Protein AF-A0AAD5YD20-F1 (afdb_monomer)

Nearest PDB structures (foldseek):
  5bnk-assembly1_B  TM=3.660E-01  e=2.287E+00  Plasmodium falciparum
  4r81-assembly3_B  TM=2.713E-01  e=5.123E+00  Methanothermobacter marburgensis str. Marburg
  6ii7-assembly1_A  TM=2.058E-01  e=6.591E+00  Plasmodium falciparum 3D7

Radius of gyration: 25.27 Å; Cα contacts (8 Å, |Δi|>4): 744; chains: 1; bounding box: 69×61×63 Å

Structure (mmCIF, N/CA/C/O backbone):
data_AF-A0AAD5YD20-F1
#
_entry.id   AF-A0AAD5YD20-F1
#
loop_
_atom_site.group_PDB
_atom_site.id
_atom_site.type_symbol
_atom_site.label_atom_id
_atom_site.label_alt_id
_atom_site.label_comp_id
_atom_site.label_asym_id
_atom_site.label_entity_id
_atom_site.label_seq_id
_atom_site.pdbx_PDB_ins_code
_atom_site.Cartn_x
_atom_site.Cartn_y
_atom_site.Cartn_z
_atom_site.occupancy
_atom_site.B_iso_or_equiv
_atom_site.auth_seq_id
_atom_site.auth_comp_id
_atom_site.auth_asym_id
_atom_site.auth_atom_id
_atom_site.pdbx_PDB_model_num
ATOM 1 N N . MET A 1 1 ? -45.862 -34.750 16.783 1.00 51.09 1 MET A N 1
ATOM 2 C CA . MET A 1 1 ? -44.956 -33.615 17.053 1.00 51.09 1 MET A CA 1
ATOM 3 C C . MET A 1 1 ? -44.717 -32.910 15.729 1.00 51.09 1 MET A C 1
ATOM 5 O O . MET A 1 1 ? -44.309 -33.600 14.802 1.00 51.09 1 MET A O 1
ATOM 9 N N . PRO A 1 2 ? -45.057 -31.623 15.572 1.00 64.94 2 PRO A N 1
ATOM 10 C CA . PRO A 1 2 ? -44.761 -30.911 14.335 1.00 64.94 2 PRO A CA 1
ATOM 11 C C . PRO A 1 2 ? -43.245 -30.713 14.229 1.00 64.94 2 PRO A C 1
ATOM 13 O O . PRO A 1 2 ? -42.615 -30.242 15.174 1.00 64.94 2 PRO A O 1
ATOM 16 N N . PHE A 1 3 ? -42.659 -31.104 13.100 1.00 59.56 3 PHE A N 1
ATOM 17 C CA . PHE A 1 3 ? -41.267 -30.800 12.791 1.00 59.56 3 PHE A CA 1
ATOM 18 C C . PHE A 1 3 ? -41.155 -29.288 12.582 1.00 59.56 3 PHE A C 1
ATOM 20 O O . PHE A 1 3 ? -41.641 -28.757 11.585 1.00 59.56 3 PHE A O 1
ATOM 27 N N . SER A 1 4 ? -40.559 -28.572 13.533 1.00 75.12 4 SER A N 1
ATOM 28 C CA . SER A 1 4 ? -40.175 -27.184 13.309 1.00 75.12 4 SER A CA 1
ATOM 29 C C . SER A 1 4 ? -39.017 -27.179 12.313 1.00 75.12 4 SER A C 1
ATOM 31 O O . SER A 1 4 ? -37.901 -27.559 12.665 1.00 75.12 4 SER A O 1
ATOM 33 N N . CYS A 1 5 ? -39.275 -26.777 11.067 1.00 77.19 5 CYS A N 1
ATOM 34 C CA . CYS A 1 5 ? -38.226 -26.473 10.094 1.00 77.19 5 CYS A CA 1
ATOM 35 C C . CYS A 1 5 ? -37.484 -25.205 10.536 1.00 77.19 5 CYS A C 1
ATOM 37 O O . CYS A 1 5 ? -37.740 -24.109 10.046 1.00 77.19 5 CYS A O 1
ATOM 39 N N . THR A 1 6 ? -36.585 -25.345 11.505 1.00 87.25 6 THR A N 1
ATOM 40 C CA . THR A 1 6 ? -35.628 -24.304 11.870 1.00 87.25 6 THR A CA 1
ATOM 41 C C . THR A 1 6 ? -34.378 -24.491 11.029 1.00 87.25 6 THR A C 1
ATOM 43 O O . THR A 1 6 ? -33.733 -25.536 11.102 1.00 87.25 6 THR A O 1
ATOM 46 N N . LEU A 1 7 ? -34.046 -23.484 10.226 1.00 89.38 7 LEU A N 1
ATOM 47 C CA . LEU A 1 7 ? -32.764 -23.433 9.530 1.00 89.38 7 LEU A CA 1
ATOM 48 C C . LEU A 1 7 ? -31.616 -23.423 10.559 1.00 89.38 7 LEU A C 1
ATOM 50 O O . LEU A 1 7 ? -31.738 -22.708 11.563 1.00 89.38 7 LEU A O 1
ATOM 54 N N . PRO A 1 8 ? -30.530 -24.186 10.328 1.00 93.50 8 PRO A N 1
ATOM 55 C CA . PRO A 1 8 ? -29.367 -24.192 11.211 1.00 93.50 8 PRO A CA 1
ATOM 56 C C . PRO A 1 8 ? -28.765 -22.783 11.380 1.00 93.50 8 PRO A C 1
ATOM 58 O O . PRO A 1 8 ? -28.750 -22.025 10.403 1.00 93.50 8 PRO A O 1
ATOM 61 N N . PRO A 1 9 ? -28.276 -22.412 12.580 1.00 93.50 9 PRO A N 1
ATOM 62 C CA . PRO A 1 9 ? -27.630 -21.120 12.841 1.00 93.50 9 PRO A CA 1
ATOM 63 C C . PRO A 1 9 ? -26.550 -20.747 11.819 1.00 93.50 9 PRO A C 1
ATOM 65 O O . PRO A 1 9 ? -26.510 -19.610 11.359 1.00 93.50 9 PRO A O 1
ATOM 68 N N . GLU A 1 10 ? -25.763 -21.729 11.385 1.00 96.62 10 GLU A N 1
ATOM 69 C CA . GLU A 1 10 ? -24.652 -21.569 10.447 1.00 96.62 10 GLU A CA 1
ATOM 70 C C . GLU A 1 10 ? -25.118 -21.041 9.084 1.00 96.62 10 GLU A C 1
ATOM 72 O O . GLU A 1 10 ? -24.408 -20.286 8.422 1.00 96.62 10 GLU A O 1
ATOM 77 N N . ILE A 1 11 ? -26.333 -21.411 8.663 1.00 96.25 11 ILE A N 1
ATOM 78 C CA . ILE A 1 11 ? -26.907 -20.939 7.400 1.00 96.25 11 ILE A CA 1
ATOM 79 C C . ILE A 1 11 ? -27.272 -19.458 7.504 1.00 96.25 11 ILE A C 1
ATOM 81 O O . ILE A 1 11 ? -27.042 -18.704 6.562 1.00 96.25 11 ILE A O 1
ATOM 85 N N . TRP A 1 12 ? -27.809 -19.022 8.645 1.00 95.25 12 TRP A N 1
ATOM 86 C CA . TRP A 1 12 ? -28.122 -17.610 8.866 1.00 95.25 12 TRP A CA 1
ATOM 87 C C . TRP A 1 12 ? -26.861 -16.758 8.955 1.00 95.25 12 TRP A C 1
ATOM 89 O O . TRP A 1 12 ? -26.830 -15.685 8.359 1.00 95.25 12 TRP A O 1
ATOM 99 N N . ASP A 1 13 ? -25.823 -17.247 9.634 1.00 96.69 13 ASP A N 1
ATOM 100 C CA . ASP A 1 13 ? -24.532 -16.560 9.724 1.00 96.69 13 ASP A CA 1
ATOM 101 C C . ASP A 1 13 ? -23.917 -16.377 8.338 1.00 96.69 13 ASP A C 1
ATOM 103 O O . ASP A 1 13 ? -23.581 -15.256 7.965 1.00 96.69 13 ASP A O 1
ATOM 107 N N . TYR A 1 14 ? -23.911 -17.432 7.515 1.00 97.50 14 TYR A N 1
ATOM 108 C CA . TYR A 1 14 ? -23.443 -17.339 6.134 1.00 97.50 14 TYR A CA 1
ATOM 109 C C . TYR A 1 14 ? -24.250 -16.322 5.311 1.00 97.50 14 TYR A C 1
ATOM 111 O O . TYR A 1 14 ? -23.677 -15.542 4.552 1.00 97.50 14 TYR A O 1
ATOM 119 N N . ILE A 1 15 ? -25.579 -16.285 5.462 1.00 97.25 15 ILE A N 1
ATOM 120 C CA . ILE A 1 15 ? -26.427 -15.294 4.776 1.00 97.25 15 ILE A CA 1
ATOM 121 C C . ILE A 1 15 ? -26.076 -13.868 5.228 1.00 97.25 15 ILE A C 1
ATOM 123 O O . ILE A 1 15 ? -25.936 -12.979 4.387 1.00 97.25 15 ILE A O 1
ATOM 127 N N . ILE A 1 16 ? -25.917 -13.644 6.535 1.00 97.81 16 ILE A N 1
ATOM 128 C CA . ILE A 1 16 ? -25.584 -12.330 7.105 1.00 97.81 16 ILE A CA 1
ATOM 129 C C . ILE A 1 16 ? -24.178 -11.884 6.675 1.00 97.81 16 ILE A C 1
ATOM 131 O O . ILE A 1 16 ? -23.981 -10.718 6.331 1.00 97.81 16 ILE A O 1
ATOM 135 N N . ASP A 1 17 ? -23.215 -12.801 6.617 1.00 96.69 17 ASP A N 1
ATOM 136 C CA . ASP A 1 17 ? -21.848 -12.513 6.175 1.00 96.69 17 ASP A CA 1
ATOM 137 C C . ASP A 1 17 ? -21.793 -12.093 4.699 1.00 96.69 17 ASP A C 1
ATOM 139 O O . ASP A 1 17 ? -20.968 -11.264 4.313 1.00 96.69 17 ASP A O 1
ATOM 143 N N . ASN A 1 18 ? -22.718 -12.569 3.859 1.00 97.06 18 ASN A N 1
ATOM 144 C CA . ASN A 1 18 ? -22.809 -12.142 2.458 1.00 97.06 18 ASN A CA 1
ATOM 145 C C . ASN A 1 18 ? -23.345 -10.707 2.281 1.00 97.06 18 ASN A C 1
ATOM 147 O O . ASN A 1 18 ? -23.190 -10.134 1.204 1.00 97.06 18 ASN A O 1
ATOM 151 N N . VAL A 1 19 ? -23.924 -10.091 3.320 1.00 96.75 19 VAL A N 1
ATOM 152 C CA . VAL A 1 19 ? -24.403 -8.694 3.289 1.00 96.75 19 VAL A CA 1
ATOM 153 C C . VAL A 1 19 ? -23.495 -7.725 4.061 1.00 96.75 19 VAL A C 1
ATOM 155 O O . VAL A 1 19 ? -23.917 -6.621 4.403 1.00 96.75 19 VAL A O 1
ATOM 158 N N . HIS A 1 20 ? -22.228 -8.089 4.301 1.00 93.88 20 HIS A N 1
ATOM 159 C CA . HIS A 1 20 ? -21.244 -7.280 5.043 1.00 93.88 20 HIS A CA 1
ATOM 160 C C . HIS A 1 20 ? -21.073 -5.832 4.523 1.00 93.88 20 HIS A C 1
ATOM 162 O O . HIS A 1 20 ? -20.766 -4.923 5.301 1.00 93.88 20 HIS A O 1
ATOM 168 N N . GLY A 1 21 ? -21.298 -5.600 3.223 1.00 92.75 21 GLY A N 1
ATOM 169 C CA . GLY A 1 21 ? -21.236 -4.277 2.590 1.00 92.75 21 GLY A CA 1
ATOM 170 C C . GLY A 1 21 ? -22.480 -3.396 2.784 1.00 92.75 21 GLY A C 1
ATOM 171 O O . GLY A 1 21 ? -22.386 -2.176 2.655 1.00 92.75 21 GLY A O 1
ATOM 172 N N . ASP A 1 22 ? -23.636 -3.968 3.139 1.00 97.06 22 ASP A N 1
ATOM 173 C CA . ASP A 1 22 ? -24.894 -3.230 3.302 1.00 97.06 22 ASP A CA 1
ATOM 174 C C . ASP A 1 22 ? -25.235 -3.019 4.785 1.00 97.06 22 ASP A C 1
ATOM 176 O O . ASP A 1 22 ? -25.968 -3.778 5.429 1.00 97.06 22 ASP A O 1
ATOM 180 N N . LYS A 1 23 ? -24.737 -1.908 5.338 1.00 96.19 23 LYS A N 1
ATOM 181 C CA . LYS A 1 23 ? -24.972 -1.525 6.739 1.00 96.19 23 LYS A CA 1
ATOM 182 C C . LYS A 1 23 ? -26.454 -1.310 7.065 1.00 96.19 23 LYS A C 1
ATOM 184 O O . LYS A 1 23 ? -26.830 -1.450 8.229 1.00 96.19 23 LYS A O 1
ATOM 189 N N . LYS A 1 24 ? -27.306 -0.954 6.093 1.00 97.50 24 LYS A N 1
ATOM 190 C CA . LYS A 1 24 ? -28.748 -0.774 6.330 1.00 97.50 24 LYS A CA 1
ATOM 191 C C . LYS A 1 24 ? -29.413 -2.134 6.525 1.00 97.50 24 LYS A C 1
ATOM 193 O O . LYS A 1 24 ? -30.151 -2.308 7.496 1.00 97.50 24 LYS A O 1
ATOM 198 N N . THR A 1 25 ? -29.092 -3.094 5.663 1.00 97.69 25 THR A N 1
ATOM 199 C CA . THR A 1 25 ? -29.578 -4.475 5.777 1.00 97.69 25 THR A CA 1
ATOM 200 C C . THR A 1 25 ? -29.061 -5.151 7.044 1.00 97.69 25 THR A C 1
ATOM 202 O O . THR A 1 25 ? -29.847 -5.757 7.770 1.00 97.69 25 THR A O 1
ATOM 205 N N . LEU A 1 26 ? -27.789 -4.968 7.406 1.00 97.75 26 LEU A N 1
ATOM 206 C CA . LEU A 1 26 ? -27.241 -5.510 8.655 1.00 97.75 26 LEU A CA 1
ATOM 207 C C . LEU A 1 26 ? -27.912 -4.937 9.915 1.00 97.75 26 LEU A C 1
ATOM 209 O O . LEU A 1 26 ? -28.159 -5.669 10.875 1.00 97.75 26 LEU A O 1
ATOM 213 N N . LYS A 1 27 ? -28.260 -3.640 9.920 1.00 97.56 27 LYS A N 1
ATOM 214 C CA . LYS A 1 27 ? -29.062 -3.048 11.005 1.00 97.56 27 LYS A CA 1
ATOM 215 C C . LYS A 1 27 ? -30.429 -3.716 11.094 1.00 97.56 27 LYS A C 1
ATOM 217 O O . LYS A 1 27 ? -30.843 -4.063 12.194 1.00 97.56 27 LYS A O 1
ATOM 222 N N . ALA A 1 28 ? -31.103 -3.948 9.967 1.00 98.00 28 ALA A N 1
ATOM 223 C CA . ALA A 1 28 ? -32.366 -4.679 9.975 1.00 98.00 28 ALA A CA 1
ATOM 224 C C . ALA A 1 28 ? -32.186 -6.101 10.535 1.00 98.00 28 ALA A C 1
ATOM 226 O O . ALA A 1 28 ? -32.916 -6.478 11.447 1.00 98.00 28 ALA A O 1
ATOM 227 N N . CYS A 1 29 ? -31.161 -6.839 10.089 1.00 97.75 29 CYS A N 1
ATOM 228 C CA . CYS A 1 29 ? -30.844 -8.190 10.569 1.00 97.75 29 CYS A CA 1
ATOM 229 C C . CYS A 1 29 ? -30.616 -8.241 12.088 1.00 97.75 29 CYS A C 1
ATOM 231 O O . CYS A 1 29 ? -31.140 -9.133 12.756 1.00 97.75 29 CYS A O 1
ATOM 233 N N . SER A 1 30 ? -29.929 -7.240 12.654 1.00 97.12 30 SER A N 1
ATOM 234 C CA . SER A 1 30 ? -29.705 -7.135 14.106 1.00 97.12 30 SER A CA 1
ATOM 235 C C . SER A 1 30 ? -30.992 -6.994 14.932 1.00 97.12 30 SER A C 1
ATOM 237 O O . SER A 1 30 ? -30.987 -7.282 16.128 1.00 97.12 30 SER A O 1
ATOM 239 N N . LEU A 1 31 ? -32.102 -6.586 14.307 1.00 97.62 31 LEU A N 1
ATOM 240 C CA . LEU A 1 31 ? -33.404 -6.407 14.955 1.00 97.62 31 LEU A CA 1
ATOM 241 C C . LEU A 1 31 ? -34.359 -7.592 14.739 1.00 97.62 31 LEU A C 1
ATOM 243 O O . LEU A 1 31 ? -35.398 -7.641 15.392 1.00 97.62 31 LEU A O 1
ATOM 247 N N . VAL A 1 32 ? -34.027 -8.544 13.855 1.00 97.06 32 VAL A N 1
ATOM 248 C CA . VAL A 1 32 ? -34.895 -9.692 13.527 1.00 97.06 32 VAL A CA 1
ATOM 249 C C . VAL A 1 32 ? -34.939 -10.708 14.669 1.00 97.06 32 VAL A C 1
ATOM 251 O O . VAL A 1 32 ? -36.015 -11.074 15.138 1.00 97.06 32 VAL A O 1
ATOM 254 N N . ALA A 1 33 ? -33.777 -11.187 15.122 1.00 95.69 33 ALA A N 1
ATOM 255 C CA . ALA A 1 33 ? -33.679 -12.225 16.146 1.00 95.69 33 ALA A CA 1
ATOM 256 C C . ALA A 1 33 ? -32.395 -12.089 16.971 1.00 95.69 33 ALA A C 1
ATOM 258 O O . ALA A 1 33 ? -31.349 -11.685 16.467 1.00 95.69 33 ALA A O 1
ATOM 259 N N . LYS A 1 34 ? -32.440 -12.508 18.244 1.00 96.06 34 LYS A N 1
ATOM 260 C CA . LYS A 1 34 ? -31.262 -12.481 19.133 1.00 96.06 34 LYS A CA 1
ATOM 261 C C . LYS A 1 34 ? -30.105 -13.344 18.619 1.00 96.06 34 LYS A C 1
ATOM 263 O O . LYS A 1 34 ? -28.956 -12.994 18.859 1.00 96.06 34 LYS A O 1
ATOM 268 N N . SER A 1 35 ? -30.401 -14.445 17.927 1.00 95.06 35 SER A N 1
ATOM 269 C CA . SER A 1 35 ? -29.393 -15.334 17.335 1.00 95.06 35 SER A CA 1
ATOM 270 C C . SER A 1 35 ? -28.643 -14.695 16.165 1.00 95.06 35 SER A C 1
ATOM 272 O O . SER A 1 35 ? -27.505 -15.062 15.928 1.00 95.06 35 SER A O 1
ATOM 274 N N . TRP A 1 36 ? -29.238 -13.720 15.471 1.00 97.00 36 TRP A N 1
ATOM 275 C CA . TRP A 1 36 ? -28.605 -13.010 14.350 1.00 97.00 36 TRP A CA 1
ATOM 276 C C . TRP A 1 36 ? -27.731 -11.845 14.816 1.00 97.00 36 TRP A C 1
ATOM 278 O O . TRP A 1 36 ? -26.940 -11.295 14.046 1.00 97.00 36 TRP A O 1
ATOM 288 N N . LEU A 1 37 ? -27.895 -11.441 16.079 1.00 96.06 37 LEU A N 1
ATOM 289 C CA . LEU A 1 37 ? -27.242 -10.277 16.654 1.00 96.06 37 LEU A CA 1
ATOM 290 C C . LEU A 1 37 ? -25.708 -10.364 16.605 1.00 96.06 37 LEU A C 1
ATOM 292 O O . LEU A 1 37 ? -25.116 -9.368 16.196 1.00 96.06 37 LEU A O 1
ATOM 296 N N . PRO A 1 38 ? -25.044 -11.485 16.971 1.00 96.25 38 PRO A N 1
ATOM 297 C CA . PRO A 1 38 ? -23.582 -11.559 16.962 1.00 96.25 38 PRO A CA 1
ATOM 298 C C . PRO A 1 38 ? -22.990 -11.330 15.568 1.00 96.25 38 PRO A C 1
ATOM 300 O O . PRO A 1 38 ? -22.142 -10.456 15.414 1.00 96.25 38 PRO A O 1
ATOM 303 N N . SER A 1 39 ? -23.492 -12.037 14.555 1.00 96.69 39 SER A N 1
ATOM 304 C CA . SER A 1 39 ? -23.012 -11.959 13.167 1.00 96.69 39 SER A CA 1
ATOM 305 C C . SER A 1 39 ? -23.349 -10.611 12.535 1.00 96.69 39 SER A C 1
ATOM 307 O O . SER A 1 39 ? -22.512 -9.989 11.879 1.00 96.69 39 SER A O 1
ATOM 309 N N . SER A 1 40 ? -24.539 -10.073 12.827 1.00 97.56 40 SER A N 1
ATOM 310 C CA . SER A 1 40 ? -24.912 -8.724 12.386 1.00 97.56 40 SER A CA 1
ATOM 311 C C . SER A 1 40 ? -24.014 -7.661 13.023 1.00 97.56 40 SER A C 1
ATOM 313 O O . SER A 1 40 ? -23.523 -6.779 12.328 1.00 97.56 40 SER A O 1
ATOM 315 N N . HIS A 1 41 ? -23.762 -7.734 14.335 1.00 96.69 41 HIS A N 1
ATOM 316 C CA . HIS A 1 41 ? -22.892 -6.793 15.048 1.00 96.69 41 HIS A CA 1
ATOM 317 C C . HIS A 1 41 ? -21.441 -6.884 14.597 1.00 96.69 41 HIS A C 1
ATOM 319 O O . HIS A 1 41 ? -20.820 -5.841 14.398 1.00 96.69 41 HIS A O 1
ATOM 325 N N . TYR A 1 42 ? -20.919 -8.098 14.411 1.00 97.06 42 TYR A N 1
ATOM 326 C CA . TYR A 1 42 ? -19.587 -8.308 13.863 1.00 97.06 42 TYR A CA 1
ATOM 327 C C . TYR A 1 42 ? -19.449 -7.560 12.537 1.00 97.06 42 TYR A C 1
ATOM 329 O O . TYR A 1 42 ? -18.645 -6.642 12.445 1.00 97.06 42 TYR A O 1
ATOM 337 N N . ASN A 1 43 ? -20.320 -7.826 11.564 1.00 96.88 43 ASN A N 1
ATOM 338 C CA . ASN A 1 43 ? -20.262 -7.164 10.261 1.00 96.88 43 ASN A CA 1
ATOM 339 C C . ASN A 1 43 ? -20.564 -5.652 10.324 1.00 96.88 43 ASN A C 1
ATOM 341 O O . ASN A 1 43 ? -19.997 -4.868 9.559 1.00 96.88 43 ASN A O 1
ATOM 345 N N . LEU A 1 44 ? -21.425 -5.192 11.242 1.00 96.88 44 LEU A N 1
ATOM 346 C CA . LEU A 1 44 ? -21.706 -3.763 11.439 1.00 96.88 44 LEU A CA 1
ATOM 347 C C . LEU A 1 44 ? -20.484 -3.002 11.943 1.00 96.88 44 LEU A C 1
ATOM 349 O O . LEU A 1 44 ? -20.188 -1.932 11.405 1.00 96.88 44 LEU A O 1
ATOM 353 N N . PHE A 1 45 ? -19.788 -3.556 12.934 1.00 97.00 45 PHE A N 1
ATOM 354 C CA . PHE A 1 45 ? -18.734 -2.878 13.686 1.00 97.00 45 PHE A CA 1
ATOM 355 C C . PHE A 1 45 ? -17.316 -3.336 13.328 1.00 97.00 45 PHE A C 1
ATOM 357 O O . PHE A 1 45 ? -16.370 -2.766 13.855 1.00 97.00 45 PHE A O 1
ATOM 364 N N . PHE A 1 46 ? -17.155 -4.300 12.411 1.00 97.44 46 PHE A N 1
ATOM 365 C CA . PHE A 1 46 ? -15.854 -4.802 11.946 1.00 97.44 46 PHE A CA 1
ATOM 366 C C . PHE A 1 46 ? -14.908 -3.675 11.518 1.00 97.44 46 PHE A C 1
ATOM 368 O O . PHE A 1 46 ? -13.738 -3.655 11.900 1.00 97.44 46 PHE A O 1
ATOM 375 N N . SER A 1 47 ? -15.448 -2.727 10.750 1.00 97.38 47 SER A N 1
ATOM 376 C CA . SER A 1 47 ? -14.741 -1.562 10.227 1.00 97.38 47 SER A CA 1
ATOM 377 C C . SER A 1 47 ? -15.462 -0.293 10.663 1.00 97.38 47 SER A C 1
ATOM 379 O O . SER A 1 47 ? -16.620 -0.074 10.284 1.00 97.38 47 SER A O 1
ATOM 381 N N . LEU A 1 48 ? -14.793 0.528 11.473 1.00 95.81 48 LEU A N 1
ATOM 382 C CA . LEU A 1 48 ? -15.270 1.849 11.876 1.00 95.81 48 LEU A CA 1
ATOM 383 C C . LEU A 1 48 ? -14.597 2.912 11.016 1.00 95.81 48 LEU A C 1
ATOM 385 O O . LEU A 1 48 ? -13.379 2.933 10.876 1.00 95.81 48 LEU A O 1
ATOM 389 N N . SER A 1 49 ? -15.398 3.801 10.439 1.00 95.12 49 SER A N 1
ATOM 390 C CA . SER A 1 49 ? -14.918 4.902 9.605 1.00 95.12 49 SER A CA 1
ATOM 391 C C . SER A 1 49 ? -15.343 6.229 10.209 1.00 95.12 49 SER A C 1
ATOM 393 O O . SER A 1 49 ? -16.537 6.480 10.379 1.00 95.12 49 SER A O 1
ATOM 395 N N . PHE A 1 50 ? -14.369 7.080 10.504 1.00 93.25 50 PHE A N 1
ATOM 396 C CA . PHE A 1 50 ? -14.581 8.401 11.073 1.00 93.25 50 PHE A CA 1
ATOM 397 C C . PHE A 1 50 ? -14.086 9.457 10.096 1.00 93.25 50 PHE A C 1
ATOM 399 O O . PHE A 1 50 ? -12.974 9.365 9.586 1.00 93.25 50 PHE A O 1
ATOM 406 N N . HIS A 1 51 ? -14.928 10.452 9.839 1.00 91.56 51 HIS A N 1
ATOM 407 C CA . HIS A 1 51 ? -14.538 11.631 9.080 1.00 91.56 51 HIS A CA 1
ATOM 408 C C . HIS A 1 51 ? -14.273 12.737 10.088 1.00 91.56 51 HIS A C 1
ATOM 410 O O . HIS A 1 51 ? -15.201 13.130 10.805 1.00 91.56 51 HIS A O 1
ATOM 416 N N . THR A 1 52 ? -13.031 13.203 10.169 1.00 85.12 52 THR A N 1
ATOM 417 C CA . THR A 1 52 ? -12.729 14.417 10.914 1.00 85.12 52 THR A CA 1
ATOM 418 C C . THR A 1 52 ? -13.457 15.552 10.210 1.00 85.12 52 THR A C 1
ATOM 420 O O . THR A 1 52 ? -13.494 15.641 8.981 1.00 85.12 52 THR A O 1
ATOM 423 N N . ARG A 1 53 ? -14.192 16.336 10.992 1.00 80.75 53 ARG A N 1
ATOM 424 C CA . ARG A 1 53 ? -14.826 17.550 10.500 1.00 80.75 53 ARG A CA 1
ATOM 425 C C . ARG A 1 53 ? -14.286 18.700 11.329 1.00 80.75 53 ARG A C 1
ATOM 427 O O . ARG A 1 53 ? -14.055 18.509 12.518 1.00 80.75 53 ARG A O 1
ATOM 434 N N . PRO A 1 54 ? -14.227 19.908 10.760 1.00 69.12 54 PRO A N 1
ATOM 435 C CA . PRO A 1 54 ? -13.782 21.097 11.484 1.00 69.12 54 PRO A CA 1
ATOM 436 C C . PRO A 1 54 ? -14.527 21.321 12.806 1.00 69.12 54 PRO A C 1
ATOM 438 O O . PRO A 1 54 ? -13.971 21.834 13.767 1.00 69.12 54 PRO A O 1
ATOM 441 N N . GLU A 1 55 ? -15.811 20.960 12.818 1.00 63.72 55 GLU A N 1
ATOM 442 C CA . GLU A 1 55 ? -16.748 21.174 13.923 1.00 63.72 55 GLU A CA 1
ATOM 443 C C . GLU A 1 55 ? -16.854 19.968 14.864 1.00 63.72 55 GLU A C 1
ATOM 445 O O . GLU A 1 55 ? -17.495 20.069 15.906 1.00 63.72 55 GLU A O 1
ATOM 450 N N . ARG A 1 56 ? -16.297 18.812 14.478 1.00 63.72 56 ARG A N 1
ATOM 451 C CA . ARG A 1 56 ? -16.368 17.578 15.264 1.00 63.72 56 ARG A CA 1
ATOM 452 C C . ARG A 1 56 ? -14.975 17.122 15.602 1.00 63.72 56 ARG A C 1
ATOM 454 O O . ARG A 1 56 ? -14.252 16.579 14.766 1.00 63.72 56 ARG A O 1
ATOM 461 N N . GLU A 1 57 ? -14.629 17.344 16.854 1.00 69.44 57 GLU A N 1
ATOM 462 C CA . GLU A 1 57 ? -13.358 16.913 17.386 1.00 69.44 57 GLU A CA 1
ATOM 463 C C . GLU A 1 57 ? -13.315 15.384 17.468 1.00 69.44 57 GLU A C 1
ATOM 465 O O . GLU A 1 57 ? -14.335 14.697 17.572 1.00 69.44 57 GLU A O 1
ATOM 470 N N . LEU A 1 58 ? -12.101 14.833 17.475 1.00 77.69 58 LEU A N 1
ATOM 471 C CA . LEU A 1 58 ? -11.864 13.416 17.767 1.00 77.69 58 LEU A CA 1
ATOM 472 C C . LEU A 1 58 ? -12.459 13.005 19.133 1.00 77.69 58 LEU A C 1
ATOM 474 O O . LEU A 1 58 ? -12.644 11.818 19.390 1.00 77.69 58 LEU A O 1
ATOM 478 N N . GLU A 1 59 ? -12.810 13.970 19.987 1.00 79.00 59 GLU A N 1
ATOM 479 C CA . GLU A 1 59 ? -13.590 13.788 21.213 1.00 79.00 59 GLU A CA 1
ATOM 480 C C . GLU A 1 59 ? -14.943 13.097 20.981 1.00 79.00 59 GLU A C 1
ATOM 482 O O . GLU A 1 59 ? -15.328 12.236 21.769 1.00 79.00 59 GLU A O 1
ATOM 487 N N . ASP A 1 60 ? -15.624 13.344 19.859 1.00 85.38 60 ASP A N 1
ATOM 488 C CA . ASP A 1 60 ? -16.862 12.627 19.526 1.00 85.38 60 ASP A CA 1
ATOM 489 C C . ASP A 1 60 ? -16.612 11.124 19.340 1.00 85.38 60 ASP A C 1
ATOM 491 O O . ASP A 1 60 ? -17.432 10.290 19.737 1.00 85.38 60 ASP A O 1
ATOM 495 N N . ILE A 1 61 ? -15.457 10.765 18.767 1.00 87.44 61 ILE A N 1
ATOM 496 C CA . ILE A 1 61 ? -15.033 9.369 18.608 1.00 87.44 61 ILE A CA 1
ATOM 497 C C . ILE A 1 61 ? -14.801 8.755 19.985 1.00 87.44 61 ILE A C 1
ATOM 499 O O . ILE A 1 61 ? -15.275 7.651 20.251 1.00 87.44 61 ILE A O 1
ATOM 503 N N . PHE A 1 62 ? -14.124 9.476 20.879 1.00 86.31 62 PHE A N 1
ATOM 504 C CA . PHE A 1 62 ? -13.932 9.035 22.257 1.00 86.31 62 PHE A CA 1
ATOM 505 C C . PHE A 1 62 ? -15.238 8.809 22.989 1.00 86.31 62 PHE A C 1
ATOM 507 O O . PHE A 1 62 ? -15.440 7.732 23.544 1.00 86.31 62 PHE A O 1
ATOM 514 N N . ASN A 1 63 ? -16.133 9.790 22.951 1.00 90.12 63 ASN A N 1
ATOM 515 C CA . ASN A 1 63 ? -17.429 9.721 23.610 1.00 90.12 63 ASN A CA 1
ATOM 516 C C . ASN A 1 63 ? -18.253 8.548 23.068 1.00 90.12 63 ASN A C 1
ATOM 518 O O . ASN A 1 63 ? -18.856 7.790 23.834 1.00 90.12 63 ASN A O 1
ATOM 522 N N . PHE A 1 64 ? -18.226 8.324 21.752 1.00 92.19 64 PHE A N 1
ATOM 523 C CA . PHE A 1 64 ? -18.853 7.158 21.139 1.00 92.19 64 PHE A CA 1
ATOM 524 C C . PHE A 1 64 ? -18.255 5.842 21.652 1.00 92.19 64 PHE A C 1
ATOM 526 O O . PHE A 1 64 ? -18.996 4.943 22.060 1.00 92.19 64 PHE A O 1
ATOM 533 N N . LEU A 1 65 ? -16.926 5.722 21.670 1.00 93.44 65 LEU A N 1
ATOM 534 C CA . LEU A 1 65 ? -16.256 4.512 22.137 1.00 93.44 65 LEU A CA 1
ATOM 535 C C . LEU A 1 65 ? -16.523 4.274 23.627 1.00 93.44 65 LEU A C 1
ATOM 537 O O . LEU A 1 65 ? -16.873 3.159 23.999 1.00 93.44 65 LEU A O 1
ATOM 541 N N . GLN A 1 66 ? -16.457 5.296 24.473 1.00 92.12 66 GLN A N 1
ATOM 542 C CA . GLN A 1 66 ? -16.740 5.169 25.904 1.00 92.12 66 GLN A CA 1
ATOM 543 C C . GLN A 1 66 ? -18.179 4.723 26.182 1.00 92.12 66 GLN A C 1
ATOM 545 O O . GLN A 1 66 ? -18.410 3.862 27.031 1.00 92.12 66 GLN A O 1
ATOM 550 N N . THR A 1 67 ? -19.150 5.266 25.447 1.00 94.94 67 THR A N 1
ATOM 551 C CA . THR A 1 67 ? -20.571 4.926 25.631 1.00 94.94 67 THR A CA 1
ATOM 552 C C . THR A 1 67 ? -20.949 3.564 25.044 1.00 94.94 67 THR A C 1
ATOM 554 O O . THR A 1 67 ? -21.951 2.974 25.452 1.00 94.94 67 THR A O 1
ATOM 557 N N . SER A 1 68 ? -20.142 3.023 24.124 1.00 93.94 68 SER A N 1
ATOM 558 C CA . SER A 1 68 ? -20.478 1.836 23.330 1.00 93.94 68 SER A CA 1
ATOM 559 C C . SER A 1 68 ? -19.494 0.677 23.526 1.00 93.94 68 SER A C 1
ATOM 561 O O . SER A 1 68 ? -18.939 0.152 22.562 1.00 93.94 68 SER A O 1
ATOM 563 N N . SER A 1 69 ? -19.328 0.199 24.763 1.00 91.62 69 SER A N 1
ATOM 564 C CA . SER A 1 69 ? -18.353 -0.859 25.112 1.00 91.62 69 SER A CA 1
ATOM 565 C C . SER A 1 69 ? -18.460 -2.155 24.295 1.00 91.62 69 SER A C 1
ATOM 567 O O . SER A 1 69 ? -17.470 -2.847 24.066 1.00 91.62 69 SER A O 1
ATOM 569 N N . LYS A 1 70 ? -19.654 -2.495 23.792 1.00 91.50 70 LYS A N 1
ATOM 570 C CA . LYS A 1 70 ? -19.845 -3.684 22.945 1.00 91.50 70 LYS A CA 1
ATOM 571 C C . LYS A 1 70 ? -19.111 -3.576 21.606 1.00 91.50 70 LYS A C 1
ATOM 573 O O . LYS A 1 70 ? -18.631 -4.592 21.108 1.00 91.50 70 LYS A O 1
ATOM 578 N N . VAL A 1 71 ? -18.999 -2.368 21.048 1.00 94.62 71 VAL A N 1
ATOM 579 C CA . VAL A 1 71 ? -18.388 -2.099 19.733 1.00 94.62 71 VAL A CA 1
ATOM 580 C C . VAL A 1 71 ? -16.905 -2.475 19.730 1.00 94.62 71 VAL A C 1
ATOM 582 O O . VAL A 1 71 ? -16.410 -3.033 18.751 1.00 94.62 71 VAL A O 1
ATOM 585 N N . HIS A 1 72 ? -16.221 -2.275 20.859 1.00 93.88 72 HIS A N 1
ATOM 586 C CA . HIS A 1 72 ? -14.789 -2.550 21.036 1.00 93.88 72 HIS A CA 1
ATOM 587 C C . HIS A 1 72 ? -14.412 -3.976 20.652 1.00 93.88 72 HIS A C 1
ATOM 589 O O . HIS A 1 72 ? -13.416 -4.214 19.977 1.00 93.88 72 HIS A O 1
ATOM 595 N N . SER A 1 73 ? -15.246 -4.934 21.058 1.00 93.62 73 SER A N 1
ATOM 596 C CA . SER A 1 73 ? -14.983 -6.363 20.885 1.00 93.62 73 SER A CA 1
ATOM 597 C C . SER A 1 73 ? -15.155 -6.872 19.450 1.00 93.62 73 SER A C 1
ATOM 599 O O . SER A 1 73 ? -14.703 -7.984 19.154 1.00 93.62 73 SER A O 1
ATOM 601 N N . PHE A 1 74 ? -15.791 -6.071 18.590 1.00 96.19 74 PHE A N 1
ATOM 602 C CA . PHE A 1 74 ? -16.061 -6.380 17.186 1.00 96.19 74 PHE A CA 1
ATOM 603 C C . PHE A 1 74 ? -15.225 -5.536 16.220 1.00 96.19 74 PHE A C 1
ATOM 605 O O . PHE A 1 74 ? -15.168 -5.869 15.043 1.00 96.19 74 PHE A O 1
ATOM 612 N N . THR A 1 75 ? -14.573 -4.473 16.698 1.00 96.75 75 THR A N 1
ATOM 613 C CA . THR A 1 75 ? -13.806 -3.566 15.838 1.00 96.75 75 THR A CA 1
ATOM 614 C C . THR A 1 75 ? -12.428 -4.143 15.542 1.00 96.75 75 THR A C 1
ATOM 616 O O . THR A 1 75 ? -11.642 -4.391 16.455 1.00 96.75 75 THR A O 1
ATOM 619 N N . TYR A 1 76 ? -12.138 -4.331 14.257 1.00 97.31 76 TYR A N 1
ATOM 620 C CA . TYR A 1 76 ? -10.865 -4.856 13.760 1.00 97.31 76 TYR A CA 1
ATOM 621 C C . TYR A 1 76 ? -10.127 -3.844 12.877 1.00 97.31 76 TYR A C 1
ATOM 623 O O . TYR A 1 76 ? -8.895 -3.818 12.844 1.00 97.31 76 TYR A O 1
ATOM 631 N N . GLU A 1 77 ? -10.881 -2.988 12.189 1.00 97.69 77 GLU A N 1
ATOM 632 C CA . GLU A 1 77 ? -10.372 -1.960 11.293 1.00 97.69 77 GLU A CA 1
ATOM 633 C C . GLU A 1 77 ? -10.884 -0.575 11.707 1.00 97.69 77 GLU A C 1
ATOM 635 O O . GLU A 1 77 ? -12.080 -0.380 11.938 1.00 97.69 77 GLU A O 1
ATOM 640 N N . VAL A 1 78 ? -9.974 0.395 11.776 1.00 96.69 78 VAL A N 1
ATOM 641 C CA . VAL A 1 78 ? -10.292 1.809 11.999 1.00 96.69 78 VAL A CA 1
ATOM 642 C C . VAL A 1 78 ? -9.800 2.617 10.809 1.00 96.69 78 VAL A C 1
ATOM 644 O O . VAL A 1 78 ? -8.631 2.534 10.435 1.00 96.69 78 VAL A O 1
ATOM 647 N N . LYS A 1 79 ? -10.694 3.416 10.228 1.00 96.94 79 LYS A N 1
ATOM 648 C CA . LYS A 1 79 ? -10.394 4.343 9.137 1.00 96.94 79 LYS A CA 1
ATOM 649 C C . LYS A 1 79 ? -10.660 5.770 9.584 1.00 96.94 79 LYS A C 1
ATOM 651 O O . LYS A 1 79 ? -11.759 6.072 10.048 1.00 96.94 79 LYS A O 1
ATOM 656 N N . LEU A 1 80 ? -9.669 6.636 9.433 1.00 95.38 80 LEU A N 1
ATOM 657 C CA . LEU A 1 80 ? -9.761 8.060 9.722 1.00 95.38 80 LEU A CA 1
ATOM 658 C C . LEU A 1 80 ? -9.587 8.831 8.415 1.00 95.38 80 LEU A C 1
ATOM 660 O O . LEU A 1 80 ? -8.583 8.660 7.728 1.00 95.38 80 LEU A O 1
ATOM 664 N N . PHE A 1 81 ? -10.562 9.667 8.080 1.00 94.56 81 PHE A N 1
ATOM 665 C CA . PHE A 1 81 ? -10.580 10.462 6.856 1.00 94.56 81 PHE A CA 1
ATOM 666 C C . PHE A 1 81 ? -10.646 11.942 7.208 1.00 94.56 81 PHE A C 1
ATOM 668 O O . PHE A 1 81 ? -11.523 12.333 7.974 1.00 94.56 81 PHE A O 1
ATOM 675 N N . GLY A 1 82 ? -9.760 12.747 6.637 1.00 92.06 82 GLY A N 1
ATOM 676 C CA . GLY A 1 82 ? -9.852 14.203 6.649 1.00 92.06 82 GLY A CA 1
ATOM 677 C C . GLY A 1 82 ? -10.133 14.766 5.262 1.00 92.06 82 GLY A C 1
ATOM 678 O O . GLY A 1 82 ? -10.436 14.031 4.316 1.00 92.06 82 GLY A O 1
ATOM 679 N N . SER A 1 83 ? -10.073 16.089 5.148 1.00 87.25 83 SER A N 1
ATOM 680 C CA . SER A 1 83 ? -10.284 16.806 3.898 1.00 87.25 83 SER A CA 1
ATOM 681 C C . SER A 1 83 ? -8.991 16.939 3.093 1.00 87.25 83 SER A C 1
ATOM 683 O O . SER A 1 83 ? -8.015 17.539 3.540 1.00 87.25 83 SER A O 1
ATOM 685 N N . PHE A 1 84 ? -9.018 16.475 1.842 1.00 76.75 84 PHE A N 1
ATOM 686 C CA . PHE A 1 84 ? -7.960 16.739 0.858 1.00 76.75 84 PHE A CA 1
ATOM 687 C C . PHE A 1 84 ? -7.972 18.189 0.335 1.00 76.75 84 PHE A C 1
ATOM 689 O O . PHE A 1 84 ? -7.031 18.619 -0.327 1.00 76.75 84 PHE A O 1
ATOM 696 N N . GLU A 1 85 ? -9.029 18.962 0.612 1.00 69.50 85 GLU A N 1
ATOM 697 C CA . GLU A 1 85 ? -9.263 20.280 0.009 1.00 69.50 85 GLU A CA 1
ATOM 698 C C . GLU A 1 85 ? -8.646 21.451 0.789 1.00 69.50 85 GLU A C 1
ATOM 700 O O . GLU A 1 85 ? -9.123 22.583 0.672 1.00 69.50 85 GLU A O 1
ATOM 705 N N . ALA A 1 86 ? -7.601 21.235 1.592 1.00 60.81 86 ALA A N 1
ATOM 706 C CA . ALA A 1 86 ? -6.925 22.329 2.287 1.00 60.81 86 ALA A CA 1
ATOM 707 C C . ALA A 1 86 ? -6.220 23.252 1.271 1.00 60.81 86 ALA A C 1
ATOM 709 O O . ALA A 1 86 ? -5.025 23.148 1.012 1.00 60.81 86 ALA A O 1
ATOM 710 N N . LYS A 1 87 ? -6.979 24.188 0.685 1.00 61.56 87 LYS A N 1
ATOM 711 C CA . LYS A 1 87 ? -6.513 25.162 -0.316 1.00 61.56 87 LYS A CA 1
ATOM 712 C C . LYS A 1 87 ? -5.421 26.080 0.230 1.00 61.56 87 LYS A C 1
ATOM 714 O O . LYS A 1 87 ? -4.691 26.676 -0.550 1.00 61.56 87 LYS A O 1
ATOM 719 N N . ASN A 1 88 ? -5.312 26.185 1.555 1.00 67.88 88 ASN A N 1
ATOM 720 C CA . ASN A 1 88 ? -4.336 27.013 2.242 1.00 67.88 88 ASN A CA 1
ATOM 721 C C . ASN A 1 88 ? -3.686 26.219 3.381 1.00 67.88 88 ASN A C 1
ATOM 723 O O . ASN A 1 88 ? -4.389 25.638 4.205 1.00 67.88 88 ASN A O 1
ATOM 727 N N . ALA A 1 89 ? -2.358 26.304 3.500 1.00 60.50 89 ALA A N 1
ATOM 728 C CA . ALA A 1 89 ? -1.557 25.675 4.562 1.00 60.50 89 ALA A CA 1
ATOM 729 C C . ALA A 1 89 ? -1.947 26.090 6.002 1.00 60.50 89 ALA A C 1
ATOM 731 O O . ALA A 1 89 ? -1.449 25.532 6.979 1.00 60.50 89 ALA A O 1
ATOM 732 N N . HIS A 1 90 ? -2.827 27.083 6.146 1.00 68.50 90 HIS A N 1
ATOM 733 C CA . HIS A 1 90 ? -3.332 27.569 7.426 1.00 68.50 90 HIS A CA 1
ATOM 734 C C . HIS A 1 90 ? -4.677 26.958 7.838 1.00 68.50 90 HIS A C 1
ATOM 736 O O . HIS A 1 90 ? -5.099 27.194 8.969 1.00 68.50 90 HIS A O 1
ATOM 742 N N . ASP A 1 91 ? -5.352 26.188 6.975 1.00 69.56 91 ASP A N 1
ATOM 743 C CA . ASP A 1 91 ? -6.640 25.581 7.323 1.00 69.56 91 ASP A CA 1
ATOM 744 C C . ASP A 1 91 ? -6.429 24.265 8.095 1.00 69.56 91 ASP A C 1
ATOM 746 O O . ASP A 1 91 ? -6.341 23.179 7.533 1.00 69.56 91 ASP A O 1
ATOM 750 N N . THR A 1 92 ? -6.274 24.369 9.417 1.00 65.62 92 THR A N 1
ATOM 751 C CA . THR A 1 92 ? -5.873 23.272 10.321 1.00 65.62 92 THR A CA 1
ATOM 752 C C . THR A 1 92 ? -7.035 22.379 10.767 1.00 65.62 92 THR A C 1
ATOM 754 O O . THR A 1 92 ? -7.068 21.944 11.919 1.00 65.62 92 THR A O 1
ATOM 757 N N . LYS A 1 93 ? -8.046 22.176 9.926 1.00 69.81 93 LYS A N 1
ATOM 758 C CA . LYS A 1 93 ? -9.328 21.616 10.384 1.00 69.81 93 LYS A CA 1
ATOM 759 C C . LYS A 1 93 ? -9.322 20.105 10.627 1.00 69.81 93 LYS A C 1
ATOM 761 O O . LYS A 1 93 ? -10.200 19.624 11.328 1.00 69.81 93 LYS A O 1
ATOM 766 N N . ASP A 1 94 ? -8.298 19.393 10.160 1.00 84.50 94 ASP A N 1
ATOM 767 C CA . ASP A 1 94 ? -8.205 17.931 10.251 1.00 84.50 94 ASP A CA 1
ATOM 768 C C . ASP A 1 94 ? -6.901 17.478 10.919 1.00 84.50 94 ASP A C 1
ATOM 770 O O . ASP A 1 94 ? -6.128 16.682 10.384 1.00 84.50 94 ASP A O 1
ATOM 774 N N . VAL A 1 95 ? -6.623 18.049 12.093 1.00 87.81 95 VAL A N 1
ATOM 775 C CA . VAL A 1 95 ? -5.424 17.735 12.873 1.00 87.81 95 VAL A CA 1
ATOM 776 C C . VAL A 1 95 ? -5.665 16.533 13.781 1.00 87.81 95 VAL A C 1
ATOM 778 O O . VAL A 1 95 ? -6.521 16.561 14.663 1.00 87.81 95 VAL A O 1
ATOM 781 N N . VAL A 1 96 ? -4.836 15.507 13.618 1.00 89.62 96 VAL A N 1
ATOM 782 C CA . VAL A 1 96 ? -4.769 14.337 14.490 1.00 89.62 96 VAL A CA 1
ATOM 783 C C . VAL A 1 96 ? -3.423 14.324 15.200 1.00 89.62 96 VAL A C 1
ATOM 785 O O . VAL A 1 96 ? -2.364 14.426 14.588 1.00 89.62 96 VAL A O 1
ATOM 788 N N . CYS A 1 97 ? -3.463 14.167 16.516 1.00 87.50 97 CYS A N 1
ATOM 789 C CA . CYS A 1 97 ? -2.269 13.951 17.319 1.00 87.50 97 CYS A CA 1
ATOM 790 C C . CYS A 1 97 ? -2.096 12.450 17.603 1.00 87.50 97 CYS A C 1
ATOM 792 O O . CYS A 1 97 ? -3.082 11.761 17.878 1.00 87.50 97 CYS A O 1
ATOM 794 N N . ALA A 1 98 ? -0.858 11.944 17.611 1.00 86.31 98 ALA A N 1
ATOM 795 C CA . ALA A 1 98 ? -0.560 10.552 17.967 1.00 86.31 98 ALA A CA 1
ATOM 796 C C . ALA A 1 98 ? -1.111 10.160 19.358 1.00 86.31 98 ALA A C 1
ATOM 798 O O . ALA A 1 98 ? -1.588 9.043 19.552 1.00 86.31 98 ALA A O 1
ATOM 799 N N . HIS A 1 99 ? -1.169 11.102 20.307 1.00 84.62 99 HIS A N 1
ATOM 800 C CA . HIS A 1 99 ? -1.787 10.906 21.628 1.00 84.62 99 HIS A CA 1
ATOM 801 C C . HIS A 1 99 ? -3.276 10.577 21.566 1.00 84.62 99 HIS A C 1
ATOM 803 O O . HIS A 1 99 ? -3.778 9.742 22.319 1.00 84.62 99 HIS A O 1
ATOM 809 N N . VAL A 1 100 ? -3.992 11.228 20.654 1.00 86.38 100 VAL A N 1
ATOM 810 C CA . VAL A 1 100 ? -5.406 10.942 20.444 1.00 86.38 100 VAL A CA 1
ATOM 811 C C . VAL A 1 100 ? -5.554 9.533 19.881 1.00 86.38 100 VAL A C 1
ATOM 813 O O . VAL A 1 100 ? -6.350 8.752 20.391 1.00 86.38 100 VAL A O 1
ATOM 816 N N . LEU A 1 101 ? -4.729 9.150 18.908 1.00 89.44 101 LEU A N 1
ATOM 817 C CA . LEU A 1 101 ? -4.735 7.781 18.393 1.00 89.44 101 LEU A CA 1
ATOM 818 C C . LEU A 1 101 ? -4.493 6.761 19.512 1.00 89.44 101 LEU A C 1
ATOM 820 O O . LEU A 1 101 ? -5.276 5.826 19.663 1.00 89.44 101 LEU A O 1
ATOM 824 N N . ARG A 1 102 ? -3.485 6.989 20.362 1.00 87.50 102 ARG A N 1
ATOM 825 C CA . ARG A 1 102 ? -3.214 6.170 21.556 1.00 87.50 102 ARG A CA 1
ATOM 826 C C . ARG A 1 102 ? -4.463 5.970 22.405 1.00 87.50 102 ARG A C 1
ATOM 828 O O . ARG A 1 102 ? -4.808 4.836 22.737 1.00 87.50 102 ARG A O 1
ATOM 835 N N . ASN A 1 103 ? -5.131 7.060 22.762 1.00 87.56 103 ASN A N 1
ATOM 836 C CA . ASN A 1 103 ? -6.296 6.975 23.625 1.00 87.56 103 ASN A CA 1
ATOM 837 C C . ASN A 1 103 ? -7.414 6.192 22.913 1.00 87.56 103 ASN A C 1
ATOM 839 O O . ASN A 1 103 ? -8.055 5.357 23.549 1.00 87.56 103 ASN A O 1
ATOM 843 N N . VAL A 1 104 ? -7.639 6.414 21.608 1.00 90.81 104 VAL A N 1
ATOM 844 C CA . VAL A 1 104 ? -8.679 5.715 20.826 1.00 90.81 104 VAL A CA 1
ATOM 845 C C . VAL A 1 104 ? -8.417 4.211 20.838 1.00 90.81 104 VAL A C 1
ATOM 847 O O . VAL A 1 104 ? -9.317 3.426 21.134 1.00 90.81 104 VAL A O 1
ATOM 850 N N . PHE A 1 105 ? -7.173 3.802 20.589 1.00 92.00 105 PHE A N 1
ATOM 851 C CA . PHE A 1 105 ? -6.814 2.388 20.538 1.00 92.00 105 PHE A CA 1
ATOM 852 C C . PHE A 1 105 ? -6.805 1.701 21.902 1.00 92.00 105 PHE A C 1
ATOM 854 O O . PHE A 1 105 ? -6.980 0.486 21.954 1.00 92.00 105 PHE A O 1
ATOM 861 N N . SER A 1 106 ? -6.715 2.446 23.009 1.00 91.62 106 SER A N 1
ATOM 862 C CA . SER A 1 106 ? -6.876 1.854 24.345 1.00 91.62 106 SER A CA 1
ATOM 863 C C . SER A 1 106 ? -8.275 1.255 24.565 1.00 91.62 106 SER A C 1
ATOM 865 O O . SER A 1 106 ? -8.420 0.281 25.302 1.00 91.62 106 SER A O 1
ATOM 867 N N . TYR A 1 107 ? -9.290 1.762 23.854 1.00 93.38 107 TYR A N 1
ATOM 868 C CA . TYR A 1 107 ? -10.642 1.196 23.832 1.00 93.38 107 TYR A CA 1
ATOM 869 C C . TYR A 1 107 ? -10.825 0.096 22.783 1.00 93.38 107 TYR A C 1
ATOM 871 O O . TYR A 1 107 ? -11.847 -0.580 22.781 1.00 93.38 107 TYR A O 1
ATOM 879 N N . LEU A 1 108 ? -9.875 -0.100 21.871 1.00 95.12 108 LEU A N 1
ATOM 880 C CA . LEU A 1 108 ? -10.036 -0.970 20.708 1.00 95.12 108 LEU A CA 1
ATOM 881 C C . LEU A 1 108 ? -8.945 -2.056 20.663 1.00 95.12 108 LEU A C 1
ATOM 883 O O . LEU A 1 108 ? -8.148 -2.101 19.725 1.00 95.12 108 LEU A O 1
ATOM 887 N N . PRO A 1 109 ? -8.917 -2.980 21.644 1.00 93.94 109 PRO A N 1
ATOM 888 C CA . PRO A 1 109 ? -7.804 -3.916 21.836 1.00 93.94 109 PRO A CA 1
ATOM 889 C C . PRO A 1 109 ? -7.647 -4.957 20.718 1.00 93.94 109 PRO A C 1
ATOM 891 O O . PRO A 1 109 ? -6.626 -5.634 20.653 1.00 93.94 109 PRO A O 1
ATOM 894 N N . LYS A 1 110 ? -8.661 -5.124 19.859 1.00 95.69 110 LYS A N 1
ATOM 895 C CA . LYS A 1 110 ? -8.649 -6.070 18.732 1.00 95.69 110 LYS A CA 1
ATOM 896 C C . LYS A 1 110 ? -8.333 -5.422 17.388 1.00 95.69 110 LYS A C 1
ATOM 898 O O . LYS A 1 110 ? -8.338 -6.124 16.376 1.00 95.69 110 LYS A O 1
ATOM 903 N N . VAL A 1 111 ? -8.096 -4.111 17.351 1.00 96.75 111 VAL A N 1
ATOM 904 C CA . VAL A 1 111 ? -7.785 -3.448 16.087 1.00 96.75 111 VAL A CA 1
ATOM 905 C C . VAL A 1 111 ? -6.434 -3.922 15.590 1.00 96.75 111 VAL A C 1
ATOM 907 O O . VAL A 1 111 ? -5.424 -3.807 16.279 1.00 96.75 111 VAL A O 1
ATOM 910 N N . ALA A 1 112 ? -6.441 -4.432 14.365 1.00 97.25 112 ALA A N 1
ATOM 911 C CA . ALA A 1 112 ? -5.249 -4.893 13.676 1.00 97.25 112 ALA A CA 1
ATOM 912 C C . ALA A 1 112 ? -5.006 -4.135 12.364 1.00 97.25 112 ALA A C 1
ATOM 914 O O . ALA A 1 112 ? -3.982 -4.369 11.725 1.00 97.25 112 ALA A O 1
ATOM 915 N N . SER A 1 113 ? -5.929 -3.261 11.947 1.00 97.81 113 SER A N 1
ATOM 916 C CA . SER A 1 113 ? -5.817 -2.458 10.729 1.00 97.81 113 SER A CA 1
ATOM 917 C C . SER A 1 113 ? -6.159 -0.996 11.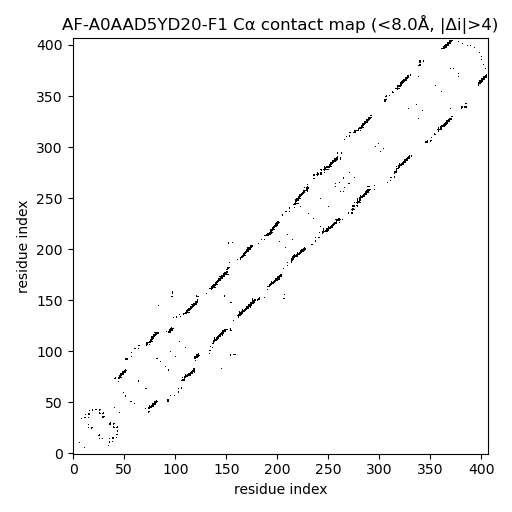007 1.00 97.81 113 SER A C 1
ATOM 919 O O . SER A 1 113 ? -7.261 -0.695 11.473 1.00 97.81 113 SER A O 1
ATOM 921 N N . LEU A 1 114 ? -5.226 -0.095 10.706 1.00 97.44 114 LEU A N 1
ATOM 922 C CA . LEU A 1 114 ? -5.420 1.353 10.757 1.00 97.44 114 LEU A CA 1
ATOM 923 C C . LEU A 1 114 ? -5.201 1.952 9.366 1.00 97.44 114 LEU A C 1
ATOM 925 O O . LEU A 1 114 ? -4.130 1.792 8.783 1.00 97.44 114 LEU A O 1
ATOM 929 N N . ALA A 1 115 ? -6.197 2.674 8.859 1.00 97.75 115 ALA A N 1
ATOM 930 C CA . ALA A 1 115 ? -6.070 3.501 7.666 1.00 97.75 115 ALA A CA 1
ATOM 931 C C . ALA A 1 115 ? -6.315 4.973 8.015 1.00 97.75 115 ALA A C 1
ATOM 933 O O . ALA A 1 115 ? -7.294 5.310 8.677 1.00 97.75 115 ALA A O 1
ATOM 934 N N . MET A 1 116 ? -5.434 5.854 7.567 1.00 96.88 116 MET A N 1
ATOM 935 C CA . MET A 1 116 ? -5.508 7.295 7.768 1.00 96.88 116 MET A CA 1
ATOM 936 C C . MET A 1 116 ? -5.368 7.974 6.413 1.00 96.88 116 MET A C 1
ATOM 938 O O . MET A 1 116 ? -4.425 7.676 5.687 1.00 96.88 116 MET A O 1
ATOM 942 N N . SER A 1 117 ? -6.297 8.863 6.071 1.00 96.19 117 SER A N 1
ATOM 943 C CA . SER A 1 117 ? -6.367 9.469 4.745 1.00 96.19 117 SER A CA 1
ATOM 944 C C . SER A 1 117 ? -6.659 10.963 4.818 1.00 96.19 117 SER A C 1
ATOM 946 O O . SER A 1 117 ? -7.672 11.336 5.402 1.00 96.19 117 SER A O 1
ATOM 948 N N . GLY A 1 118 ? -5.840 11.807 4.189 1.00 93.50 118 GLY A N 1
ATOM 949 C CA . GLY A 1 118 ? -6.119 13.246 4.065 1.00 93.50 118 GLY A CA 1
ATOM 950 C C . GLY A 1 118 ? -6.111 14.001 5.400 1.00 93.50 118 GLY A C 1
ATOM 951 O O . GLY A 1 118 ? -6.958 14.860 5.616 1.00 93.50 118 GLY A O 1
ATOM 952 N N . LEU A 1 119 ? -5.221 13.638 6.330 1.00 93.06 119 LEU A N 1
ATOM 953 C CA . LEU A 1 119 ? -5.146 14.224 7.676 1.00 93.06 119 LEU A CA 1
ATOM 954 C C . LEU A 1 119 ? -3.826 14.972 7.885 1.00 93.06 119 LEU A C 1
ATOM 956 O O . LEU A 1 119 ? -2.786 14.618 7.323 1.00 93.06 119 LEU A O 1
ATOM 960 N N . PHE A 1 120 ? -3.850 15.951 8.786 1.00 91.50 120 PHE A N 1
ATOM 961 C CA . PHE A 1 120 ? -2.643 16.582 9.304 1.00 91.50 120 PHE A CA 1
ATOM 962 C C . PHE A 1 120 ? -2.220 15.907 10.600 1.00 91.50 120 PHE A C 1
ATOM 964 O O . PHE A 1 120 ? -2.982 15.885 11.563 1.00 91.50 120 PHE A O 1
ATOM 971 N N . VAL A 1 121 ? -0.993 15.397 10.658 1.00 90.88 121 VAL A N 1
ATOM 972 C CA . VAL A 1 121 ? -0.445 14.849 11.901 1.00 90.88 121 VAL A CA 1
ATOM 973 C C . VAL A 1 121 ? 0.415 15.913 12.565 1.00 90.88 121 VAL A C 1
ATOM 975 O O . VAL A 1 121 ? 1.363 16.429 11.971 1.00 90.88 121 VAL A O 1
ATOM 978 N N . THR A 1 122 ? 0.061 16.292 13.789 1.00 88.88 122 THR A N 1
ATOM 979 C CA . THR A 1 122 ? 0.911 17.169 14.598 1.00 88.88 122 THR A CA 1
ATOM 980 C C . THR A 1 122 ? 0.637 16.992 16.082 1.00 88.88 122 THR A C 1
ATOM 982 O O . THR A 1 122 ? -0.516 16.934 16.520 1.00 88.88 122 THR A O 1
ATOM 985 N N . CYS A 1 123 ? 1.703 16.942 16.876 1.00 82.56 123 CYS A N 1
ATOM 986 C CA . CYS A 1 123 ? 1.611 17.223 18.297 1.00 82.56 123 CYS A CA 1
ATOM 987 C C . CYS A 1 123 ? 1.747 18.728 18.535 1.00 82.56 123 CYS A C 1
ATOM 989 O O . CYS A 1 123 ? 2.756 19.342 18.187 1.00 82.56 123 CYS A O 1
ATOM 991 N N . ARG A 1 124 ? 0.727 19.355 19.132 1.00 69.75 124 ARG A N 1
ATOM 992 C CA . ARG A 1 124 ? 0.873 20.739 19.604 1.00 69.75 124 ARG A CA 1
ATOM 993 C C . ARG A 1 124 ? 1.899 20.737 20.732 1.00 69.75 124 ARG A C 1
ATOM 995 O O . ARG A 1 124 ? 1.740 19.955 21.656 1.00 69.75 124 ARG A O 1
ATOM 1002 N N . THR A 1 125 ? 2.873 21.642 20.690 1.00 56.78 125 THR A N 1
ATOM 1003 C CA . THR A 1 125 ? 4.049 21.770 21.586 1.00 56.78 125 THR A CA 1
ATOM 1004 C C . THR A 1 125 ? 3.785 21.790 23.104 1.00 56.78 125 THR A C 1
ATOM 1006 O O . THR A 1 125 ? 4.726 21.925 23.869 1.00 56.78 125 THR A O 1
ATOM 1009 N N . ALA A 1 126 ? 2.535 21.672 23.554 1.00 59.66 126 ALA A N 1
ATOM 1010 C CA . ALA A 1 126 ? 2.142 21.535 24.957 1.00 59.66 126 ALA A CA 1
ATOM 1011 C C . ALA A 1 126 ? 1.845 20.076 25.377 1.00 59.66 126 ALA A C 1
ATOM 1013 O O . ALA A 1 126 ? 1.355 19.839 26.477 1.00 59.66 126 ALA A O 1
ATOM 1014 N N . CYS A 1 127 ? 2.072 19.094 24.503 1.00 70.88 127 CYS A N 1
ATOM 1015 C CA . CYS A 1 127 ? 1.949 17.679 24.834 1.00 70.88 127 CYS A CA 1
ATOM 1016 C C . CYS A 1 127 ? 3.254 17.165 25.493 1.00 70.88 127 CYS A C 1
ATOM 1018 O O . CYS A 1 127 ? 4.072 16.562 24.810 1.00 70.88 127 CYS A O 1
ATOM 1020 N N . ASP A 1 128 ? 3.440 17.378 26.803 1.00 66.19 128 ASP A N 1
ATOM 1021 C CA . ASP A 1 128 ? 4.604 16.928 27.614 1.00 66.19 128 ASP A CA 1
ATOM 1022 C C . ASP A 1 128 ? 4.661 15.395 27.827 1.00 66.19 128 ASP A C 1
ATOM 1024 O O . ASP A 1 128 ? 4.707 14.904 28.954 1.00 66.19 128 ASP A O 1
ATOM 1028 N N . HIS A 1 129 ? 4.618 14.596 26.763 1.00 71.00 129 HIS A N 1
ATOM 1029 C CA . HIS A 1 129 ? 4.597 13.137 26.897 1.00 71.00 129 HIS A CA 1
ATOM 1030 C C . HIS A 1 129 ? 5.882 12.515 26.367 1.00 71.00 129 HIS A C 1
ATOM 1032 O O . HIS A 1 129 ? 6.368 12.862 25.286 1.00 71.00 129 HIS A O 1
ATOM 1038 N N . ASP A 1 130 ? 6.402 11.562 27.134 1.00 77.75 130 ASP A N 1
ATOM 1039 C CA . ASP A 1 130 ? 7.543 10.750 26.754 1.00 77.75 130 ASP A CA 1
ATOM 1040 C C . ASP A 1 130 ? 7.106 9.744 25.668 1.00 77.75 130 ASP A C 1
ATOM 1042 O O . ASP A 1 130 ? 6.099 9.048 25.839 1.00 77.75 130 ASP A O 1
ATOM 1046 N N . PRO A 1 131 ? 7.822 9.633 24.537 1.00 71.31 131 PRO A N 1
ATOM 1047 C CA . PRO A 1 131 ? 7.553 8.617 23.521 1.00 71.31 131 PRO A CA 1
ATOM 1048 C C . PRO A 1 131 ? 7.529 7.182 24.060 1.00 71.31 131 PRO A C 1
ATOM 1050 O O . PRO A 1 131 ? 6.834 6.325 23.516 1.00 71.31 131 PRO A O 1
ATOM 1053 N N . SER A 1 132 ? 8.242 6.908 25.150 1.00 77.25 132 SER A N 1
ATOM 1054 C CA . SER A 1 132 ? 8.212 5.597 25.798 1.00 77.25 132 SER A CA 1
ATOM 1055 C C . SER A 1 132 ? 6.849 5.249 26.418 1.00 77.25 132 SER A C 1
ATOM 1057 O O . SER A 1 132 ? 6.566 4.071 26.645 1.00 77.25 132 SER A O 1
ATOM 1059 N N . ASP A 1 133 ? 5.957 6.228 26.606 1.00 81.38 133 ASP A N 1
ATOM 1060 C CA . ASP A 1 133 ? 4.621 6.006 27.161 1.00 81.38 133 ASP A CA 1
ATOM 1061 C C . ASP A 1 133 ? 3.604 5.481 26.133 1.00 81.38 133 ASP A C 1
ATOM 1063 O O . ASP A 1 133 ? 2.469 5.150 26.502 1.00 81.38 133 ASP A O 1
ATOM 1067 N N . TYR A 1 134 ? 3.941 5.412 24.840 1.00 80.75 134 TYR A N 1
ATOM 1068 C CA . TYR A 1 134 ? 2.988 4.948 23.832 1.00 80.75 134 TYR A CA 1
ATOM 1069 C C . TYR A 1 134 ? 2.708 3.440 23.969 1.00 80.75 134 TYR A C 1
ATOM 1071 O O . TYR A 1 134 ? 3.631 2.622 23.958 1.00 80.75 134 TYR A O 1
ATOM 1079 N N . PRO A 1 135 ? 1.430 3.021 24.061 1.00 82.50 135 PRO A N 1
ATOM 1080 C CA . PRO A 1 135 ? 1.095 1.612 24.105 1.00 82.50 135 PRO A CA 1
ATOM 1081 C C . PRO A 1 135 ? 1.447 0.973 22.767 1.00 82.50 135 PRO A C 1
ATOM 1083 O O . PRO A 1 135 ? 1.102 1.479 21.698 1.00 82.50 135 PRO A O 1
ATOM 1086 N N . LYS A 1 136 ? 2.091 -0.186 22.847 1.00 89.94 136 LYS A N 1
ATOM 1087 C CA . LYS A 1 136 ? 2.338 -1.041 21.692 1.00 89.94 136 LYS A CA 1
ATOM 1088 C C . LYS A 1 136 ? 1.007 -1.601 21.208 1.00 89.94 136 LYS A C 1
ATOM 1090 O O . LYS A 1 136 ? 0.368 -2.391 21.902 1.00 89.94 136 LYS A O 1
ATOM 1095 N N . LEU A 1 137 ? 0.587 -1.179 20.026 1.00 91.31 137 LEU A N 1
ATOM 1096 C CA . LEU A 1 137 ? -0.608 -1.674 19.368 1.00 91.31 137 LEU A CA 1
ATOM 1097 C C . LEU A 1 137 ? -0.275 -2.952 18.603 1.00 91.31 137 LEU A C 1
ATOM 1099 O O . LEU A 1 137 ? 0.756 -3.054 17.943 1.00 91.31 137 LEU A O 1
ATOM 1103 N N . SER A 1 138 ? -1.184 -3.923 18.639 1.00 94.06 138 SER A N 1
ATOM 1104 C CA . SER A 1 138 ? -1.075 -5.154 17.841 1.00 94.06 138 SER A CA 1
ATOM 1105 C C . SER A 1 138 ? -1.566 -4.933 16.403 1.00 94.06 138 SER A C 1
ATOM 1107 O O . SER A 1 138 ? -2.378 -5.696 15.880 1.00 94.06 138 SER A O 1
ATOM 1109 N N . LEU A 1 139 ? -1.119 -3.842 15.771 1.00 96.19 139 LEU A N 1
ATOM 1110 C CA . LEU A 1 139 ? -1.467 -3.520 14.391 1.00 96.19 139 LEU A CA 1
ATOM 1111 C C . LEU A 1 139 ? -0.686 -4.425 13.438 1.00 96.19 139 LEU A C 1
ATOM 1113 O O . LEU A 1 139 ? 0.535 -4.519 13.514 1.00 96.19 139 LEU A O 1
ATOM 1117 N N . SER A 1 140 ? -1.411 -5.067 12.525 1.00 97.00 140 SER A N 1
ATOM 1118 C CA . SER A 1 140 ? -0.867 -5.871 11.425 1.00 97.00 140 SER A CA 1
ATOM 1119 C C . SER A 1 140 ? -0.851 -5.106 10.099 1.00 97.00 140 SER A C 1
ATOM 1121 O O . SER A 1 140 ? -0.090 -5.454 9.197 1.00 97.00 140 SER A O 1
ATOM 1123 N N . ARG A 1 141 ? -1.684 -4.066 9.959 1.00 98.00 141 ARG A N 1
ATOM 1124 C CA . ARG A 1 141 ? -1.794 -3.238 8.754 1.00 98.00 141 ARG A CA 1
ATOM 1125 C C . ARG A 1 141 ? -1.876 -1.761 9.117 1.00 98.00 141 ARG A C 1
ATOM 1127 O O . ARG A 1 141 ? -2.675 -1.377 9.970 1.00 98.00 141 ARG A O 1
ATOM 1134 N N . LEU A 1 142 ? -1.082 -0.951 8.430 1.00 97.69 142 LEU A N 1
ATOM 1135 C CA . LEU A 1 142 ? -1.047 0.496 8.567 1.00 97.69 142 LEU A CA 1
ATOM 1136 C C . LEU A 1 142 ? -1.005 1.114 7.174 1.00 97.69 142 LEU A C 1
ATOM 1138 O O . LEU A 1 142 ? -0.108 0.817 6.388 1.00 97.69 142 LEU A O 1
ATOM 1142 N N . SER A 1 143 ? -1.978 1.967 6.877 1.00 97.94 143 SER A N 1
ATOM 1143 C CA . SER A 1 143 ? -2.073 2.699 5.618 1.00 97.94 143 SER A CA 1
ATOM 1144 C C . SER A 1 143 ? -2.201 4.187 5.907 1.00 97.94 143 SER A C 1
ATOM 1146 O O . SER A 1 143 ? -3.143 4.613 6.568 1.00 97.94 143 SER A O 1
ATOM 1148 N N . LEU A 1 144 ? -1.230 4.967 5.443 1.00 97.06 144 LEU A N 1
ATOM 1149 C CA . LEU A 1 144 ? -1.152 6.413 5.597 1.00 97.06 144 LEU A CA 1
ATOM 1150 C C . LEU A 1 144 ? -1.201 7.030 4.196 1.00 97.06 144 LEU A C 1
ATOM 1152 O O . LEU A 1 144 ? -0.229 6.912 3.458 1.00 97.06 144 LEU A O 1
ATOM 1156 N N . VAL A 1 145 ? -2.322 7.646 3.824 1.00 96.44 145 VAL A N 1
ATOM 1157 C CA . VAL A 1 145 ? -2.576 8.176 2.475 1.00 96.44 145 VAL A CA 1
ATOM 1158 C C . VAL A 1 145 ? -2.817 9.685 2.537 1.00 96.44 145 VAL A C 1
ATOM 1160 O O . VAL A 1 145 ? -3.647 10.148 3.311 1.00 96.44 145 VAL A O 1
ATOM 1163 N N . GLY A 1 146 ? -2.114 10.488 1.742 1.00 93.88 146 GLY A N 1
ATOM 1164 C CA . GLY A 1 146 ? -2.297 11.942 1.719 1.00 93.88 146 GLY A CA 1
ATOM 1165 C C . GLY A 1 146 ? -2.121 12.587 3.095 1.00 93.88 146 GLY A C 1
ATOM 1166 O O . GLY A 1 146 ? -2.905 13.459 3.467 1.00 93.88 146 GLY A O 1
ATOM 1167 N N . LEU A 1 147 ? -1.170 12.098 3.899 1.00 93.75 147 LEU A N 1
ATOM 1168 C CA . LEU A 1 147 ? -0.895 12.660 5.220 1.00 93.75 147 LEU A CA 1
ATOM 1169 C C . LEU A 1 147 ? 0.135 13.776 5.138 1.00 93.75 147 LEU A C 1
ATOM 1171 O O . LEU A 1 147 ? 1.148 13.649 4.455 1.00 93.75 147 LEU A O 1
ATOM 1175 N N . SER A 1 148 ? -0.075 14.824 5.926 1.00 91.88 148 SER A N 1
ATOM 1176 C CA . SER A 1 148 ? 0.887 15.915 6.060 1.00 91.88 148 SER A CA 1
ATOM 1177 C C . SER A 1 148 ? 1.312 16.091 7.511 1.00 91.88 148 SER A C 1
ATOM 1179 O O . SER A 1 148 ? 0.488 16.372 8.381 1.00 91.88 148 SER A O 1
ATOM 1181 N N . ALA A 1 149 ? 2.608 15.971 7.786 1.00 89.62 149 ALA A N 1
ATOM 1182 C CA . ALA A 1 149 ? 3.170 16.370 9.070 1.00 89.62 149 ALA A CA 1
ATOM 1183 C C . ALA A 1 149 ? 3.494 17.860 9.052 1.00 89.62 149 ALA A C 1
ATOM 1185 O O . ALA A 1 149 ? 4.216 18.336 8.172 1.00 89.62 149 ALA A O 1
ATOM 1186 N N . ARG A 1 150 ? 2.967 18.611 10.021 1.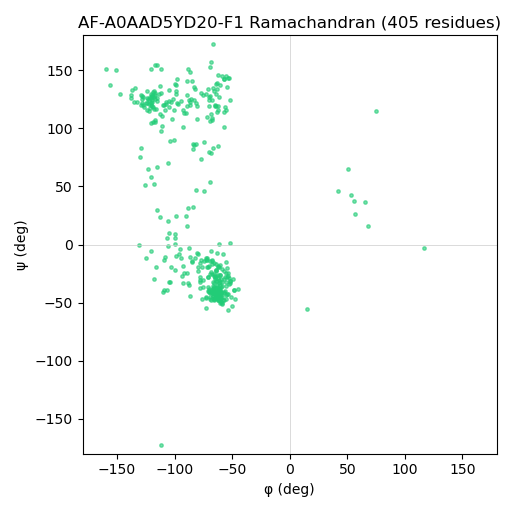00 83.31 150 ARG A N 1
ATOM 1187 C CA . ARG A 1 150 ? 3.192 20.062 10.058 1.00 83.31 150 ARG A CA 1
ATOM 1188 C C . ARG A 1 150 ? 4.589 20.416 10.554 1.00 83.31 150 ARG A C 1
ATOM 1190 O O . ARG A 1 150 ? 5.228 21.277 9.960 1.00 83.31 150 ARG A O 1
ATOM 1197 N N . SER A 1 151 ? 5.016 19.784 11.645 1.00 79.62 151 SER A N 1
ATOM 1198 C CA . SER A 1 151 ? 6.159 20.253 12.435 1.00 79.62 151 SER A CA 1
ATOM 1199 C C . SER A 1 151 ? 7.383 19.359 12.302 1.00 79.62 151 SER A C 1
ATOM 1201 O O . SER A 1 151 ? 8.496 19.866 12.266 1.00 79.62 151 SER A O 1
ATOM 1203 N N . SER A 1 152 ? 7.199 18.037 12.253 1.00 85.31 152 SER A N 1
ATOM 1204 C CA . SER A 1 152 ? 8.325 17.111 12.193 1.00 85.31 152 SER A CA 1
ATOM 1205 C C . SER A 1 152 ? 7.925 15.744 11.649 1.00 85.31 152 SER A C 1
ATOM 1207 O O . SER A 1 152 ? 6.816 15.261 11.869 1.00 85.31 152 SER A O 1
ATOM 1209 N N . ILE A 1 153 ? 8.888 15.072 11.019 1.00 88.94 153 ILE A N 1
ATOM 1210 C CA . ILE A 1 153 ? 8.867 13.631 10.739 1.00 88.94 153 ILE A CA 1
ATOM 1211 C C . ILE A 1 153 ? 8.525 12.787 11.977 1.00 88.94 153 ILE A C 1
ATOM 1213 O O . ILE A 1 153 ? 7.929 11.718 11.854 1.00 88.94 153 ILE A O 1
ATOM 1217 N N . PHE A 1 154 ? 8.874 13.268 13.169 1.00 87.88 154 PHE A N 1
ATOM 1218 C CA . PHE A 1 154 ? 8.671 12.552 14.421 1.00 87.88 154 PHE A CA 1
ATOM 1219 C C . PHE A 1 154 ? 7.203 12.243 14.711 1.00 87.88 154 PHE A C 1
ATOM 1221 O O . PHE A 1 154 ? 6.901 11.156 15.191 1.00 87.88 154 PHE A O 1
ATOM 1228 N N . ASP A 1 155 ? 6.289 13.138 14.333 1.00 87.81 155 ASP A N 1
ATOM 1229 C CA . ASP A 1 155 ? 4.849 12.919 14.484 1.00 87.81 155 ASP A CA 1
ATOM 1230 C C . ASP A 1 155 ? 4.378 11.683 13.685 1.00 87.81 155 ASP A C 1
ATOM 1232 O O . ASP A 1 155 ? 3.547 10.904 14.151 1.00 87.81 155 ASP A O 1
ATOM 1236 N N . LEU A 1 156 ? 4.940 11.464 12.490 1.00 91.12 156 LEU A N 1
ATOM 1237 C CA . LEU A 1 156 ? 4.657 10.283 11.663 1.00 91.12 156 LEU A CA 1
ATOM 1238 C C . LEU A 1 156 ? 5.400 9.049 12.175 1.00 91.12 156 LEU A C 1
ATOM 1240 O O . LEU A 1 156 ? 4.849 7.949 12.175 1.00 91.12 156 LEU A O 1
ATOM 1244 N N . TRP A 1 157 ? 6.636 9.233 12.644 1.00 91.44 157 TRP A N 1
ATOM 1245 C CA . TRP A 1 157 ? 7.427 8.158 13.235 1.00 91.44 157 TRP A CA 1
ATOM 1246 C C . TRP A 1 157 ? 6.747 7.560 14.470 1.00 91.44 157 TRP A C 1
ATOM 1248 O O . TRP A 1 157 ? 6.707 6.342 14.615 1.00 91.44 157 TRP A O 1
ATOM 1258 N N . GLN A 1 158 ? 6.132 8.396 15.311 1.00 89.25 158 GLN A N 1
ATOM 1259 C CA . GLN A 1 158 ? 5.359 7.956 16.474 1.00 89.25 158 GLN A CA 1
ATOM 1260 C C . GLN A 1 158 ? 4.233 6.983 16.098 1.00 89.25 158 GLN A C 1
ATOM 1262 O O . GLN A 1 158 ? 4.025 5.981 16.775 1.00 89.25 158 GLN A O 1
ATOM 1267 N N . ILE A 1 159 ? 3.541 7.225 14.982 1.00 92.50 159 ILE A N 1
ATOM 1268 C CA . ILE A 1 159 ? 2.489 6.319 14.500 1.00 92.50 159 ILE A CA 1
ATOM 1269 C C . ILE A 1 159 ? 3.085 4.966 14.082 1.00 92.50 159 ILE A C 1
ATOM 1271 O O . ILE A 1 159 ? 2.479 3.924 14.327 1.00 92.50 159 ILE A O 1
ATOM 1275 N N . LEU A 1 160 ? 4.282 4.966 13.488 1.00 93.06 160 LEU A N 1
ATOM 1276 C CA . LEU A 1 160 ? 4.964 3.743 13.059 1.00 93.06 160 LEU A CA 1
ATOM 1277 C C . LEU A 1 160 ? 5.441 2.902 14.254 1.00 93.06 160 LEU A C 1
ATOM 1279 O O . LEU A 1 160 ? 5.197 1.696 14.279 1.00 93.06 160 LEU A O 1
ATOM 1283 N N . ILE A 1 161 ? 6.054 3.516 15.273 1.00 91.06 161 ILE A N 1
ATOM 1284 C CA . ILE A 1 161 ? 6.547 2.788 16.464 1.00 91.06 161 ILE A CA 1
ATOM 1285 C C . ILE A 1 161 ? 5.417 2.223 17.330 1.00 91.06 161 ILE A C 1
ATOM 1287 O O . ILE A 1 161 ? 5.610 1.230 18.034 1.00 91.06 161 ILE A O 1
ATOM 1291 N N . MET A 1 162 ? 4.216 2.806 17.250 1.00 90.94 162 MET A N 1
ATOM 1292 C CA . MET A 1 162 ? 3.026 2.262 17.905 1.00 90.94 162 MET A CA 1
ATOM 1293 C C . MET A 1 162 ? 2.625 0.894 17.345 1.00 90.94 162 MET A C 1
ATOM 1295 O O . MET A 1 162 ? 1.871 0.188 18.006 1.00 90.94 162 MET A O 1
ATOM 1299 N N . ALA A 1 163 ? 3.119 0.491 16.171 1.00 93.62 163 ALA A N 1
ATOM 1300 C CA . ALA A 1 163 ? 2.762 -0.752 15.493 1.00 93.62 163 ALA A CA 1
ATOM 1301 C C . ALA A 1 163 ? 3.957 -1.724 15.367 1.00 93.62 163 ALA A C 1
ATOM 1303 O O . ALA A 1 163 ? 4.391 -2.013 14.254 1.00 93.62 163 ALA A O 1
ATOM 1304 N N . PRO A 1 164 ? 4.500 -2.286 16.466 1.00 92.19 164 PRO A N 1
ATOM 1305 C CA . PRO A 1 164 ? 5.669 -3.169 16.402 1.00 92.19 164 PRO A CA 1
ATOM 1306 C C . PRO A 1 164 ? 5.437 -4.478 15.626 1.00 92.19 164 PRO A C 1
ATOM 1308 O O . PRO A 1 164 ? 6.390 -5.102 15.172 1.00 92.19 164 PRO A O 1
ATOM 1311 N N . THR A 1 165 ? 4.183 -4.918 15.482 1.00 94.19 165 THR A N 1
ATOM 1312 C CA . THR A 1 165 ? 3.798 -6.189 14.836 1.00 94.19 165 THR A CA 1
ATOM 1313 C C . THR A 1 165 ? 3.352 -6.020 13.381 1.00 94.19 165 THR A C 1
ATOM 1315 O O . THR A 1 165 ? 2.540 -6.802 12.883 1.00 94.19 165 THR A O 1
ATOM 1318 N N . LEU A 1 166 ? 3.799 -4.953 12.721 1.00 96.00 166 LEU A N 1
ATOM 1319 C CA . LEU A 1 166 ? 3.272 -4.556 11.425 1.00 96.00 166 LEU A CA 1
ATOM 1320 C C . LEU A 1 166 ? 3.682 -5.524 10.308 1.00 96.00 166 LEU A C 1
ATOM 1322 O O . LEU A 1 166 ? 4.858 -5.645 9.989 1.00 96.00 166 LEU A O 1
ATOM 1326 N N . ASP A 1 167 ? 2.697 -6.141 9.654 1.00 96.69 167 ASP A N 1
ATOM 1327 C CA . ASP A 1 167 ? 2.915 -6.994 8.481 1.00 96.69 167 ASP A CA 1
ATOM 1328 C C . ASP A 1 167 ? 2.796 -6.205 7.166 1.00 96.69 167 ASP A C 1
ATOM 1330 O O . ASP A 1 167 ? 3.453 -6.546 6.183 1.00 96.69 167 ASP A O 1
ATOM 1334 N N . HIS A 1 168 ? 1.928 -5.188 7.122 1.00 97.81 168 HIS A N 1
ATOM 1335 C CA . HIS A 1 168 ? 1.644 -4.393 5.925 1.00 97.81 168 HIS A CA 1
ATOM 1336 C C . HIS A 1 168 ? 1.784 -2.903 6.226 1.00 97.81 168 HIS A C 1
ATOM 1338 O O . HIS A 1 168 ? 1.063 -2.374 7.073 1.00 97.81 168 HIS A O 1
ATOM 1344 N N . LEU A 1 169 ? 2.658 -2.228 5.486 1.00 97.50 169 LEU A N 1
ATOM 1345 C CA . LEU A 1 169 ? 2.864 -0.789 5.548 1.00 97.50 169 LEU A CA 1
ATOM 1346 C C . LEU A 1 169 ? 2.562 -0.172 4.184 1.00 97.50 169 LEU A C 1
ATOM 1348 O O . LEU A 1 169 ? 3.198 -0.525 3.195 1.00 97.50 169 LEU A O 1
ATOM 1352 N N . ALA A 1 170 ? 1.630 0.773 4.141 1.00 97.88 170 ALA A N 1
ATOM 1353 C CA . ALA A 1 170 ? 1.387 1.613 2.978 1.00 97.88 170 ALA A CA 1
ATOM 1354 C C . ALA A 1 170 ? 1.579 3.084 3.355 1.00 97.88 170 ALA A C 1
ATOM 1356 O O . ALA A 1 170 ? 0.897 3.591 4.242 1.00 97.88 170 ALA A O 1
ATOM 1357 N N . LEU A 1 171 ? 2.516 3.752 2.690 1.00 97.06 171 LEU A N 1
ATOM 1358 C CA . LEU A 1 171 ? 2.785 5.180 2.806 1.00 97.06 171 LEU A CA 1
ATOM 1359 C C . LEU A 1 171 ? 2.545 5.796 1.435 1.00 97.06 171 LEU A C 1
ATOM 1361 O O . LEU A 1 171 ? 3.350 5.589 0.533 1.00 97.06 171 LEU A O 1
ATOM 1365 N N . GLU A 1 172 ? 1.443 6.513 1.264 1.00 95.94 172 GLU A N 1
ATOM 1366 C CA . GLU A 1 172 ? 1.052 7.106 -0.009 1.00 95.94 172 GLU A CA 1
ATOM 1367 C C . GLU A 1 172 ? 0.843 8.612 0.141 1.00 95.94 172 GLU A C 1
ATOM 1369 O O . GLU A 1 172 ? 0.100 9.050 1.006 1.00 95.94 172 GLU A O 1
ATOM 1374 N N . GLU A 1 173 ? 1.501 9.428 -0.678 1.00 94.06 173 GLU A N 1
ATOM 1375 C CA . GLU A 1 173 ? 1.384 10.893 -0.646 1.00 94.06 173 GLU A CA 1
ATOM 1376 C C . GLU A 1 173 ? 1.642 11.500 0.742 1.00 94.06 173 GLU A C 1
ATOM 1378 O O . GLU A 1 173 ? 0.931 12.397 1.197 1.00 94.06 173 GLU A O 1
ATOM 1383 N N . VAL A 1 174 ? 2.673 11.002 1.428 1.00 94.19 174 VAL A N 1
ATOM 1384 C CA . VAL A 1 174 ? 3.027 11.441 2.780 1.00 94.19 174 VAL A CA 1
ATOM 1385 C C . VAL A 1 174 ? 4.052 12.566 2.708 1.00 94.19 174 VAL A C 1
ATOM 1387 O O . VAL A 1 174 ? 5.189 12.363 2.278 1.00 94.19 174 VAL A O 1
ATOM 1390 N N . THR A 1 175 ? 3.667 13.755 3.163 1.00 91.94 175 THR A N 1
ATOM 1391 C CA . THR A 1 175 ? 4.472 14.979 3.088 1.00 91.94 175 THR A CA 1
ATOM 1392 C C . THR A 1 175 ? 4.834 15.525 4.470 1.00 91.94 175 THR A C 1
ATOM 1394 O O . THR A 1 175 ? 4.144 15.290 5.462 1.00 91.94 175 THR A O 1
ATOM 1397 N N . VAL A 1 176 ? 5.937 16.274 4.547 1.00 90.44 176 VAL A N 1
ATOM 1398 C CA . VAL A 1 176 ? 6.343 17.041 5.735 1.00 90.44 176 VAL A CA 1
ATOM 1399 C C . VAL A 1 176 ? 6.436 18.501 5.305 1.00 90.44 176 VAL A C 1
ATOM 1401 O O . VAL A 1 176 ? 7.195 18.823 4.398 1.00 90.44 176 VAL A O 1
ATOM 1404 N N . LEU A 1 177 ? 5.616 19.373 5.893 1.00 87.38 177 LEU A N 1
ATOM 1405 C CA . LEU A 1 177 ? 5.467 20.758 5.428 1.00 87.38 177 LEU A CA 1
ATOM 1406 C C . LEU A 1 177 ? 6.609 21.681 5.865 1.00 87.38 177 LEU A C 1
ATOM 1408 O O . LEU A 1 177 ? 6.874 22.671 5.191 1.00 87.38 177 LEU A O 1
ATOM 1412 N N . SER A 1 178 ? 7.258 21.383 6.991 1.00 82.88 178 SER A N 1
ATOM 1413 C CA . SER A 1 178 ? 8.324 22.209 7.564 1.00 82.88 178 SER A CA 1
ATOM 1414 C C . SER A 1 178 ? 9.558 21.352 7.864 1.00 82.88 178 SER A C 1
ATOM 1416 O O . SER A 1 178 ? 9.726 20.911 9.001 1.00 82.88 178 SER A O 1
ATOM 1418 N N . PRO A 1 179 ? 10.423 21.090 6.870 1.00 64.31 179 PRO A N 1
ATOM 1419 C CA . PRO A 1 179 ? 11.625 20.275 7.059 1.00 64.31 179 PRO A CA 1
ATOM 1420 C C . PRO A 1 179 ? 12.721 20.973 7.886 1.00 64.31 179 PRO A C 1
ATOM 1422 O O . PRO A 1 179 ? 13.651 20.315 8.336 1.00 64.31 179 PRO A O 1
ATOM 1425 N N . ASP A 1 180 ? 12.610 22.281 8.146 1.00 57.94 180 ASP A N 1
ATOM 1426 C CA . ASP A 1 180 ? 13.653 23.082 8.816 1.00 57.94 180 ASP A CA 1
ATOM 1427 C C . ASP A 1 180 ? 13.959 22.661 10.271 1.00 57.94 180 ASP A C 1
ATOM 1429 O O . ASP A 1 180 ? 14.914 23.146 10.875 1.00 57.94 180 ASP A O 1
ATOM 1433 N N . GLN A 1 181 ? 13.174 21.742 10.840 1.00 66.44 181 GLN A N 1
ATOM 1434 C CA . GLN A 1 181 ? 13.445 21.090 12.122 1.00 66.44 181 GLN A CA 1
ATOM 1435 C C . GLN A 1 181 ? 13.609 19.580 11.941 1.00 66.44 181 GLN A C 1
ATOM 1437 O O . GLN A 1 181 ? 12.942 18.788 12.612 1.00 66.44 181 GLN A O 1
ATOM 1442 N N . ASP A 1 182 ? 14.477 19.169 11.014 1.00 66.31 182 ASP A N 1
ATOM 1443 C CA . ASP A 1 182 ? 14.893 17.775 10.904 1.00 66.31 182 ASP A CA 1
ATOM 1444 C C . ASP A 1 182 ? 15.494 17.338 12.248 1.00 66.31 182 ASP A C 1
ATOM 1446 O O . ASP A 1 182 ? 16.630 17.657 12.609 1.00 66.31 182 ASP A O 1
ATOM 1450 N N . ILE A 1 183 ? 14.681 16.619 13.021 1.00 72.94 183 ILE A N 1
ATOM 1451 C CA . ILE A 1 183 ? 15.127 15.950 14.230 1.00 72.94 183 ILE A CA 1
ATOM 1452 C C . ILE A 1 183 ? 16.191 14.943 13.785 1.00 72.94 183 ILE A C 1
ATOM 1454 O O . ILE A 1 183 ? 15.926 14.146 12.877 1.00 72.94 183 ILE A O 1
ATOM 1458 N N . PRO A 1 184 ? 17.394 14.974 14.381 1.00 81.06 184 PRO A N 1
ATOM 1459 C CA . PRO A 1 184 ? 18.462 14.067 14.004 1.00 81.06 184 PRO A CA 1
ATOM 1460 C C . PRO A 1 184 ? 17.977 12.611 14.025 1.00 81.06 184 PRO A C 1
ATOM 1462 O O . PRO A 1 184 ? 17.477 12.132 15.037 1.00 81.06 184 PRO A O 1
ATOM 1465 N N . LEU A 1 185 ? 18.125 11.880 12.912 1.00 82.00 185 LEU A N 1
ATOM 1466 C CA . LEU A 1 185 ? 17.625 10.498 12.785 1.00 82.00 185 LEU A CA 1
ATOM 1467 C C . LEU A 1 185 ? 18.159 9.562 13.882 1.00 82.00 185 LEU A C 1
ATOM 1469 O O . LEU A 1 185 ? 17.529 8.562 14.209 1.00 82.00 185 LEU A O 1
ATOM 1473 N N . ASN A 1 186 ? 19.309 9.884 14.476 1.00 84.69 186 ASN A N 1
ATOM 1474 C CA . ASN A 1 186 ? 19.891 9.140 15.591 1.00 84.69 186 ASN A CA 1
ATOM 1475 C C . ASN A 1 186 ? 19.078 9.226 16.895 1.00 84.69 186 ASN A C 1
ATOM 1477 O O . ASN A 1 186 ? 19.292 8.383 17.759 1.00 84.69 186 ASN A O 1
ATOM 1481 N N . THR A 1 187 ? 18.152 10.178 17.045 1.00 84.19 187 THR A N 1
ATOM 1482 C CA . THR A 1 187 ? 17.248 10.232 18.206 1.00 84.19 187 THR A CA 1
ATOM 1483 C C . THR A 1 187 ? 16.040 9.314 18.054 1.00 84.19 187 THR A C 1
ATOM 1485 O O . THR A 1 187 ? 15.303 9.123 19.016 1.00 84.19 187 THR A O 1
ATOM 1488 N N . LEU A 1 188 ? 15.794 8.776 16.855 1.00 83.25 188 LEU A N 1
ATOM 1489 C CA . LEU A 1 188 ? 14.717 7.819 16.634 1.00 83.25 188 LEU A CA 1
ATOM 1490 C C . LEU A 1 188 ? 15.149 6.447 17.155 1.00 83.25 188 LEU A C 1
ATOM 1492 O O . LEU A 1 188 ? 16.237 5.968 16.821 1.00 83.25 188 LEU A O 1
ATOM 1496 N N . GLU A 1 189 ? 14.293 5.811 17.950 1.00 82.75 189 GLU A N 1
ATOM 1497 C CA . GLU A 1 189 ? 14.526 4.455 18.443 1.00 82.75 189 GLU A CA 1
ATOM 1498 C C . GLU A 1 189 ? 14.585 3.457 17.279 1.00 82.75 189 GLU A C 1
ATOM 1500 O O . GLU A 1 189 ? 13.746 3.476 16.371 1.00 82.75 189 GLU A O 1
ATOM 1505 N N . ASP A 1 190 ? 15.585 2.573 17.306 1.00 84.56 190 ASP A N 1
ATOM 1506 C CA . ASP A 1 190 ? 15.672 1.473 16.350 1.00 84.56 190 ASP A CA 1
ATOM 1507 C C . ASP A 1 190 ? 14.491 0.533 16.589 1.00 84.56 190 ASP A C 1
ATOM 1509 O O . ASP A 1 190 ? 14.327 -0.030 17.673 1.00 84.56 190 ASP A O 1
ATOM 1513 N N . THR A 1 191 ? 13.647 0.370 15.572 1.00 81.38 191 THR A N 1
ATOM 1514 C CA . THR A 1 191 ? 12.442 -0.447 15.682 1.00 81.38 191 THR A CA 1
ATOM 1515 C C . THR A 1 191 ? 12.564 -1.605 14.711 1.00 81.38 191 THR A C 1
ATOM 1517 O O . THR A 1 191 ? 12.416 -1.448 13.501 1.00 81.38 191 THR A O 1
ATOM 1520 N N . ALA A 1 192 ? 12.829 -2.796 15.244 1.00 84.25 192 ALA A N 1
ATOM 1521 C CA . ALA A 1 192 ? 12.810 -4.025 14.462 1.00 84.25 192 ALA A CA 1
ATOM 1522 C C . ALA A 1 192 ? 11.359 -4.368 14.080 1.00 84.25 192 ALA A C 1
ATOM 1524 O O . ALA A 1 192 ? 10.700 -5.167 14.742 1.00 84.25 192 ALA A O 1
ATOM 1525 N N . LEU A 1 193 ? 10.842 -3.704 13.046 1.00 84.75 193 LEU A N 1
ATOM 1526 C CA . LEU A 1 193 ? 9.591 -4.073 12.395 1.00 84.75 193 LEU A CA 1
ATOM 1527 C C . LEU A 1 193 ? 9.886 -5.170 11.383 1.00 84.75 193 LEU A C 1
ATOM 1529 O O . LEU A 1 193 ? 10.853 -5.067 10.636 1.00 84.75 193 LEU A O 1
ATOM 1533 N N . ASP A 1 194 ? 9.059 -6.207 11.356 1.00 87.56 194 ASP A N 1
ATOM 1534 C CA . ASP A 1 194 ? 9.196 -7.316 10.417 1.00 87.56 194 ASP A CA 1
ATOM 1535 C C . ASP A 1 194 ? 8.128 -7.234 9.320 1.00 87.56 194 ASP A C 1
ATOM 1537 O O . ASP A 1 194 ? 7.156 -7.988 9.294 1.00 87.56 194 ASP A O 1
ATOM 1541 N N . ILE A 1 195 ? 8.278 -6.245 8.438 1.00 95.06 195 ILE A N 1
ATOM 1542 C CA . ILE A 1 195 ? 7.233 -5.886 7.476 1.00 95.06 195 ILE A CA 1
ATOM 1543 C C . ILE A 1 195 ? 7.308 -6.797 6.250 1.00 95.06 195 ILE A C 1
ATOM 1545 O O . ILE A 1 195 ? 8.326 -6.852 5.560 1.00 95.06 195 ILE A O 1
ATOM 1549 N N . LYS A 1 196 ? 6.195 -7.468 5.935 1.00 96.75 196 LYS A N 1
ATOM 1550 C CA . LYS A 1 196 ? 6.070 -8.387 4.791 1.00 96.75 196 LYS A CA 1
ATOM 1551 C C . LYS A 1 196 ? 5.662 -7.684 3.501 1.00 96.75 196 LYS A C 1
ATOM 1553 O O . LYS A 1 196 ? 6.076 -8.108 2.423 1.00 96.75 196 LYS A O 1
ATOM 1558 N N . TYR A 1 197 ? 4.833 -6.650 3.600 1.00 97.88 197 TYR A N 1
ATOM 1559 C CA . TYR A 1 197 ? 4.275 -5.941 2.452 1.00 97.88 197 TYR A CA 1
ATOM 1560 C C . TYR A 1 197 ? 4.495 -4.446 2.620 1.00 97.88 197 TYR A C 1
ATOM 1562 O O . TYR A 1 197 ? 4.008 -3.852 3.580 1.00 97.88 197 TYR A O 1
ATOM 1570 N N . VAL A 1 198 ? 5.216 -3.845 1.681 1.00 97.38 198 VAL A N 1
ATOM 1571 C CA . VAL A 1 198 ? 5.557 -2.425 1.714 1.00 97.38 198 VAL A CA 1
ATOM 1572 C C . VAL A 1 198 ? 5.046 -1.762 0.442 1.00 97.38 198 VAL A C 1
ATOM 1574 O O . VAL A 1 198 ? 5.390 -2.176 -0.664 1.00 97.38 198 VAL A O 1
ATOM 1577 N N . VAL A 1 199 ? 4.235 -0.721 0.596 1.00 97.38 199 VAL A N 1
ATOM 1578 C CA . VAL A 1 199 ? 3.798 0.165 -0.484 1.00 97.38 199 VAL A CA 1
ATOM 1579 C C . VAL A 1 199 ? 4.293 1.565 -0.164 1.00 97.38 199 VAL A C 1
ATOM 1581 O O . VAL A 1 199 ? 3.931 2.139 0.857 1.00 97.38 199 VAL A O 1
ATOM 1584 N N . LEU A 1 200 ? 5.130 2.110 -1.034 1.00 95.88 200 LEU A N 1
ATOM 1585 C CA . LEU A 1 200 ? 5.644 3.467 -0.950 1.00 95.88 200 LEU A CA 1
ATOM 1586 C C . LEU A 1 200 ? 5.167 4.207 -2.184 1.00 95.88 200 LEU A C 1
ATOM 1588 O O . LEU A 1 200 ? 5.531 3.846 -3.296 1.00 95.88 200 LEU A O 1
ATOM 1592 N N . SER A 1 201 ? 4.360 5.236 -2.002 1.00 94.50 201 SER A N 1
ATOM 1593 C CA . SER A 1 201 ? 3.958 6.148 -3.055 1.00 94.50 201 SER A CA 1
ATOM 1594 C C . SER A 1 201 ? 4.237 7.558 -2.587 1.00 94.50 201 SER A C 1
ATOM 1596 O O . SER A 1 201 ? 3.670 7.973 -1.590 1.00 94.50 201 SER A O 1
ATOM 1598 N N . THR A 1 202 ? 5.077 8.321 -3.283 1.00 90.75 202 THR A N 1
ATOM 1599 C CA . THR A 1 202 ? 5.256 9.751 -2.968 1.00 90.75 202 THR A CA 1
ATOM 1600 C C . THR A 1 202 ? 5.542 10.015 -1.480 1.00 90.75 202 THR A C 1
ATOM 1602 O O . THR A 1 202 ? 4.720 10.589 -0.761 1.00 90.75 202 THR A O 1
ATOM 1605 N N . VAL A 1 203 ? 6.683 9.543 -0.985 1.00 91.88 203 VAL A N 1
ATOM 1606 C CA . VAL A 1 203 ? 7.028 9.663 0.437 1.00 91.88 203 VAL A CA 1
ATOM 1607 C C . VAL A 1 203 ? 8.084 10.745 0.609 1.00 91.88 203 VAL A C 1
ATOM 1609 O O . VAL A 1 203 ? 9.075 10.773 -0.113 1.00 91.88 203 VAL A O 1
ATOM 1612 N N . HIS A 1 204 ? 7.897 11.640 1.580 1.00 92.00 204 HIS A N 1
ATOM 1613 C CA . HIS A 1 204 ? 8.904 12.648 1.902 1.00 92.00 204 HIS A CA 1
ATOM 1614 C C . HIS A 1 204 ? 10.270 12.006 2.204 1.00 92.00 204 HIS A C 1
ATOM 1616 O O . HIS A 1 204 ? 10.361 11.048 2.977 1.00 92.00 204 HIS A O 1
ATOM 1622 N N . LEU A 1 205 ? 11.346 12.575 1.652 1.00 90.25 205 LEU A N 1
ATOM 1623 C CA . LEU A 1 205 ? 12.687 11.983 1.668 1.00 90.25 205 LEU A CA 1
ATOM 1624 C C . LEU A 1 205 ? 13.208 11.692 3.084 1.00 90.25 205 LEU A C 1
ATOM 1626 O O . LEU A 1 205 ? 13.757 10.618 3.326 1.00 90.25 205 LEU A O 1
ATOM 1630 N N . SER A 1 206 ? 13.001 12.605 4.040 1.00 90.81 206 SER A N 1
ATOM 1631 C CA . SER A 1 206 ? 13.405 12.383 5.438 1.00 90.81 206 SER A CA 1
ATOM 1632 C C . SER A 1 206 ? 12.676 11.182 6.055 1.00 90.81 206 SER A C 1
ATOM 1634 O O . SER A 1 206 ? 13.301 10.388 6.756 1.00 90.81 206 SER A O 1
ATOM 1636 N N . LEU A 1 207 ? 11.377 11.006 5.762 1.00 91.75 207 LEU A N 1
ATOM 1637 C CA . LEU A 1 207 ? 10.600 9.862 6.254 1.00 91.75 207 LEU A CA 1
ATOM 1638 C C . LEU A 1 207 ? 11.092 8.560 5.643 1.00 91.75 207 LEU A C 1
ATOM 1640 O O . LEU A 1 207 ? 11.300 7.586 6.363 1.00 91.75 207 LEU A O 1
ATOM 1644 N N . LEU A 1 208 ? 11.346 8.565 4.336 1.00 93.50 208 LEU A N 1
ATOM 1645 C CA . LEU A 1 208 ? 11.911 7.414 3.653 1.00 93.50 208 LEU A CA 1
ATOM 1646 C C . LEU A 1 208 ? 13.275 7.022 4.246 1.00 93.50 208 LEU A C 1
ATOM 1648 O O . LEU A 1 208 ? 13.502 5.849 4.536 1.00 93.50 208 LEU A O 1
ATOM 1652 N N . ARG A 1 209 ? 14.160 7.997 4.503 1.00 93.88 209 ARG A N 1
ATOM 1653 C CA . ARG A 1 209 ? 15.451 7.761 5.175 1.00 93.88 209 ARG A CA 1
ATOM 1654 C C . ARG A 1 209 ? 15.269 7.134 6.552 1.00 93.88 209 ARG A C 1
ATOM 1656 O O . ARG A 1 209 ? 15.942 6.149 6.841 1.00 93.88 209 ARG A O 1
ATOM 1663 N N . ALA A 1 210 ? 14.366 7.670 7.375 1.00 92.19 210 ALA A N 1
ATOM 1664 C CA . ALA A 1 210 ? 14.085 7.116 8.697 1.00 92.19 210 ALA A CA 1
ATOM 1665 C C . ALA A 1 210 ? 13.601 5.666 8.604 1.00 92.19 210 ALA A C 1
ATOM 1667 O O . ALA A 1 210 ? 14.173 4.793 9.246 1.00 92.19 210 ALA A O 1
ATOM 1668 N N . VAL A 1 211 ? 12.616 5.393 7.742 1.00 93.25 211 VAL A N 1
ATOM 1669 C CA . VAL A 1 211 ? 12.080 4.044 7.503 1.00 93.25 211 VAL A CA 1
ATOM 1670 C C . VAL A 1 211 ? 13.194 3.073 7.108 1.00 93.25 211 VAL A C 1
ATOM 1672 O O . VAL A 1 211 ? 13.304 2.001 7.690 1.00 93.25 211 VAL A O 1
ATOM 1675 N N . ILE A 1 212 ? 14.072 3.454 6.181 1.00 93.12 212 ILE A N 1
ATOM 1676 C CA . ILE A 1 212 ? 15.152 2.578 5.705 1.00 93.12 212 ILE A CA 1
ATOM 1677 C C . ILE A 1 212 ? 16.228 2.347 6.769 1.00 93.12 212 ILE A C 1
ATOM 1679 O O . ILE A 1 212 ? 16.748 1.240 6.878 1.00 93.12 212 ILE A O 1
ATOM 1683 N N . GLN A 1 213 ? 16.596 3.382 7.525 1.00 91.94 213 GLN A N 1
ATOM 1684 C CA . GLN A 1 213 ? 17.672 3.289 8.515 1.00 91.94 213 GLN A CA 1
ATOM 1685 C C . GLN A 1 213 ? 17.237 2.591 9.802 1.00 91.94 213 GLN A C 1
ATOM 1687 O O . GLN A 1 213 ? 18.063 1.964 10.459 1.00 91.94 213 GLN A O 1
ATOM 1692 N N . LYS A 1 214 ? 15.966 2.737 10.180 1.00 91.31 214 LYS A N 1
ATOM 1693 C CA . LYS A 1 214 ? 15.463 2.338 11.497 1.00 91.31 214 LYS A CA 1
ATOM 1694 C C . LYS A 1 214 ? 14.580 1.100 11.478 1.00 91.31 214 LYS A C 1
ATOM 1696 O O . LYS A 1 214 ? 14.299 0.582 12.554 1.00 91.31 214 LYS A O 1
ATOM 1701 N N . MET A 1 215 ? 14.162 0.625 10.302 1.00 91.56 215 MET A N 1
ATOM 1702 C CA . MET A 1 215 ? 13.376 -0.602 10.150 1.00 91.56 215 MET A CA 1
ATOM 1703 C C . MET A 1 215 ? 14.176 -1.705 9.461 1.00 91.56 215 MET A C 1
ATOM 1705 O O . MET A 1 215 ? 15.046 -1.460 8.626 1.00 91.56 215 MET A O 1
ATOM 1709 N N . THR A 1 216 ? 13.846 -2.951 9.793 1.00 89.69 216 THR A N 1
ATOM 1710 C CA . THR A 1 216 ? 14.418 -4.139 9.159 1.00 89.69 216 THR A CA 1
ATOM 1711 C C . THR A 1 216 ? 13.462 -4.700 8.114 1.00 89.69 216 THR A C 1
ATOM 1713 O O . THR A 1 216 ? 12.272 -4.815 8.357 1.00 89.69 216 THR A O 1
ATOM 1716 N N . PHE A 1 217 ? 13.968 -5.117 6.956 1.00 92.38 217 PHE A N 1
ATOM 1717 C CA . PHE A 1 217 ? 13.128 -5.672 5.882 1.00 92.38 217 PHE A CA 1
ATOM 1718 C C . PHE A 1 217 ? 13.445 -7.142 5.604 1.00 92.38 217 PHE A C 1
ATOM 1720 O O . PHE A 1 217 ? 13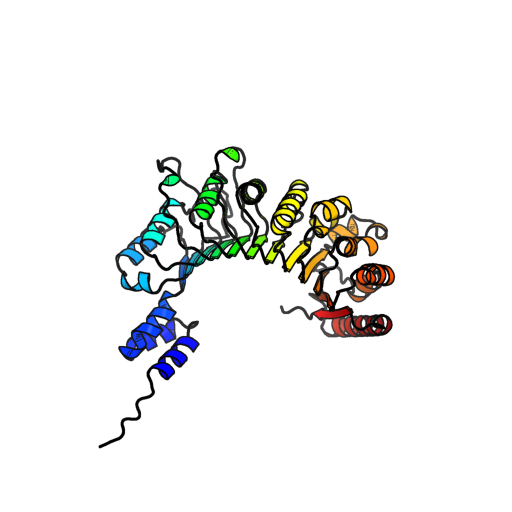.284 -7.627 4.487 1.00 92.38 217 PHE A O 1
ATOM 1727 N N . GLN A 1 218 ? 13.899 -7.871 6.631 1.00 90.94 218 GLN A N 1
ATOM 1728 C CA . GLN A 1 218 ? 14.393 -9.241 6.482 1.00 90.94 218 GLN A CA 1
ATOM 1729 C C . GLN A 1 218 ? 13.331 -10.207 5.948 1.00 90.94 218 GLN A C 1
ATOM 1731 O O . GLN A 1 218 ? 13.703 -11.107 5.199 1.00 90.94 218 GLN A O 1
ATOM 1736 N N . ASN A 1 219 ? 12.039 -9.993 6.228 1.00 95.31 219 ASN A N 1
ATOM 1737 C CA . ASN A 1 219 ? 10.939 -10.804 5.690 1.00 95.31 2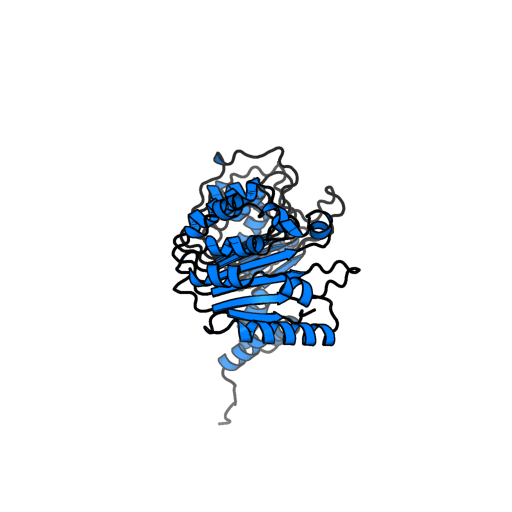19 ASN A CA 1
ATOM 1738 C C . ASN A 1 219 ? 10.015 -10.054 4.711 1.00 95.31 219 ASN A C 1
ATOM 1740 O O . ASN A 1 219 ? 8.872 -10.467 4.510 1.00 95.31 219 ASN A O 1
ATOM 1744 N N . CYS A 1 220 ? 10.495 -8.987 4.065 1.00 96.94 220 CYS A N 1
ATOM 1745 C CA . CYS A 1 220 ? 9.726 -8.259 3.056 1.00 96.94 220 CYS A CA 1
ATOM 1746 C C . CYS A 1 220 ? 9.512 -9.118 1.802 1.00 96.94 220 CYS A C 1
ATOM 1748 O O . CYS A 1 220 ? 10.434 -9.383 1.040 1.00 96.94 220 CYS A O 1
ATOM 1750 N N . LEU A 1 221 ? 8.275 -9.565 1.577 1.00 97.81 221 LEU A N 1
ATOM 1751 C CA . LEU A 1 221 ? 7.883 -10.421 0.456 1.00 97.81 221 LEU A CA 1
ATOM 1752 C C . LEU A 1 221 ? 7.500 -9.613 -0.784 1.00 97.81 221 LEU A C 1
ATOM 1754 O O . LEU A 1 221 ? 7.705 -10.082 -1.909 1.00 97.81 221 LEU A O 1
ATOM 1758 N N . MET A 1 222 ? 6.920 -8.430 -0.582 1.00 98.00 222 MET A N 1
ATOM 1759 C CA . MET A 1 222 ? 6.440 -7.560 -1.648 1.00 98.00 222 MET A CA 1
ATOM 1760 C C . MET A 1 222 ? 6.790 -6.103 -1.362 1.00 98.00 222 MET A C 1
ATOM 1762 O O . MET A 1 222 ? 6.436 -5.573 -0.310 1.00 98.00 222 MET A O 1
ATOM 1766 N N . LEU A 1 223 ? 7.399 -5.455 -2.353 1.00 97.62 223 LEU A N 1
ATOM 1767 C CA . LEU A 1 223 ? 7.656 -4.021 -2.361 1.00 97.62 223 LEU A CA 1
ATOM 1768 C C . LEU A 1 223 ? 6.993 -3.391 -3.586 1.00 97.62 223 LEU A C 1
ATOM 1770 O O . LEU A 1 223 ? 7.227 -3.821 -4.716 1.00 97.62 223 LEU A O 1
ATOM 1774 N N . VAL A 1 224 ? 6.189 -2.360 -3.356 1.00 97.00 224 VAL A N 1
ATOM 1775 C CA . VAL A 1 224 ? 5.592 -1.511 -4.388 1.00 97.00 224 VAL A CA 1
ATOM 1776 C C . VAL A 1 224 ? 6.122 -0.096 -4.203 1.00 97.00 224 VAL A C 1
ATOM 1778 O O . VAL A 1 224 ? 5.984 0.464 -3.121 1.00 97.00 224 VAL A O 1
ATOM 1781 N N . TYR A 1 225 ? 6.707 0.484 -5.245 1.00 95.19 225 TYR A N 1
ATOM 1782 C CA . TYR A 1 225 ? 7.271 1.830 -5.228 1.00 95.19 225 TYR A CA 1
ATOM 1783 C C . TYR A 1 225 ? 6.675 2.696 -6.344 1.00 95.19 225 TYR A C 1
ATOM 1785 O O . TYR A 1 225 ? 6.769 2.347 -7.518 1.00 95.19 225 TYR A O 1
ATOM 1793 N N . LYS A 1 226 ? 6.058 3.817 -5.960 1.00 92.44 226 LYS A N 1
ATOM 1794 C CA . LYS A 1 226 ? 5.255 4.738 -6.778 1.00 92.44 226 LYS A CA 1
ATOM 1795 C C . LYS A 1 226 ? 5.695 6.204 -6.585 1.00 92.44 226 LYS A C 1
ATOM 1797 O O . LYS A 1 226 ? 5.036 6.964 -5.878 1.00 92.44 226 LYS A O 1
ATOM 1802 N N . PRO A 1 227 ? 6.819 6.646 -7.157 1.00 87.44 227 PRO A N 1
ATOM 1803 C CA . PRO A 1 227 ? 7.229 8.046 -7.079 1.00 87.44 227 PRO A CA 1
ATOM 1804 C C . PRO A 1 227 ? 6.223 8.981 -7.775 1.00 87.44 227 PRO A C 1
ATOM 1806 O O . PRO A 1 227 ? 5.765 8.698 -8.883 1.00 87.44 227 PRO A O 1
ATOM 1809 N N . LYS A 1 228 ? 5.936 10.142 -7.170 1.00 79.44 228 LYS A N 1
ATOM 1810 C CA . LYS A 1 228 ? 5.231 11.252 -7.844 1.00 79.44 228 LYS A CA 1
ATOM 1811 C C . LYS A 1 228 ? 6.221 12.054 -8.654 1.00 79.44 228 LYS A C 1
ATOM 1813 O O . LYS A 1 228 ? 7.265 12.409 -8.124 1.00 79.44 228 LYS A O 1
ATOM 1818 N N . LEU A 1 229 ? 5.860 12.374 -9.898 1.00 68.81 229 LEU A N 1
ATOM 1819 C CA . LEU A 1 229 ? 6.509 13.410 -10.715 1.00 68.81 229 LEU A CA 1
ATOM 1820 C C . LEU A 1 229 ? 8.047 13.417 -10.622 1.00 68.81 229 LEU A C 1
ATOM 1822 O O . LEU A 1 229 ? 8.667 14.472 -10.527 1.00 68.81 229 LEU A O 1
ATOM 1826 N N . GLY A 1 230 ? 8.648 12.226 -10.726 1.00 59.53 230 GLY A N 1
ATOM 1827 C CA . GLY A 1 230 ? 10.094 12.021 -10.737 1.00 59.53 230 GLY A CA 1
ATOM 1828 C C . GLY A 1 230 ? 10.719 12.170 -9.353 1.00 59.53 230 GLY A C 1
ATOM 1829 O O . GLY A 1 230 ? 10.720 13.272 -8.806 1.00 59.53 230 GLY A O 1
ATOM 1830 N N . PRO A 1 231 ? 11.288 11.092 -8.790 1.00 59.09 231 PRO A N 1
ATOM 1831 C CA . PRO A 1 231 ? 11.936 11.194 -7.495 1.00 59.09 231 PRO A CA 1
ATOM 1832 C C . PRO A 1 231 ? 13.073 12.230 -7.547 1.00 59.09 231 PRO A C 1
ATOM 1834 O O . PRO A 1 231 ? 13.762 12.332 -8.574 1.00 59.09 231 PRO A O 1
ATOM 1837 N N . PRO A 1 232 ? 13.332 12.997 -6.470 1.00 70.25 232 PRO A N 1
ATOM 1838 C CA . PRO A 1 232 ? 14.631 13.641 -6.331 1.00 70.25 232 PRO A CA 1
ATOM 1839 C C . PRO A 1 232 ? 15.718 12.565 -6.477 1.00 70.25 232 PRO A C 1
ATOM 1841 O O . PRO A 1 232 ? 15.535 11.441 -6.015 1.00 70.25 232 PRO A O 1
ATOM 1844 N N . MET A 1 233 ? 16.852 12.886 -7.113 1.00 66.88 233 MET A N 1
ATOM 1845 C CA . MET A 1 233 ? 17.911 11.895 -7.405 1.00 66.88 233 MET A CA 1
ATOM 1846 C C . MET A 1 233 ? 18.388 11.131 -6.162 1.00 66.88 233 MET A C 1
ATOM 1848 O O . MET A 1 233 ? 18.864 10.005 -6.246 1.00 66.88 233 MET A O 1
ATOM 1852 N N . GLU A 1 234 ? 18.223 11.740 -4.993 1.00 83.62 234 GLU A N 1
ATOM 1853 C CA . GLU A 1 234 ? 18.561 11.166 -3.698 1.00 83.62 234 GLU A CA 1
ATOM 1854 C C . GLU A 1 234 ? 17.629 10.022 -3.257 1.00 83.62 234 GLU A C 1
ATOM 1856 O O . GLU A 1 234 ? 18.011 9.245 -2.385 1.00 83.62 234 GLU A O 1
ATOM 1861 N N . GLU A 1 235 ? 16.426 9.889 -3.827 1.00 87.06 235 GLU A N 1
ATOM 1862 C CA . GLU A 1 235 ? 15.461 8.847 -3.447 1.00 87.06 235 GLU A CA 1
ATOM 1863 C C . GLU A 1 235 ? 15.858 7.472 -3.999 1.00 87.06 235 GLU A C 1
ATOM 1865 O O . GLU A 1 235 ? 15.701 6.462 -3.320 1.00 87.06 235 GLU A O 1
ATOM 1870 N N . ILE A 1 236 ? 16.417 7.406 -5.209 1.00 89.06 236 ILE A N 1
ATOM 1871 C CA . ILE A 1 236 ? 16.681 6.130 -5.891 1.00 89.06 236 ILE A CA 1
ATOM 1872 C C . ILE A 1 236 ? 17.738 5.297 -5.151 1.00 89.06 236 ILE A C 1
ATOM 1874 O O . ILE A 1 236 ? 17.461 4.124 -4.884 1.00 89.06 236 ILE A O 1
ATOM 1878 N N . PRO A 1 237 ? 18.890 5.854 -4.719 1.00 92.06 237 PRO A N 1
ATOM 1879 C CA . PRO A 1 237 ? 19.835 5.106 -3.893 1.00 92.06 237 PRO A CA 1
ATOM 1880 C C . PRO A 1 237 ? 19.209 4.611 -2.586 1.00 92.06 237 PRO A C 1
ATOM 1882 O O . PRO A 1 237 ? 19.508 3.504 -2.142 1.00 92.06 237 PRO A O 1
ATOM 1885 N N . LEU A 1 238 ? 18.304 5.389 -1.981 1.00 93.00 238 LEU A N 1
ATOM 1886 C CA . LEU A 1 238 ? 17.587 4.981 -0.771 1.00 93.00 238 LEU A CA 1
ATOM 1887 C C . LEU A 1 238 ? 16.666 3.790 -1.046 1.00 93.00 238 LEU A C 1
ATOM 1889 O O . LEU A 1 238 ? 16.733 2.789 -0.335 1.00 93.00 238 LEU A O 1
ATOM 1893 N N . ILE A 1 239 ? 15.870 3.838 -2.114 1.00 94.50 239 ILE A N 1
ATOM 1894 C CA . ILE A 1 239 ? 15.063 2.687 -2.538 1.00 94.50 239 ILE A CA 1
ATOM 1895 C C . ILE A 1 239 ? 15.956 1.485 -2.862 1.00 94.50 239 ILE A C 1
ATOM 1897 O O . ILE A 1 239 ? 15.627 0.360 -2.500 1.00 94.50 239 ILE A O 1
ATOM 1901 N N . GLY A 1 240 ? 17.131 1.703 -3.446 1.00 95.25 240 GLY A N 1
ATOM 1902 C CA . GLY A 1 240 ? 18.132 0.660 -3.637 1.00 95.25 240 GLY A CA 1
ATOM 1903 C C . GLY A 1 240 ? 18.632 0.032 -2.338 1.00 95.25 240 GLY A C 1
ATOM 1904 O O . GLY A 1 240 ? 18.783 -1.188 -2.259 1.00 95.25 240 GLY A O 1
ATOM 1905 N N . HIS A 1 241 ? 18.843 0.833 -1.291 1.00 95.62 241 HIS A N 1
ATOM 1906 C CA . HIS A 1 241 ? 19.160 0.334 0.048 1.00 95.62 241 HIS A CA 1
ATOM 1907 C C . HIS A 1 241 ? 18.004 -0.472 0.650 1.00 95.62 241 HIS A C 1
ATOM 1909 O O . HIS A 1 241 ? 18.254 -1.525 1.238 1.00 95.62 241 HIS A O 1
ATOM 1915 N N . LEU A 1 242 ? 16.758 -0.031 0.459 1.00 95.50 242 LEU A N 1
ATOM 1916 C CA . LEU A 1 242 ? 15.559 -0.764 0.875 1.00 95.50 242 LEU A CA 1
ATOM 1917 C C . LEU A 1 242 ? 15.438 -2.121 0.163 1.00 95.50 242 LEU A C 1
ATOM 1919 O O . LEU A 1 242 ? 15.225 -3.152 0.793 1.00 95.50 242 LEU A O 1
ATOM 1923 N N . ILE A 1 243 ? 15.617 -2.140 -1.158 1.00 96.56 243 ILE A N 1
ATOM 1924 C CA . ILE A 1 243 ? 15.609 -3.370 -1.958 1.00 96.56 243 ILE A CA 1
ATOM 1925 C C . ILE A 1 243 ? 16.738 -4.302 -1.498 1.00 96.56 243 ILE A C 1
ATOM 1927 O O . ILE A 1 243 ? 16.527 -5.503 -1.330 1.00 96.56 243 ILE A O 1
ATOM 1931 N N . CYS A 1 244 ? 17.929 -3.754 -1.241 1.00 96.25 244 CYS A N 1
ATOM 1932 C CA . CYS A 1 244 ? 19.076 -4.523 -0.770 1.00 96.25 244 CYS A CA 1
ATOM 1933 C C . CYS A 1 244 ? 18.849 -5.121 0.628 1.00 96.25 244 CYS A C 1
ATOM 1935 O O . CYS A 1 244 ? 19.284 -6.245 0.877 1.00 96.25 244 CYS A O 1
ATOM 1937 N N . SER A 1 245 ? 18.175 -4.409 1.537 1.00 95.31 245 SER A N 1
ATOM 1938 C CA . SER A 1 245 ? 17.852 -4.929 2.873 1.00 95.31 245 SER A CA 1
ATOM 1939 C C . SER A 1 245 ? 16.773 -6.018 2.828 1.00 95.31 245 SER A C 1
ATOM 1941 O O . SER A 1 245 ? 16.807 -6.938 3.644 1.00 95.31 245 SER A O 1
ATOM 1943 N N . ALA A 1 246 ? 15.888 -5.975 1.826 1.00 96.75 246 ALA A N 1
ATOM 1944 C CA . ALA A 1 246 ? 14.885 -7.000 1.533 1.00 96.75 246 ALA A CA 1
ATOM 1945 C C . ALA A 1 246 ? 15.381 -8.136 0.615 1.00 96.75 246 ALA A C 1
ATOM 1947 O O . ALA A 1 246 ? 14.643 -9.079 0.334 1.00 96.75 246 ALA A O 1
ATOM 1948 N N . ALA A 1 247 ? 16.623 -8.084 0.124 1.00 97.00 247 ALA A N 1
ATOM 1949 C CA . ALA A 1 247 ? 17.081 -8.904 -1.002 1.00 97.00 247 ALA A CA 1
ATOM 1950 C C . ALA A 1 247 ? 16.928 -10.427 -0.809 1.00 97.00 247 ALA A C 1
ATOM 1952 O O . ALA A 1 247 ? 16.735 -11.163 -1.779 1.00 97.00 247 ALA A O 1
ATOM 1953 N N . GLN A 1 248 ? 17.005 -10.904 0.436 1.00 97.19 248 GLN A N 1
ATOM 1954 C CA . GLN A 1 248 ? 16.899 -12.327 0.766 1.00 97.19 248 GLN A CA 1
ATOM 1955 C C . GLN A 1 248 ? 15.456 -12.844 0.793 1.00 97.19 248 GLN A C 1
ATOM 1957 O O . GLN A 1 248 ? 15.242 -14.040 0.614 1.00 97.19 248 GLN A O 1
ATOM 1962 N N . SER A 1 249 ? 14.458 -11.988 0.994 1.00 97.50 249 SER A N 1
ATOM 1963 C CA . SER A 1 249 ? 13.050 -12.392 1.131 1.00 97.50 249 SER A CA 1
ATOM 1964 C C . SER A 1 249 ? 12.146 -11.858 0.028 1.00 97.50 249 SER A C 1
ATOM 1966 O O . SER A 1 249 ? 11.093 -12.454 -0.209 1.00 97.50 249 SER A O 1
ATOM 1968 N N . LEU A 1 250 ? 12.568 -10.808 -0.684 1.00 98.12 250 LEU A N 1
ATOM 1969 C CA . LEU A 1 250 ? 11.763 -10.131 -1.692 1.00 98.12 250 LEU A CA 1
ATOM 1970 C C . LEU A 1 250 ? 11.410 -11.068 -2.847 1.00 98.12 250 LEU A C 1
ATOM 1972 O O . LEU A 1 250 ? 12.280 -11.525 -3.588 1.00 98.12 250 LEU A O 1
ATOM 1976 N N . ARG A 1 251 ? 10.109 -11.334 -3.009 1.00 97.88 251 ARG A N 1
ATOM 1977 C CA . ARG A 1 251 ? 9.561 -12.188 -4.076 1.00 97.88 251 ARG A CA 1
ATOM 1978 C C . ARG A 1 251 ? 8.884 -11.386 -5.170 1.00 97.88 251 ARG A C 1
ATOM 1980 O O . ARG A 1 251 ? 8.899 -11.819 -6.319 1.00 97.88 251 ARG A O 1
ATOM 1987 N N . THR A 1 252 ? 8.274 -10.258 -4.815 1.00 97.88 252 THR A N 1
ATOM 1988 C CA . THR A 1 252 ? 7.566 -9.392 -5.759 1.00 97.88 252 THR A CA 1
ATOM 1989 C C . THR A 1 252 ? 8.052 -7.959 -5.632 1.00 97.88 252 THR A C 1
ATOM 1991 O O . THR A 1 252 ? 8.006 -7.387 -4.548 1.00 97.88 252 THR A O 1
ATOM 1994 N N . LEU A 1 253 ? 8.481 -7.375 -6.743 1.00 97.56 253 LEU A N 1
ATOM 1995 C CA . LEU A 1 253 ? 8.881 -5.976 -6.823 1.00 97.56 253 LEU A CA 1
ATOM 1996 C C . LEU A 1 253 ? 8.039 -5.287 -7.890 1.00 97.56 253 LEU A C 1
ATOM 1998 O O . LEU A 1 253 ? 8.015 -5.744 -9.029 1.00 97.56 253 LEU A O 1
ATOM 2002 N N . HIS A 1 254 ? 7.363 -4.204 -7.521 1.00 96.25 254 HIS A N 1
ATOM 2003 C CA . HIS A 1 254 ? 6.618 -3.358 -8.442 1.00 96.25 254 HIS A CA 1
ATOM 2004 C C . HIS A 1 254 ? 7.182 -1.937 -8.399 1.00 96.25 254 HIS A C 1
ATOM 2006 O O . HIS A 1 254 ? 7.157 -1.305 -7.347 1.00 96.25 254 HIS A O 1
ATOM 2012 N N . ILE A 1 255 ? 7.687 -1.437 -9.523 1.00 93.44 255 ILE A N 1
ATOM 2013 C CA . ILE A 1 255 ? 8.229 -0.081 -9.655 1.00 93.44 255 ILE A CA 1
ATOM 2014 C C . ILE A 1 255 ? 7.386 0.696 -10.660 1.00 93.44 255 ILE A C 1
ATOM 2016 O O . ILE A 1 255 ? 7.202 0.246 -11.782 1.00 93.44 255 ILE A O 1
ATOM 2020 N N . PHE A 1 256 ? 6.924 1.883 -10.291 1.00 90.62 256 PHE A N 1
ATOM 2021 C CA . PHE A 1 256 ? 6.271 2.800 -11.217 1.00 90.62 256 PHE A CA 1
ATOM 2022 C C . PHE A 1 256 ? 7.266 3.894 -11.613 1.00 90.62 256 PHE A C 1
ATOM 2024 O O . PHE A 1 256 ? 7.614 4.769 -10.828 1.00 90.62 256 PHE A O 1
ATOM 2031 N N . ALA A 1 257 ? 7.755 3.854 -12.841 1.00 82.00 257 ALA A N 1
ATOM 2032 C CA . ALA A 1 257 ? 8.508 4.930 -13.460 1.00 82.00 257 ALA A CA 1
ATOM 2033 C C . ALA A 1 257 ? 7.524 5.981 -14.005 1.00 82.00 257 ALA A C 1
ATOM 2035 O O . ALA A 1 257 ?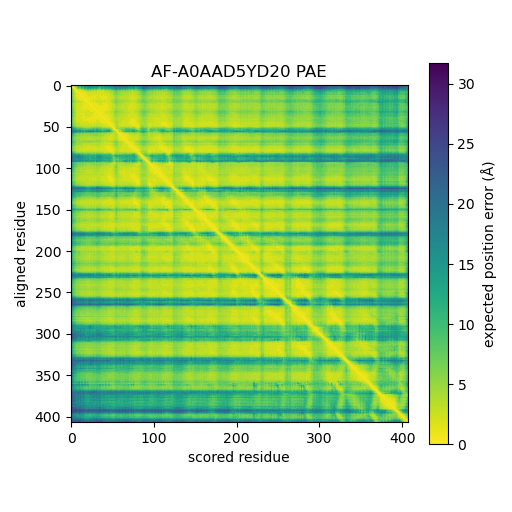 7.109 5.935 -15.163 1.00 82.00 257 ALA A O 1
ATOM 2036 N N . GLY A 1 258 ? 7.118 6.921 -13.144 1.00 74.00 258 GLY A N 1
ATOM 2037 C CA . GLY A 1 258 ? 6.263 8.048 -13.536 1.00 74.00 258 GLY A CA 1
ATOM 2038 C C . GLY A 1 258 ? 6.939 9.043 -14.495 1.00 74.00 258 GLY A C 1
ATOM 2039 O O . GLY A 1 258 ? 8.150 8.986 -14.702 1.00 74.00 258 GLY A O 1
ATOM 2040 N N . GLU A 1 259 ? 6.167 10.007 -15.014 1.00 62.59 259 GLU A N 1
ATOM 2041 C CA . GLU A 1 259 ? 6.531 10.902 -16.135 1.00 62.59 259 GLU A CA 1
ATOM 2042 C C . GLU A 1 259 ? 7.923 11.556 -16.052 1.00 62.59 259 GLU A C 1
ATOM 2044 O O . GLU A 1 259 ? 8.668 11.561 -17.023 1.00 62.59 259 GLU A O 1
ATOM 2049 N N . VAL A 1 260 ? 8.307 12.120 -14.906 1.00 52.66 260 VAL A N 1
ATOM 2050 C CA . VAL A 1 260 ? 9.594 12.839 -14.768 1.00 52.66 260 VAL A CA 1
ATOM 2051 C C . VAL A 1 260 ? 10.722 11.888 -14.349 1.00 52.66 260 VAL A C 1
ATOM 2053 O O . VAL A 1 260 ? 11.894 12.126 -14.641 1.00 52.66 260 VAL A O 1
ATOM 2056 N N . GLY A 1 261 ? 10.368 10.773 -13.705 1.00 53.22 261 GLY A N 1
ATOM 2057 C CA . GLY A 1 261 ? 11.313 9.718 -13.351 1.00 53.22 261 GLY A CA 1
ATOM 2058 C C . GLY A 1 261 ? 11.777 8.991 -14.598 1.00 53.22 261 GLY A C 1
ATOM 2059 O O . GLY A 1 261 ? 12.962 8.733 -14.736 1.00 53.22 261 GLY A O 1
ATOM 2060 N N . ALA A 1 262 ? 10.879 8.764 -15.554 1.00 55.78 262 ALA A N 1
ATOM 2061 C CA . ALA A 1 262 ? 11.194 8.098 -16.801 1.00 55.78 262 ALA A CA 1
ATOM 2062 C C . ALA A 1 262 ? 12.253 8.817 -17.630 1.00 55.78 262 ALA A C 1
ATOM 2064 O O . ALA A 1 262 ? 12.778 8.134 -18.480 1.00 55.78 262 ALA A O 1
ATOM 2065 N N . GLN A 1 263 ? 12.564 10.107 -17.400 1.00 58.34 263 GLN A N 1
ATOM 2066 C CA . GLN A 1 263 ? 13.639 10.877 -18.057 1.00 58.34 263 GLN A CA 1
ATOM 2067 C C . GLN A 1 263 ? 14.979 10.855 -17.294 1.00 58.34 263 GLN A C 1
ATOM 2069 O O . GLN A 1 263 ? 16.016 11.156 -17.877 1.00 58.34 263 GLN A O 1
ATOM 2074 N N . ARG A 1 264 ? 14.953 10.506 -16.001 1.00 59.44 264 ARG A N 1
ATOM 2075 C CA . ARG A 1 264 ? 16.114 10.528 -15.091 1.00 59.44 264 ARG A CA 1
ATOM 2076 C C . ARG A 1 264 ? 16.579 9.121 -14.692 1.00 59.44 264 ARG A C 1
ATOM 2078 O O . ARG A 1 264 ? 17.757 8.837 -14.853 1.00 59.44 264 ARG A O 1
ATOM 2085 N N . LEU A 1 265 ? 15.632 8.207 -14.430 1.00 54.88 265 LEU A N 1
ATOM 2086 C CA . LEU A 1 265 ? 15.830 6.741 -14.360 1.00 54.88 265 LEU A CA 1
ATOM 2087 C C . LEU A 1 265 ? 16.470 6.184 -15.640 1.00 54.88 265 LEU A C 1
ATOM 2089 O O . LEU A 1 265 ? 17.039 5.100 -15.606 1.00 54.88 265 LEU A O 1
ATOM 2093 N N . ILE A 1 266 ? 16.375 6.947 -16.737 1.00 60.25 266 ILE A N 1
ATOM 2094 C CA . ILE A 1 266 ? 17.452 7.433 -17.639 1.00 60.25 266 ILE A CA 1
ATOM 2095 C C . ILE A 1 266 ? 18.857 6.809 -17.599 1.00 60.25 266 ILE A C 1
ATOM 2097 O O . ILE A 1 266 ? 19.454 6.461 -18.607 1.00 60.25 266 ILE A O 1
ATOM 2101 N N . ASP A 1 267 ? 19.492 6.779 -16.435 1.00 73.75 267 ASP A N 1
ATOM 2102 C CA . ASP A 1 267 ? 20.899 6.378 -16.381 1.00 73.75 267 ASP A CA 1
ATOM 2103 C C . ASP A 1 267 ? 21.033 4.911 -15.963 1.00 73.75 267 ASP A C 1
ATOM 2105 O O . ASP A 1 267 ? 20.405 4.441 -15.010 1.00 73.75 267 ASP A O 1
ATOM 2109 N N . ASP A 1 268 ? 21.923 4.185 -16.638 1.00 79.44 268 ASP A N 1
ATOM 2110 C CA . ASP A 1 268 ? 22.438 2.887 -16.199 1.00 79.44 268 ASP A CA 1
ATOM 2111 C C . ASP A 1 268 ? 22.798 2.906 -14.723 1.00 79.44 268 ASP A C 1
ATOM 2113 O O . ASP A 1 268 ? 22.573 1.928 -14.008 1.00 79.44 268 ASP A O 1
ATOM 2117 N N . HIS A 1 269 ? 23.355 4.033 -14.281 1.00 85.19 269 HIS A N 1
ATOM 2118 C CA . HIS A 1 269 ? 23.748 4.241 -12.905 1.00 85.19 269 HIS A CA 1
ATOM 2119 C C . HIS A 1 269 ? 22.565 4.157 -11.930 1.00 85.19 269 HIS A C 1
ATOM 2121 O O . HIS A 1 269 ? 22.699 3.565 -10.858 1.00 85.19 269 HIS A O 1
ATOM 2127 N N . GLU A 1 270 ? 21.392 4.674 -12.300 1.00 84.62 270 GLU A N 1
ATOM 2128 C CA . GLU A 1 270 ? 20.209 4.676 -11.438 1.00 84.62 270 GLU A CA 1
ATOM 2129 C C . GLU A 1 270 ? 19.610 3.275 -11.303 1.00 84.62 270 GLU A C 1
ATOM 2131 O O . GLU A 1 270 ? 19.373 2.814 -10.182 1.00 84.62 270 GLU A O 1
ATOM 2136 N N . TRP A 1 271 ? 19.465 2.537 -12.408 1.00 86.88 271 TRP A N 1
ATOM 2137 C CA . TRP A 1 271 ? 19.033 1.135 -12.351 1.00 86.88 271 TRP A CA 1
ATOM 2138 C C . TRP A 1 271 ? 20.012 0.258 -11.569 1.00 86.88 271 TRP A C 1
ATOM 2140 O O . TRP A 1 271 ? 19.587 -0.583 -10.772 1.00 86.88 271 TRP A O 1
ATOM 2150 N N . ALA A 1 272 ? 21.318 0.485 -11.735 1.00 91.06 272 ALA A N 1
ATOM 2151 C CA . ALA A 1 272 ? 22.332 -0.188 -10.934 1.00 91.06 272 ALA A CA 1
ATOM 2152 C C . ALA A 1 272 ? 22.190 0.148 -9.440 1.00 91.06 272 ALA A C 1
ATOM 2154 O O . ALA A 1 272 ? 22.314 -0.740 -8.591 1.00 91.06 272 ALA A O 1
ATOM 2155 N N . SER A 1 273 ? 21.875 1.406 -9.108 1.00 92.31 273 SER A N 1
ATOM 2156 C CA . SER A 1 273 ? 21.709 1.859 -7.723 1.00 92.31 273 SER A CA 1
ATOM 2157 C C . SER A 1 273 ? 20.511 1.219 -7.015 1.00 92.31 273 SER A C 1
ATOM 2159 O O . SER A 1 273 ? 20.569 1.026 -5.802 1.00 92.31 273 SER A O 1
ATOM 2161 N N . LEU A 1 274 ? 19.480 0.780 -7.751 1.00 93.12 274 LEU A N 1
ATOM 2162 C CA . LEU A 1 274 ? 18.346 0.037 -7.187 1.00 93.12 274 LEU A CA 1
ATOM 2163 C C . LEU A 1 274 ? 18.726 -1.362 -6.683 1.00 93.12 274 LEU A C 1
ATOM 2165 O O . LEU A 1 274 ? 17.955 -1.971 -5.946 1.00 93.12 274 LEU A O 1
ATOM 2169 N N . ASN A 1 275 ? 19.910 -1.879 -7.035 1.00 95.69 275 ASN A N 1
ATOM 2170 C CA . ASN A 1 275 ? 20.437 -3.148 -6.523 1.00 95.69 275 ASN A CA 1
ATOM 2171 C C . ASN A 1 275 ? 19.521 -4.373 -6.757 1.00 95.69 275 ASN A C 1
ATOM 2173 O O . ASN A 1 275 ? 19.618 -5.363 -6.029 1.00 95.69 275 ASN A O 1
ATOM 2177 N N . ILE A 1 276 ? 18.663 -4.348 -7.784 1.00 96.12 276 ILE A N 1
ATOM 2178 C CA . ILE A 1 276 ? 17.673 -5.411 -8.059 1.00 96.12 276 ILE A CA 1
ATOM 2179 C C . ILE A 1 276 ? 18.349 -6.776 -8.274 1.00 96.12 276 ILE A C 1
ATOM 2181 O O . ILE A 1 276 ? 17.831 -7.812 -7.855 1.00 96.12 276 ILE A O 1
ATOM 2185 N N . SER A 1 277 ? 19.557 -6.783 -8.841 1.00 96.31 277 SER A N 1
ATOM 2186 C CA . SER A 1 277 ? 20.344 -7.998 -9.086 1.00 96.31 277 SER A CA 1
ATOM 2187 C C . SER A 1 277 ? 20.731 -8.752 -7.810 1.00 96.31 277 SER A C 1
ATOM 2189 O O . SER A 1 277 ? 21.051 -9.939 -7.873 1.00 96.31 277 SER A O 1
ATOM 2191 N N . LYS A 1 278 ? 20.673 -8.099 -6.639 1.00 97.06 278 LYS A N 1
ATOM 2192 C CA . LYS A 1 278 ? 20.926 -8.735 -5.339 1.00 97.06 278 LYS A CA 1
ATOM 2193 C C . LYS A 1 278 ? 19.736 -9.557 -4.836 1.00 97.06 278 LYS A C 1
ATOM 2195 O O . LYS A 1 278 ? 19.922 -10.378 -3.940 1.00 97.06 278 LYS A O 1
ATOM 2200 N N . CYS A 1 279 ? 18.535 -9.371 -5.388 1.00 97.50 279 CYS A N 1
ATOM 2201 C CA . CYS A 1 279 ? 17.312 -10.034 -4.935 1.00 97.50 279 CYS A CA 1
ATOM 2202 C C . CYS A 1 279 ? 17.235 -11.491 -5.414 1.00 97.50 279 CYS A C 1
ATOM 2204 O O . CYS A 1 279 ? 16.456 -11.833 -6.300 1.00 97.50 279 CYS A O 1
ATOM 2206 N N . ILE A 1 280 ? 18.030 -12.383 -4.824 1.00 96.94 280 ILE A N 1
ATOM 2207 C CA . ILE A 1 280 ? 18.167 -13.774 -5.290 1.00 96.94 280 ILE A CA 1
ATOM 2208 C C . ILE A 1 280 ? 16.849 -14.564 -5.314 1.00 96.94 280 ILE A C 1
ATOM 2210 O O . ILE A 1 280 ? 16.743 -15.536 -6.056 1.00 96.94 280 ILE A O 1
ATOM 2214 N N . ASN A 1 281 ? 15.837 -14.137 -4.556 1.00 97.12 281 ASN A N 1
ATOM 2215 C CA . ASN A 1 281 ? 14.527 -14.783 -4.478 1.00 97.12 281 ASN A CA 1
ATOM 2216 C C . ASN A 1 281 ? 13.414 -14.042 -5.236 1.00 97.12 281 ASN A C 1
ATOM 2218 O O . ASN A 1 281 ? 12.248 -14.423 -5.107 1.00 97.12 281 ASN A O 1
ATOM 2222 N N . LEU A 1 282 ? 13.749 -13.029 -6.045 1.00 97.62 282 LEU A N 1
ATOM 2223 C CA . LEU A 1 282 ? 12.765 -12.281 -6.822 1.00 97.62 282 LEU A CA 1
ATOM 2224 C C . LEU A 1 282 ? 12.105 -13.190 -7.864 1.00 97.62 282 LEU A C 1
ATOM 2226 O O . LEU A 1 282 ? 12.767 -13.752 -8.729 1.00 97.62 282 LEU A O 1
ATOM 2230 N N . GLN A 1 283 ? 10.785 -13.343 -7.780 1.00 96.56 283 GLN A N 1
ATOM 2231 C CA . GLN A 1 283 ? 9.998 -14.192 -8.679 1.00 96.56 283 GLN A CA 1
ATOM 2232 C C . GLN A 1 283 ? 9.190 -13.366 -9.671 1.00 96.56 283 GLN A C 1
ATOM 2234 O O . GLN A 1 283 ? 9.077 -13.760 -10.833 1.00 96.56 283 GLN A O 1
ATOM 2239 N N . THR A 1 284 ? 8.639 -12.244 -9.210 1.00 96.12 284 THR A N 1
ATOM 2240 C CA . THR A 1 284 ? 7.769 -11.367 -9.989 1.00 96.12 284 THR A CA 1
ATOM 2241 C C . THR A 1 284 ? 8.344 -9.961 -9.993 1.00 96.12 284 THR A C 1
ATOM 2243 O O . THR A 1 284 ? 8.517 -9.352 -8.938 1.00 96.12 284 THR A O 1
ATOM 2246 N N . PHE A 1 285 ? 8.607 -9.441 -11.183 1.00 95.88 285 PHE A N 1
ATOM 2247 C CA . PHE A 1 285 ? 8.983 -8.056 -11.398 1.00 95.88 285 PHE A CA 1
ATOM 2248 C C . PHE A 1 285 ? 7.893 -7.363 -12.208 1.00 95.88 285 PHE A C 1
ATOM 2250 O O . PHE A 1 285 ? 7.531 -7.836 -13.283 1.00 95.88 285 PHE A O 1
ATOM 2257 N N . CYS A 1 286 ? 7.375 -6.255 -11.697 1.00 95.06 286 CYS A N 1
ATOM 2258 C CA . CYS A 1 286 ? 6.434 -5.398 -12.396 1.00 95.06 286 CYS A CA 1
ATOM 2259 C C . CYS A 1 286 ? 7.057 -4.010 -12.553 1.00 95.06 286 CYS A C 1
ATOM 2261 O O . CYS A 1 286 ? 7.550 -3.447 -11.575 1.00 95.06 286 CYS A O 1
ATOM 2263 N N . ALA A 1 287 ? 7.022 -3.455 -13.758 1.00 92.12 287 ALA A N 1
ATOM 2264 C CA . ALA A 1 287 ? 7.410 -2.075 -13.999 1.00 92.12 287 ALA A CA 1
ATOM 2265 C C . ALA A 1 287 ? 6.321 -1.360 -14.787 1.00 92.12 287 ALA A C 1
ATOM 2267 O O . ALA A 1 287 ? 5.883 -1.866 -15.813 1.00 92.12 287 ALA A O 1
ATOM 2268 N N . ASP A 1 288 ? 5.896 -0.205 -14.302 1.00 89.50 288 ASP A N 1
ATOM 2269 C CA . ASP A 1 288 ? 4.937 0.666 -14.970 1.00 89.50 288 ASP A CA 1
ATOM 2270 C C . ASP A 1 288 ? 5.683 1.886 -15.509 1.00 89.50 288 ASP A C 1
ATOM 2272 O O . ASP A 1 288 ? 6.377 2.563 -14.756 1.00 89.50 288 ASP A O 1
ATOM 2276 N N . PHE A 1 289 ? 5.603 2.124 -16.814 1.00 84.44 289 PHE A N 1
ATOM 2277 C CA . PHE A 1 289 ? 6.245 3.245 -17.481 1.00 84.44 289 PHE A CA 1
ATOM 2278 C C . PHE A 1 289 ? 5.183 4.206 -18.010 1.00 84.44 289 PHE A C 1
ATOM 2280 O O . PHE A 1 289 ? 4.477 3.899 -18.976 1.00 84.44 289 PHE A O 1
ATOM 2287 N N . MET A 1 290 ? 5.129 5.397 -17.416 1.00 78.62 290 MET A N 1
ATOM 2288 C CA . MET A 1 290 ? 4.329 6.515 -17.912 1.00 78.62 290 MET A CA 1
ATOM 2289 C C . MET A 1 290 ? 5.221 7.465 -18.712 1.00 78.62 290 MET A C 1
ATOM 2291 O O . MET A 1 290 ? 6.199 8.001 -18.189 1.00 78.62 290 MET A O 1
ATOM 2295 N N . PHE A 1 291 ? 4.882 7.698 -19.980 1.00 69.94 291 PHE A N 1
ATOM 2296 C CA . PHE A 1 291 ? 5.613 8.625 -20.846 1.00 69.94 291 PHE A CA 1
ATOM 2297 C C . PHE A 1 291 ? 4.774 9.851 -21.136 1.00 69.94 291 PHE A C 1
ATOM 2299 O O . PHE A 1 291 ? 3.738 9.700 -21.773 1.00 69.94 291 PHE A O 1
ATOM 2306 N N . SER A 1 292 ? 5.251 11.041 -20.759 1.00 67.62 292 SER A N 1
ATOM 2307 C CA . SER A 1 292 ? 4.557 12.288 -21.084 1.00 67.62 292 SER A CA 1
ATOM 2308 C C . SER A 1 292 ? 4.926 12.853 -22.456 1.00 67.62 292 SER A C 1
ATOM 2310 O O . SER A 1 292 ? 6.064 12.717 -22.918 1.00 67.62 292 SER A O 1
ATOM 2312 N N . GLU A 1 293 ? 3.981 13.533 -23.120 1.00 64.81 293 GLU A N 1
ATOM 2313 C CA . GLU A 1 293 ? 4.242 14.235 -24.393 1.00 64.81 293 GLU A CA 1
ATOM 2314 C C . GLU A 1 293 ? 5.328 15.313 -24.216 1.00 64.81 293 GLU A C 1
ATOM 2316 O O . GLU A 1 293 ? 6.130 15.576 -25.117 1.00 64.81 293 GLU A O 1
ATOM 2321 N N . PHE A 1 294 ? 5.411 15.883 -23.011 1.00 63.28 294 PHE A N 1
ATOM 2322 C CA . PHE A 1 294 ? 6.460 16.813 -22.616 1.00 63.28 294 PHE A CA 1
ATOM 2323 C C . PHE A 1 294 ? 7.867 16.231 -22.831 1.00 63.28 294 PHE A C 1
ATOM 2325 O O . PHE A 1 294 ? 8.726 16.913 -23.396 1.00 63.28 294 PHE A O 1
ATOM 2332 N N . LEU A 1 295 ? 8.097 14.954 -22.489 1.00 61.72 295 LEU A N 1
ATOM 2333 C CA . LEU A 1 295 ? 9.387 14.298 -22.738 1.00 61.72 295 LEU A CA 1
ATOM 2334 C C . LEU A 1 295 ? 9.703 14.217 -24.232 1.00 61.72 295 LEU A C 1
ATOM 2336 O O . LEU A 1 295 ? 10.841 14.458 -24.623 1.00 61.72 295 LEU A O 1
ATOM 2340 N N . ARG A 1 296 ? 8.700 13.925 -25.071 1.00 64.62 296 ARG A N 1
ATOM 2341 C CA . ARG A 1 296 ? 8.871 13.802 -26.528 1.00 64.62 296 ARG A CA 1
ATOM 2342 C C . ARG A 1 296 ? 9.295 15.120 -27.175 1.00 64.62 296 ARG A C 1
ATOM 2344 O O . ARG A 1 296 ? 10.002 15.106 -28.176 1.00 64.62 296 ARG A O 1
ATOM 2351 N N . ARG A 1 297 ? 8.865 16.255 -26.616 1.00 70.44 297 ARG A N 1
ATOM 2352 C CA . ARG A 1 297 ? 9.264 17.586 -27.101 1.00 70.44 297 ARG A CA 1
ATOM 2353 C C . ARG A 1 297 ? 10.669 17.979 -26.650 1.00 70.44 297 ARG A C 1
ATOM 2355 O O . ARG A 1 297 ? 11.327 18.734 -27.357 1.00 70.44 297 ARG A O 1
ATOM 2362 N N . MET A 1 298 ? 11.114 17.500 -25.488 1.00 61.69 298 MET A N 1
ATOM 2363 C CA . MET A 1 298 ? 12.414 17.878 -24.921 1.00 61.69 298 MET A CA 1
ATOM 2364 C C . MET A 1 298 ? 13.560 16.931 -25.282 1.00 61.69 298 MET A C 1
ATOM 2366 O O . MET A 1 298 ? 14.710 17.360 -25.303 1.00 61.69 298 MET A O 1
ATOM 2370 N N . VAL A 1 299 ? 13.274 15.657 -25.545 1.00 63.72 299 VAL A N 1
ATOM 2371 C CA . VAL A 1 299 ? 14.288 14.631 -25.809 1.00 63.72 299 VAL A CA 1
ATOM 2372 C C . VAL A 1 299 ? 14.303 14.337 -27.308 1.00 63.72 299 VAL A C 1
ATOM 2374 O O . VAL A 1 299 ? 13.256 13.977 -27.851 1.00 63.72 299 VAL A O 1
ATOM 2377 N N . PRO A 1 300 ? 15.451 14.477 -28.001 1.00 68.06 300 PRO A N 1
ATOM 2378 C CA . PRO A 1 300 ? 15.560 14.092 -29.404 1.00 68.06 300 PRO A CA 1
ATOM 2379 C C . PRO A 1 300 ? 15.097 12.645 -29.59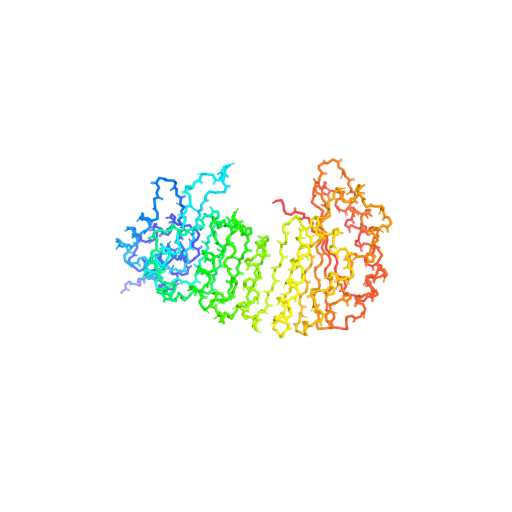7 1.00 68.06 300 PRO A C 1
ATOM 2381 O O . PRO A 1 300 ? 15.363 11.797 -28.745 1.00 68.06 300 PRO A O 1
ATOM 2384 N N . ALA A 1 301 ? 14.431 12.348 -30.716 1.00 64.69 301 ALA A N 1
ATOM 2385 C CA . ALA A 1 301 ? 13.897 11.011 -30.996 1.00 64.69 301 ALA A CA 1
ATOM 2386 C C . ALA A 1 301 ? 14.956 9.898 -30.839 1.00 64.69 301 ALA A C 1
ATOM 2388 O O . ALA A 1 301 ? 14.634 8.807 -30.373 1.00 64.69 301 ALA A O 1
ATOM 2389 N N . ASP A 1 302 ? 16.220 10.216 -31.126 1.00 62.97 302 ASP A N 1
ATOM 2390 C CA . ASP A 1 302 ? 17.365 9.306 -31.036 1.00 62.97 302 ASP A CA 1
ATOM 2391 C C . ASP A 1 302 ? 17.706 8.882 -29.591 1.00 62.97 302 ASP A C 1
ATOM 2393 O O . ASP A 1 302 ? 18.246 7.800 -29.375 1.00 62.97 302 ASP A O 1
ATOM 2397 N N . TYR A 1 303 ? 17.360 9.699 -28.588 1.00 59.91 303 TYR A N 1
ATOM 2398 C CA . TYR A 1 303 ? 17.581 9.401 -27.163 1.00 59.91 303 TYR A CA 1
ATOM 2399 C C . TYR A 1 303 ? 16.462 8.557 -26.542 1.00 59.91 303 TYR A C 1
ATOM 2401 O O . TYR A 1 303 ? 16.637 7.987 -25.469 1.00 59.91 303 TYR A O 1
ATOM 2409 N N . MET A 1 304 ? 15.320 8.432 -27.220 1.00 59.41 304 MET A N 1
ATOM 2410 C CA . MET A 1 304 ? 14.209 7.566 -26.812 1.00 59.41 304 MET A CA 1
ATOM 2411 C C . MET A 1 304 ? 14.371 6.148 -27.379 1.00 59.41 304 MET A C 1
ATOM 2413 O O . MET A 1 304 ? 13.376 5.481 -27.685 1.00 59.41 304 MET A O 1
ATOM 2417 N N . SER A 1 305 ? 15.619 5.696 -27.551 1.00 63.91 305 SER A N 1
ATOM 2418 C CA . SER A 1 305 ? 15.909 4.372 -28.082 1.00 63.91 305 SER A CA 1
ATOM 2419 C C . SER A 1 305 ? 15.351 3.295 -27.153 1.00 63.91 305 SER A C 1
ATOM 2421 O O . SER A 1 305 ? 15.272 3.421 -25.929 1.00 63.91 305 SER A O 1
ATOM 2423 N N . THR A 1 306 ? 14.913 2.205 -27.756 1.00 63.22 306 THR A N 1
ATOM 2424 C CA . THR A 1 306 ? 14.287 1.095 -27.038 1.00 63.22 306 THR A CA 1
ATOM 2425 C C . THR A 1 306 ? 15.236 0.376 -26.100 1.00 63.22 306 THR A C 1
ATOM 2427 O O . THR A 1 306 ? 14.806 -0.133 -25.064 1.00 63.22 306 THR A O 1
ATOM 2430 N N . GLU A 1 307 ? 16.527 0.415 -26.425 1.00 62.44 307 GLU A N 1
ATOM 2431 C CA . GLU A 1 307 ? 17.603 -0.065 -25.568 1.00 62.44 307 GLU A CA 1
ATOM 2432 C C . GLU A 1 307 ? 17.457 0.470 -24.141 1.00 62.44 307 GLU A C 1
ATOM 2434 O O . GLU A 1 307 ? 17.630 -0.246 -23.153 1.00 62.44 307 GLU A O 1
ATOM 2439 N N . PHE A 1 308 ? 17.039 1.728 -24.044 1.00 64.50 308 PHE A N 1
ATOM 2440 C CA . PHE A 1 308 ? 16.936 2.414 -22.786 1.00 64.50 308 PHE A CA 1
ATOM 2441 C C . PHE A 1 308 ? 15.809 1.874 -21.887 1.00 64.50 308 PHE A C 1
ATOM 2443 O O . PHE A 1 308 ? 16.000 1.575 -20.706 1.00 64.50 308 PHE A O 1
ATOM 2450 N N . LYS A 1 309 ? 14.622 1.683 -22.468 1.00 69.12 309 LYS A N 1
ATOM 2451 C CA . LYS A 1 309 ? 13.383 1.358 -21.739 1.00 69.12 309 LYS A CA 1
ATOM 2452 C C . LYS A 1 309 ? 13.440 -0.008 -21.056 1.00 69.12 309 LYS A C 1
ATOM 2454 O O . LYS A 1 309 ? 12.797 -0.227 -20.034 1.00 69.12 309 LYS A O 1
ATOM 2459 N N . PHE A 1 310 ? 14.231 -0.922 -21.609 1.00 79.44 310 PHE A N 1
ATOM 2460 C CA . PHE A 1 310 ? 14.320 -2.300 -21.135 1.00 79.44 310 PHE A CA 1
ATOM 2461 C C . PHE A 1 310 ? 15.610 -2.606 -20.389 1.00 79.44 310 PHE A C 1
ATOM 2463 O O . PHE A 1 310 ? 15.819 -3.745 -19.971 1.00 79.44 310 PHE A O 1
ATOM 2470 N N . LYS A 1 311 ? 16.457 -1.605 -20.139 1.00 84.75 311 LYS A N 1
ATOM 2471 C CA . LYS A 1 311 ? 17.735 -1.828 -19.468 1.00 84.75 311 LYS A CA 1
ATOM 2472 C C . LYS A 1 311 ? 17.592 -2.374 -18.053 1.00 84.75 311 LYS A C 1
ATOM 2474 O O . LYS A 1 311 ? 18.424 -3.173 -17.626 1.00 84.75 311 LYS A O 1
ATOM 2479 N N . VAL A 1 312 ? 16.489 -2.059 -17.371 1.00 88.00 312 VAL A N 1
ATOM 2480 C CA . VAL A 1 312 ? 16.117 -2.676 -16.088 1.00 88.00 312 VAL A CA 1
ATOM 2481 C C . VAL A 1 312 ? 16.121 -4.208 -16.142 1.00 88.00 312 VAL A C 1
ATOM 2483 O O . VAL A 1 312 ? 16.518 -4.853 -15.174 1.00 88.00 312 VAL A O 1
ATOM 2486 N N . LEU A 1 313 ? 15.776 -4.808 -17.289 1.00 90.31 313 LEU A N 1
ATOM 2487 C CA . LEU A 1 313 ? 15.767 -6.262 -17.458 1.00 90.31 313 LEU A CA 1
ATOM 2488 C C . LEU A 1 313 ? 17.169 -6.869 -17.331 1.00 90.31 313 LEU A C 1
ATOM 2490 O O . LEU A 1 313 ? 17.296 -8.012 -16.900 1.00 90.31 313 LEU A O 1
ATOM 2494 N N . SER A 1 314 ? 18.223 -6.107 -17.647 1.00 91.19 314 SER A N 1
ATOM 2495 C CA . SER A 1 314 ? 19.614 -6.551 -17.483 1.00 91.19 314 SER A CA 1
ATOM 2496 C C . SER A 1 314 ? 20.050 -6.666 -16.017 1.00 91.19 314 SER A C 1
ATOM 2498 O O . SER A 1 314 ? 21.006 -7.381 -15.721 1.00 91.19 314 SER A O 1
ATOM 2500 N N . TYR A 1 315 ? 19.325 -6.015 -15.102 1.00 93.69 315 TYR A N 1
ATOM 2501 C CA . TYR A 1 315 ? 19.559 -6.070 -13.659 1.00 93.69 315 TYR A CA 1
ATOM 2502 C C . TYR A 1 315 ? 18.687 -7.111 -12.955 1.00 93.69 315 TYR A C 1
ATOM 2504 O O . TYR A 1 315 ? 18.835 -7.308 -11.748 1.00 93.69 315 TYR A O 1
ATOM 2512 N N . LEU A 1 316 ? 17.780 -7.781 -13.672 1.00 94.94 316 LEU A N 1
ATOM 2513 C CA . LEU A 1 316 ? 16.923 -8.789 -13.067 1.00 94.94 316 LEU A CA 1
ATOM 2514 C C . LEU A 1 316 ? 17.728 -10.047 -12.713 1.00 94.94 316 LEU A C 1
ATOM 2516 O O . LEU A 1 316 ? 18.508 -10.546 -13.528 1.00 94.94 316 LEU A O 1
ATOM 2520 N N . PRO A 1 317 ? 17.539 -10.596 -11.504 1.00 95.75 317 PRO A N 1
ATOM 2521 C CA . PRO A 1 317 ? 18.218 -11.807 -11.084 1.00 95.75 317 PRO A CA 1
ATOM 2522 C C . PRO A 1 317 ? 17.688 -13.023 -11.867 1.00 95.75 317 PRO A C 1
ATOM 2524 O O . PRO A 1 317 ? 16.510 -13.047 -12.251 1.00 95.75 317 PRO A O 1
ATOM 2527 N N . PRO A 1 318 ? 18.503 -14.083 -12.048 1.00 93.12 318 PRO A N 1
ATOM 2528 C CA . PRO A 1 318 ? 18.102 -15.288 -12.780 1.00 93.12 318 PRO A CA 1
ATOM 2529 C C . PRO A 1 318 ? 16.856 -15.990 -12.229 1.00 93.12 318 PRO A C 1
ATOM 2531 O O . PRO A 1 318 ? 16.208 -16.735 -12.957 1.00 93.12 318 PRO A O 1
ATOM 2534 N N . SER A 1 319 ? 16.526 -15.776 -10.953 1.00 94.56 319 SER A N 1
ATOM 2535 C CA . SER A 1 319 ? 15.342 -16.323 -10.283 1.00 94.56 319 SER A CA 1
ATOM 2536 C C . SER A 1 319 ? 14.017 -15.737 -10.772 1.00 94.56 319 SER A C 1
ATOM 2538 O O . SER A 1 319 ? 12.973 -16.340 -10.510 1.00 94.56 319 SER A O 1
ATOM 2540 N N . THR A 1 320 ? 14.049 -14.623 -11.509 1.00 95.00 320 THR A N 1
ATOM 2541 C CA . THR A 1 320 ? 12.852 -13.945 -12.012 1.00 95.00 320 THR A CA 1
ATOM 2542 C C . THR A 1 320 ? 12.082 -14.853 -12.967 1.00 95.00 320 THR A C 1
ATOM 2544 O O . THR A 1 320 ? 12.585 -15.268 -14.011 1.00 95.00 320 THR A O 1
ATOM 2547 N N . ARG A 1 321 ? 10.831 -15.162 -12.611 1.00 92.31 321 ARG A N 1
ATOM 2548 C CA . ARG A 1 321 ? 9.947 -16.053 -13.381 1.00 92.31 321 ARG A CA 1
ATOM 2549 C C . ARG A 1 321 ? 8.886 -15.297 -14.156 1.00 92.31 321 ARG A C 1
ATOM 2551 O O . ARG A 1 321 ? 8.452 -15.785 -15.198 1.00 92.31 321 ARG A O 1
ATOM 2558 N N . ARG A 1 322 ? 8.439 -14.164 -13.612 1.00 91.75 322 ARG A N 1
ATOM 2559 C CA . ARG A 1 322 ? 7.371 -13.333 -14.156 1.00 91.75 322 ARG A CA 1
ATOM 2560 C C . ARG A 1 322 ? 7.846 -11.901 -14.287 1.00 91.75 322 ARG A C 1
ATOM 2562 O O . ARG A 1 322 ? 8.314 -11.321 -13.313 1.00 91.75 322 ARG A O 1
ATOM 2569 N N . ILE A 1 323 ? 7.696 -11.346 -15.477 1.00 91.75 323 ILE A N 1
ATOM 2570 C CA . ILE A 1 323 ? 7.958 -9.935 -15.756 1.00 91.75 323 ILE A CA 1
ATOM 2571 C C . ILE A 1 323 ? 6.649 -9.343 -16.253 1.00 91.75 323 ILE A C 1
ATOM 2573 O O . ILE A 1 323 ? 6.060 -9.934 -17.145 1.00 91.75 323 ILE A O 1
ATOM 2577 N N . THR A 1 324 ? 6.185 -8.236 -15.680 1.00 90.69 324 THR A N 1
ATOM 2578 C CA . THR A 1 324 ? 5.042 -7.477 -16.203 1.00 90.69 324 THR A CA 1
ATOM 2579 C C . THR A 1 324 ? 5.476 -6.052 -16.482 1.00 90.69 324 THR A C 1
ATOM 2581 O O . THR A 1 324 ? 5.863 -5.347 -15.556 1.00 90.69 324 THR A O 1
ATOM 2584 N N . LEU A 1 325 ? 5.460 -5.632 -17.741 1.00 89.12 325 LEU A N 1
ATOM 2585 C CA . LEU A 1 325 ? 5.831 -4.269 -18.117 1.00 89.12 325 LEU A CA 1
ATOM 2586 C C . LEU A 1 325 ? 4.577 -3.552 -18.593 1.00 89.12 325 LEU A C 1
ATOM 2588 O O . LEU A 1 325 ? 4.042 -3.915 -19.637 1.00 89.12 325 LEU A O 1
ATOM 2592 N N . TYR A 1 326 ? 4.107 -2.583 -17.816 1.00 86.81 326 TYR A N 1
ATOM 2593 C CA . TYR A 1 326 ? 3.000 -1.720 -18.190 1.00 86.81 326 TYR A CA 1
ATOM 2594 C C . TYR A 1 326 ? 3.538 -0.508 -18.937 1.00 86.81 326 TYR A C 1
ATOM 2596 O O . TYR A 1 326 ? 4.466 0.156 -18.479 1.00 86.81 326 TYR A O 1
ATOM 2604 N N . TYR A 1 327 ? 2.969 -0.234 -20.102 1.00 83.00 327 TYR A N 1
ATOM 2605 C CA . TYR A 1 327 ? 3.266 0.961 -20.875 1.00 83.00 327 TYR A CA 1
ATOM 2606 C C . TYR A 1 327 ? 2.007 1.810 -20.979 1.00 83.00 327 TYR A C 1
ATOM 2608 O O . TYR A 1 327 ? 1.013 1.381 -21.574 1.00 83.00 327 TYR A O 1
ATOM 2616 N N . HIS A 1 328 ? 2.073 3.011 -20.412 1.00 82.19 328 HIS A N 1
ATOM 2617 C CA . HIS A 1 328 ? 1.004 3.997 -20.437 1.00 82.19 328 HIS A CA 1
ATOM 2618 C C . HIS A 1 328 ? 1.448 5.181 -21.315 1.00 82.19 328 HIS A C 1
ATOM 2620 O O . HIS A 1 328 ? 2.261 6.004 -20.876 1.00 82.19 328 HIS A O 1
ATOM 2626 N N . PRO A 1 329 ? 0.974 5.273 -22.572 1.00 71.38 329 PRO A N 1
ATOM 2627 C CA . PRO A 1 329 ? 1.136 6.480 -23.370 1.00 71.38 329 PRO A CA 1
ATOM 2628 C C . PRO A 1 329 ? 0.368 7.629 -22.695 1.00 71.38 329 PRO A C 1
ATOM 2630 O O . PRO A 1 329 ? -0.736 7.405 -22.194 1.00 71.38 329 PRO A O 1
ATOM 2633 N N . ASN A 1 330 ? 0.943 8.842 -22.640 1.00 68.25 330 ASN A N 1
ATOM 2634 C CA . ASN A 1 330 ? 0.250 9.981 -22.022 1.00 68.25 330 ASN A CA 1
ATOM 2635 C C . ASN A 1 330 ? -1.121 10.212 -22.656 1.00 68.25 330 ASN A C 1
ATOM 2637 O O . ASN A 1 330 ? -1.264 10.126 -23.874 1.00 68.25 330 ASN A O 1
ATOM 2641 N N . GLN A 1 331 ? -2.075 10.633 -21.834 1.00 61.47 331 GLN A N 1
ATOM 2642 C CA . GLN A 1 331 ? -3.410 11.049 -22.255 1.00 61.47 331 GLN A CA 1
ATOM 2643 C C . GLN A 1 331 ? -3.498 12.544 -22.592 1.00 61.47 331 GLN A C 1
ATOM 2645 O O . GLN A 1 331 ? -4.604 13.081 -22.642 1.00 61.47 331 GLN A O 1
ATOM 2650 N N . ASP A 1 332 ? -2.378 13.251 -22.792 1.00 62.50 332 ASP A N 1
ATOM 2651 C CA . ASP A 1 332 ? -2.448 14.674 -23.137 1.00 62.50 332 ASP A CA 1
ATOM 2652 C C . ASP A 1 332 ? -3.287 14.870 -24.415 1.00 62.50 332 ASP A C 1
ATOM 2654 O O . ASP A 1 332 ? -2.942 14.427 -25.512 1.00 62.50 332 ASP A O 1
ATOM 2658 N N . LEU A 1 333 ? -4.434 15.530 -24.217 1.00 52.25 333 LEU A N 1
ATOM 2659 C CA . LEU A 1 333 ? -5.698 15.425 -24.966 1.00 52.25 333 LEU A CA 1
ATOM 2660 C C . LEU A 1 333 ? -5.666 15.792 -26.460 1.00 52.25 333 LEU A C 1
ATOM 2662 O O . LEU A 1 333 ? -6.703 15.739 -27.115 1.00 52.25 333 LEU A O 1
ATOM 2666 N N . ASN A 1 334 ? -4.519 16.184 -27.015 1.00 58.56 334 ASN A N 1
ATOM 2667 C CA . ASN A 1 334 ? -4.459 16.803 -28.342 1.00 58.56 334 ASN A CA 1
ATOM 2668 C C . ASN A 1 334 ? -3.520 16.111 -29.338 1.00 58.56 334 ASN A C 1
ATOM 2670 O O . ASN A 1 334 ? -3.583 16.423 -30.527 1.00 58.56 334 ASN A O 1
ATOM 2674 N N . ALA A 1 335 ? -2.676 15.176 -28.900 1.00 58.91 335 ALA A N 1
ATOM 2675 C CA . ALA A 1 335 ? -1.815 14.415 -29.796 1.00 58.91 335 ALA A CA 1
ATOM 2676 C C . ALA A 1 335 ? -2.270 12.952 -29.818 1.00 58.91 335 ALA A C 1
ATOM 2678 O O . ALA A 1 335 ? -1.894 12.168 -28.951 1.00 58.91 335 ALA A O 1
ATOM 2679 N N . GLN A 1 336 ? -3.059 12.572 -30.831 1.00 60.12 336 GLN A N 1
ATOM 2680 C CA . GLN A 1 336 ? -3.272 11.165 -31.184 1.00 60.12 336 GLN A CA 1
ATOM 2681 C C . GLN A 1 336 ? -1.927 10.562 -31.606 1.00 60.12 336 GLN A C 1
ATOM 2683 O O . GLN A 1 336 ? -1.563 10.542 -32.781 1.00 60.12 336 GLN A O 1
ATOM 2688 N N . VAL A 1 337 ? -1.137 10.116 -30.636 1.00 60.00 337 VAL A N 1
ATOM 2689 C CA . VAL A 1 337 ? -0.010 9.241 -30.916 1.00 60.00 337 VAL A CA 1
ATOM 2690 C C . VAL A 1 337 ? -0.592 7.850 -31.065 1.00 60.00 337 VAL A C 1
ATOM 2692 O O . VAL A 1 337 ? -1.024 7.244 -30.090 1.00 60.00 337 VAL A O 1
ATOM 2695 N N . ASP A 1 338 ? -0.615 7.366 -32.299 1.00 65.81 338 ASP A N 1
ATOM 2696 C CA . ASP A 1 338 ? -0.975 5.990 -32.599 1.00 65.81 338 ASP A CA 1
ATOM 2697 C C . ASP A 1 338 ? -0.067 5.033 -31.802 1.00 65.81 338 ASP A C 1
ATOM 2699 O O . ASP A 1 338 ? 1.159 5.007 -31.976 1.00 65.81 338 ASP A O 1
ATOM 2703 N N . GLY A 1 339 ? -0.675 4.260 -30.897 1.00 65.25 339 GLY A N 1
ATOM 2704 C CA . GLY A 1 339 ? 0.015 3.278 -30.064 1.00 65.25 339 GLY A CA 1
ATOM 2705 C C . GLY A 1 339 ? 0.791 2.246 -30.889 1.00 65.25 339 GLY A C 1
ATOM 2706 O O . GLY A 1 339 ? 1.837 1.776 -30.436 1.00 65.25 339 GLY A O 1
ATOM 2707 N N . ALA A 1 340 ? 0.363 1.959 -32.125 1.00 65.62 340 ALA A N 1
ATOM 2708 C CA . ALA A 1 340 ? 1.095 1.073 -33.025 1.00 65.62 340 ALA A CA 1
ATOM 2709 C C . ALA A 1 340 ? 2.447 1.670 -33.448 1.00 65.62 340 ALA A C 1
ATOM 2711 O O . ALA A 1 340 ? 3.445 0.951 -33.517 1.00 65.62 340 ALA A O 1
ATOM 2712 N N . THR A 1 341 ? 2.530 2.989 -33.637 1.00 69.94 341 THR A N 1
ATOM 2713 C CA . THR A 1 341 ? 3.790 3.676 -33.965 1.00 69.94 341 THR A CA 1
ATOM 2714 C C . THR A 1 341 ? 4.770 3.652 -32.787 1.00 69.94 341 THR A C 1
ATOM 2716 O O . THR A 1 341 ? 5.965 3.410 -32.972 1.00 69.94 341 THR A O 1
ATOM 2719 N N . ALA A 1 342 ? 4.279 3.850 -31.557 1.00 68.81 342 ALA A N 1
ATOM 2720 C CA . ALA A 1 342 ? 5.110 3.705 -30.359 1.00 68.81 342 ALA A CA 1
ATOM 2721 C C . ALA A 1 342 ? 5.641 2.269 -30.226 1.00 68.81 342 ALA A C 1
ATOM 2723 O O . ALA A 1 342 ? 6.813 2.072 -29.902 1.00 68.81 342 ALA A O 1
ATOM 2724 N N . PHE A 1 343 ? 4.817 1.273 -30.560 1.00 70.69 343 PHE A N 1
ATOM 2725 C CA . PHE A 1 343 ? 5.212 -0.130 -30.529 1.00 70.69 343 PHE A CA 1
ATOM 2726 C C . PHE A 1 343 ? 6.239 -0.503 -31.602 1.00 70.69 343 PHE A C 1
ATOM 2728 O O . PHE A 1 343 ? 7.199 -1.219 -31.323 1.00 70.69 343 PHE A O 1
ATOM 2735 N N . ALA A 1 344 ? 6.063 0.004 -32.823 1.00 71.69 344 ALA A N 1
ATOM 2736 C CA . ALA A 1 344 ? 6.984 -0.224 -33.933 1.00 71.69 344 ALA A CA 1
ATOM 2737 C C . ALA A 1 344 ? 8.377 0.372 -33.675 1.00 71.69 344 ALA A C 1
ATOM 2739 O O . ALA A 1 344 ? 9.357 -0.088 -34.253 1.00 71.69 344 ALA A O 1
ATOM 2740 N N . SER A 1 345 ? 8.480 1.369 -32.787 1.00 73.19 345 SER A N 1
ATOM 2741 C CA . SER A 1 345 ? 9.770 1.928 -32.369 1.00 73.19 345 SER A CA 1
ATOM 2742 C C . SER A 1 345 ? 10.574 0.997 -31.453 1.00 73.19 345 SER A C 1
ATOM 2744 O O . SER A 1 345 ? 11.763 1.238 -31.231 1.00 73.19 345 SER A O 1
ATOM 2746 N N . PHE A 1 346 ? 9.950 -0.060 -30.914 1.00 76.44 346 PHE A N 1
ATOM 2747 C CA . PHE A 1 346 ? 10.634 -0.996 -30.039 1.00 76.44 346 PHE A CA 1
ATOM 2748 C C . PHE A 1 346 ? 11.653 -1.868 -30.799 1.00 76.44 346 PHE A C 1
ATOM 2750 O O . PHE A 1 346 ? 11.314 -2.562 -31.751 1.00 76.44 346 PHE A O 1
ATOM 2757 N N . ASP A 1 347 ? 12.911 -1.853 -30.354 1.00 84.06 347 ASP A N 1
ATOM 2758 C CA . ASP A 1 347 ? 13.944 -2.825 -30.716 1.00 84.06 347 ASP A CA 1
ATOM 2759 C C . ASP A 1 347 ? 13.669 -4.144 -29.983 1.00 84.06 347 ASP A C 1
ATOM 2761 O O . ASP A 1 347 ? 14.105 -4.382 -28.853 1.00 84.06 347 ASP A O 1
ATOM 2765 N N . TRP A 1 348 ? 12.861 -4.983 -30.618 1.00 81.62 348 TRP A N 1
ATOM 2766 C CA . TRP A 1 348 ? 12.451 -6.266 -30.063 1.00 81.62 348 TRP A CA 1
ATOM 2767 C C . TRP A 1 348 ? 13.569 -7.298 -30.034 1.00 81.62 348 TRP A C 1
ATOM 2769 O O . TRP A 1 348 ? 13.561 -8.145 -29.142 1.00 81.62 348 TRP A O 1
ATOM 2779 N N . ASP A 1 349 ? 14.538 -7.206 -30.945 1.00 83.44 349 ASP A N 1
ATOM 2780 C CA . ASP A 1 349 ? 15.703 -8.090 -30.955 1.00 83.44 349 ASP A CA 1
ATOM 2781 C C . ASP A 1 349 ? 16.553 -7.842 -29.704 1.00 83.44 349 ASP A C 1
ATOM 2783 O O . ASP A 1 349 ? 17.003 -8.786 -29.047 1.00 83.44 349 ASP A O 1
ATOM 2787 N N . TYR A 1 350 ? 16.705 -6.575 -29.305 1.00 85.50 350 TYR A N 1
ATOM 2788 C CA . TYR A 1 350 ? 17.339 -6.219 -28.041 1.00 85.50 350 TYR A CA 1
ATOM 2789 C C . TYR A 1 350 ? 16.573 -6.771 -26.831 1.00 85.50 350 TYR A C 1
ATOM 2791 O O . TYR A 1 350 ? 17.172 -7.399 -25.950 1.00 85.50 350 TYR A O 1
ATOM 2799 N N . VAL A 1 351 ? 15.246 -6.589 -26.788 1.00 84.00 351 VAL A N 1
ATOM 2800 C CA . VAL A 1 351 ? 14.401 -7.109 -25.696 1.00 84.00 351 VAL A CA 1
ATOM 2801 C C . VAL A 1 351 ? 14.491 -8.630 -25.613 1.00 84.00 351 VAL A C 1
ATOM 2803 O O . VAL A 1 351 ? 14.698 -9.171 -24.526 1.00 84.00 351 VAL A O 1
ATOM 2806 N N . GLU A 1 352 ? 14.397 -9.336 -26.739 1.00 82.88 352 GLU A N 1
ATOM 2807 C CA . GLU A 1 352 ? 14.561 -10.789 -26.787 1.00 82.88 352 GLU A CA 1
ATOM 2808 C C . GLU A 1 352 ? 15.964 -11.201 -26.323 1.00 82.88 352 GLU A C 1
ATOM 2810 O O . GLU A 1 352 ? 16.107 -12.128 -25.519 1.00 82.88 352 GLU A O 1
ATOM 2815 N N . GLY A 1 353 ? 16.997 -10.468 -26.746 1.00 87.50 353 GLY A N 1
ATOM 2816 C CA . GLY A 1 353 ? 18.370 -10.638 -26.287 1.00 87.50 353 GLY A CA 1
ATOM 2817 C C . GLY A 1 353 ? 18.494 -10.546 -24.765 1.00 87.50 353 GLY A C 1
ATOM 2818 O O . GLY A 1 353 ? 19.144 -11.399 -24.158 1.00 87.50 353 GLY A O 1
ATOM 2819 N N . LEU A 1 354 ? 17.827 -9.581 -24.128 1.00 87.00 354 LEU A N 1
ATOM 2820 C CA . LEU A 1 354 ? 17.787 -9.455 -22.668 1.00 87.00 354 LEU A CA 1
ATOM 2821 C C . LEU A 1 354 ? 16.998 -10.589 -22.005 1.00 87.00 354 LEU A C 1
ATOM 2823 O O . LEU A 1 354 ? 17.504 -11.221 -21.076 1.00 87.00 354 LEU A O 1
ATOM 2827 N N . LEU A 1 355 ? 15.800 -10.904 -22.500 1.00 86.12 355 LEU A N 1
ATOM 2828 C CA . LEU A 1 355 ? 14.961 -11.975 -21.950 1.00 86.12 355 LEU A CA 1
ATOM 2829 C C . LEU A 1 355 ? 15.626 -13.354 -22.078 1.00 86.12 355 LEU A C 1
ATOM 2831 O O . LEU A 1 355 ? 15.459 -14.208 -21.208 1.00 86.12 355 LEU A O 1
ATOM 2835 N N . SER A 1 356 ? 16.432 -13.571 -23.122 1.00 85.31 356 SER A N 1
ATOM 2836 C CA . SER A 1 356 ? 17.183 -14.815 -23.327 1.00 85.31 356 SER A CA 1
ATOM 2837 C C . SER A 1 356 ? 18.234 -15.080 -22.241 1.00 85.31 356 SER A C 1
ATOM 2839 O O . SER A 1 356 ? 18.594 -16.236 -22.008 1.00 85.31 356 SER A O 1
ATOM 2841 N N 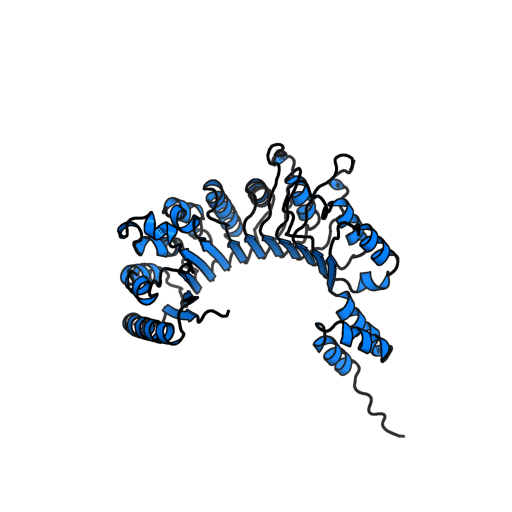. ARG A 1 357 ? 18.681 -14.033 -21.530 1.00 88.12 357 ARG A N 1
ATOM 2842 C CA . ARG A 1 357 ? 19.629 -14.126 -20.406 1.00 88.12 357 ARG A CA 1
ATOM 2843 C C . ARG A 1 357 ? 18.969 -14.565 -19.099 1.00 88.12 357 ARG A C 1
ATOM 2845 O O . ARG A 1 357 ? 19.683 -14.834 -18.137 1.00 88.12 357 ARG A O 1
ATOM 2852 N N . LEU A 1 358 ? 17.638 -14.657 -19.055 1.00 85.81 358 LEU A N 1
ATOM 28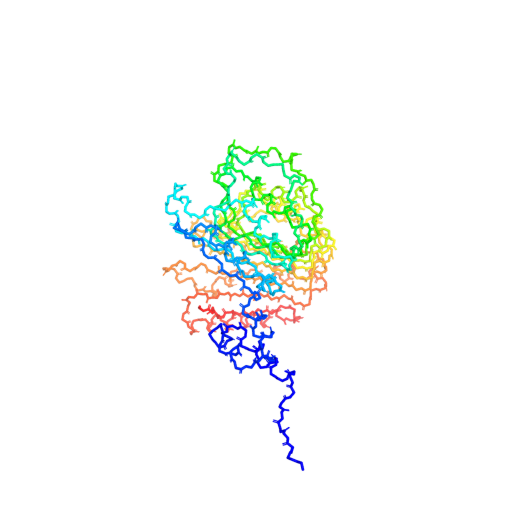53 C CA . LEU A 1 358 ? 16.874 -15.092 -17.887 1.00 85.81 358 LEU A CA 1
ATOM 2854 C C . LEU A 1 358 ? 16.465 -16.567 -18.059 1.00 85.81 358 LEU A C 1
ATOM 2856 O O . LEU A 1 358 ? 15.406 -16.867 -18.621 1.00 85.81 358 LEU A O 1
ATOM 2860 N N . PRO A 1 359 ? 17.290 -17.531 -17.597 1.00 79.94 359 PRO A N 1
ATOM 2861 C CA . PRO A 1 359 ? 17.098 -18.948 -17.908 1.00 79.94 359 PRO A CA 1
ATOM 2862 C C . PRO A 1 359 ? 15.800 -19.523 -17.324 1.00 79.94 359 PRO A C 1
ATOM 2864 O O . PRO A 1 359 ? 15.239 -20.456 -17.901 1.00 79.94 359 PRO A O 1
ATOM 2867 N N . HIS A 1 360 ? 15.313 -18.962 -16.210 1.00 82.50 360 HIS A N 1
ATOM 2868 C CA . HIS A 1 360 ? 14.120 -19.420 -15.489 1.00 82.50 360 HIS A CA 1
ATOM 2869 C C . HIS A 1 360 ? 12.856 -18.603 -15.778 1.00 82.50 360 HIS A C 1
ATOM 2871 O O . HIS A 1 360 ? 11.838 -18.807 -15.112 1.00 82.50 360 HIS A O 1
ATOM 2877 N N . LEU A 1 361 ? 12.898 -17.702 -16.761 1.00 85.19 361 LEU A N 1
ATOM 2878 C CA . LEU A 1 361 ? 11.737 -16.913 -17.146 1.00 85.19 361 LEU A CA 1
ATOM 2879 C C . LEU A 1 361 ? 10.625 -17.838 -17.664 1.00 85.19 361 LEU A C 1
ATOM 2881 O O . LEU A 1 361 ? 10.7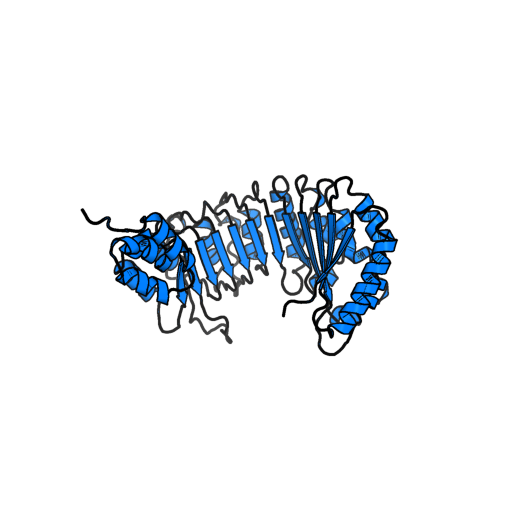75 -18.492 -18.698 1.00 85.19 361 LEU A O 1
ATOM 2885 N N . VAL A 1 362 ? 9.518 -17.894 -16.920 1.00 79.06 362 VAL A N 1
ATOM 2886 C CA . VAL A 1 362 ? 8.325 -18.682 -17.263 1.00 79.06 362 VAL A CA 1
ATOM 2887 C C . VAL A 1 362 ? 7.415 -17.867 -18.169 1.00 79.06 362 VAL A C 1
ATOM 2889 O O . VAL A 1 362 ? 6.914 -18.381 -19.163 1.00 79.06 362 VAL A O 1
ATOM 2892 N N . SER A 1 363 ? 7.215 -16.597 -17.825 1.00 80.06 363 SER A N 1
ATOM 2893 C CA . SER A 1 363 ? 6.365 -15.683 -18.576 1.00 80.06 363 SER A CA 1
ATOM 2894 C C . SER A 1 363 ? 6.906 -14.262 -18.480 1.00 80.06 363 SER A C 1
ATOM 2896 O O . SER A 1 363 ? 7.114 -13.747 -17.383 1.00 80.06 363 SER A O 1
ATOM 2898 N N . ALA A 1 364 ? 7.065 -13.595 -19.610 1.00 80.56 364 ALA A N 1
ATOM 2899 C CA . ALA A 1 364 ? 7.069 -12.144 -19.666 1.00 80.56 364 ALA A CA 1
ATOM 2900 C C . ALA A 1 364 ? 5.708 -11.712 -20.206 1.00 80.56 364 ALA A C 1
ATOM 2902 O O . ALA A 1 364 ? 5.308 -12.171 -21.268 1.00 80.56 364 ALA A O 1
ATOM 2903 N N . LEU A 1 365 ? 4.991 -10.891 -19.453 1.00 81.00 365 LEU A N 1
ATOM 2904 C CA . LEU A 1 365 ? 3.811 -10.177 -19.891 1.00 81.00 365 LEU A CA 1
ATOM 2905 C C . LEU A 1 365 ? 4.223 -8.733 -20.177 1.00 81.00 365 LEU A C 1
ATOM 2907 O O . LEU A 1 365 ? 4.793 -8.059 -19.324 1.00 81.00 365 LEU A O 1
ATOM 2911 N N . MET A 1 366 ? 3.953 -8.241 -21.373 1.00 80.69 366 MET A N 1
ATOM 2912 C CA . MET A 1 366 ? 3.987 -6.806 -21.624 1.00 80.69 366 MET A CA 1
ATOM 2913 C C . MET A 1 366 ? 2.557 -6.342 -21.821 1.00 80.69 366 MET A C 1
ATOM 2915 O O . MET A 1 366 ? 1.863 -6.843 -22.702 1.00 80.69 366 MET A O 1
ATOM 2919 N N . THR A 1 367 ? 2.112 -5.421 -20.979 1.00 78.31 367 THR A N 1
ATOM 2920 C CA . THR A 1 367 ? 0.782 -4.843 -21.077 1.00 78.31 367 THR A CA 1
ATOM 2921 C C . THR A 1 367 ? 0.897 -3.425 -21.587 1.00 78.31 367 THR A C 1
ATOM 2923 O O . THR A 1 367 ? 1.533 -2.575 -20.973 1.00 78.31 367 THR A O 1
ATOM 2926 N N . ILE A 1 368 ? 0.261 -3.154 -22.714 1.00 70.69 368 ILE A N 1
ATOM 2927 C CA . ILE A 1 368 ? 0.180 -1.798 -23.246 1.00 70.69 368 ILE A CA 1
ATOM 2928 C C . ILE A 1 368 ? -1.227 -1.321 -22.962 1.00 70.69 368 ILE A C 1
ATOM 2930 O O . ILE A 1 368 ? -2.193 -1.942 -23.397 1.00 70.69 368 ILE A O 1
ATOM 2934 N N . SER A 1 369 ? -1.344 -0.264 -22.173 1.00 70.88 369 SER A N 1
ATOM 2935 C CA . SER A 1 369 ? -2.635 0.335 -21.886 1.00 70.88 369 SER A CA 1
ATOM 2936 C C . SER A 1 369 ? -2.861 1.444 -22.901 1.00 70.88 369 SER A C 1
ATOM 2938 O O . SER A 1 369 ? -2.276 2.513 -22.789 1.00 70.88 369 SER A O 1
ATOM 2940 N N . ALA A 1 370 ? -3.668 1.192 -23.928 1.00 60.44 370 ALA A N 1
ATOM 2941 C CA . ALA A 1 370 ? -4.091 2.244 -24.846 1.00 60.44 370 ALA A CA 1
ATOM 2942 C C . ALA A 1 370 ? -5.290 2.967 -24.218 1.00 60.44 370 ALA A C 1
ATOM 2944 O O . ALA A 1 370 ? -6.443 2.588 -24.428 1.00 60.44 370 ALA A O 1
ATOM 2945 N N . ILE A 1 371 ? -5.024 3.958 -23.364 1.00 58.22 371 ILE A N 1
ATOM 2946 C CA . ILE A 1 371 ? -6.092 4.732 -22.728 1.00 58.22 371 ILE A CA 1
ATOM 2947 C C . ILE A 1 371 ? -6.425 5.929 -23.623 1.00 58.22 371 ILE A C 1
ATOM 2949 O O . ILE A 1 371 ? -5.601 6.824 -23.777 1.00 58.22 371 ILE A O 1
ATOM 2953 N N . GLY A 1 372 ? -7.630 5.949 -24.205 1.00 56.34 372 GLY A N 1
ATOM 2954 C CA . GLY A 1 372 ? -8.193 7.136 -24.872 1.00 56.34 372 GLY A CA 1
ATOM 2955 C C . GLY A 1 372 ? -8.461 7.041 -26.381 1.00 56.34 372 GLY A C 1
ATOM 2956 O O . GLY A 1 372 ? -8.999 7.989 -26.945 1.00 56.34 372 GLY A O 1
ATOM 2957 N N . SER A 1 373 ? -8.136 5.934 -27.045 1.00 57.53 373 SER A N 1
ATOM 2958 C CA . SER A 1 373 ? -8.451 5.697 -28.467 1.00 57.53 373 SER A CA 1
ATOM 2959 C C . SER A 1 373 ? -9.827 5.054 -28.659 1.00 57.53 373 SER A C 1
ATOM 2961 O O . SER A 1 373 ? -10.305 4.300 -27.807 1.00 57.53 373 SER A O 1
ATOM 2963 N N . GLU A 1 374 ? -10.467 5.328 -29.803 1.00 67.81 374 GLU A N 1
ATOM 2964 C CA . GLU A 1 374 ? -11.699 4.636 -30.191 1.00 67.81 374 GLU A CA 1
ATOM 2965 C C . GLU A 1 374 ? -11.458 3.111 -30.251 1.00 67.81 374 GLU A C 1
ATOM 2967 O O . GLU A 1 374 ? -10.391 2.677 -30.706 1.00 67.81 374 GLU A O 1
ATOM 2972 N N . PRO A 1 375 ? -12.429 2.273 -29.831 1.00 71.12 375 PRO A N 1
ATOM 2973 C CA . PRO A 1 375 ? -12.272 0.815 -29.786 1.00 71.12 375 PRO A CA 1
ATOM 2974 C C . PRO A 1 375 ? -11.783 0.190 -31.103 1.00 71.12 375 PRO A C 1
ATOM 2976 O O . PRO A 1 375 ? -11.059 -0.805 -31.091 1.00 71.12 375 PRO A O 1
ATOM 2979 N N . GLU A 1 376 ? -12.146 0.779 -32.247 1.00 72.75 376 GLU A N 1
ATOM 2980 C CA . GLU A 1 376 ? -11.745 0.293 -33.571 1.00 72.75 376 GLU A CA 1
ATOM 2981 C C . GLU A 1 376 ? -10.250 0.503 -33.859 1.00 72.75 376 GLU A C 1
ATOM 2983 O O . GLU A 1 376 ? -9.594 -0.420 -34.343 1.00 72.75 376 GLU A O 1
ATOM 2988 N N . GLN A 1 377 ? -9.681 1.655 -33.484 1.00 65.69 377 GLN A N 1
ATOM 2989 C CA . GLN A 1 377 ? -8.243 1.926 -33.634 1.00 65.69 377 GLN A CA 1
ATOM 2990 C C . GLN A 1 377 ? -7.408 1.026 -32.718 1.00 65.69 377 GLN A C 1
ATOM 2992 O O . GLN A 1 377 ? -6.364 0.509 -33.120 1.00 65.69 377 GLN A O 1
ATOM 2997 N N . ASN A 1 378 ? -7.911 0.765 -31.506 1.00 66.12 378 ASN A N 1
ATOM 2998 C CA . ASN A 1 378 ? -7.295 -0.199 -30.600 1.00 66.12 378 ASN A CA 1
ATOM 2999 C C . ASN A 1 378 ? -7.263 -1.593 -31.208 1.00 66.12 378 ASN A C 1
ATOM 3001 O O . ASN A 1 378 ? -6.250 -2.273 -31.108 1.00 66.12 378 ASN A O 1
ATOM 3005 N N . LYS A 1 379 ? -8.325 -2.019 -31.892 1.00 74.00 379 LYS A N 1
ATOM 3006 C CA . LYS A 1 379 ? -8.362 -3.339 -32.518 1.00 74.00 379 LYS A CA 1
ATOM 3007 C C . LYS A 1 379 ? -7.301 -3.506 -33.612 1.00 74.00 379 LYS A C 1
ATOM 3009 O O . LYS A 1 379 ? -6.619 -4.526 -33.618 1.00 74.00 379 LYS A O 1
ATOM 3014 N N . GLU A 1 380 ? -7.119 -2.523 -34.494 1.00 69.12 380 GLU A N 1
ATOM 3015 C CA . GLU A 1 380 ? -6.114 -2.599 -35.569 1.00 69.12 380 GLU A CA 1
ATOM 3016 C C . GLU A 1 380 ? -4.676 -2.581 -35.026 1.00 69.12 380 GLU A C 1
ATOM 3018 O O . GLU A 1 380 ? -3.838 -3.391 -35.444 1.00 69.12 380 GLU A O 1
ATOM 3023 N N . ALA A 1 381 ? -4.402 -1.727 -34.034 1.00 66.25 381 ALA A N 1
ATOM 3024 C CA . ALA A 1 381 ? -3.129 -1.730 -33.319 1.00 66.25 381 ALA A CA 1
ATOM 3025 C C . ALA A 1 381 ? -2.898 -3.077 -32.614 1.00 66.25 381 ALA A C 1
ATOM 3027 O O . ALA A 1 381 ? -1.819 -3.657 -32.731 1.00 66.25 381 ALA A O 1
ATOM 3028 N N . ASN A 1 382 ? -3.923 -3.629 -31.959 1.00 69.25 382 ASN A N 1
ATOM 3029 C CA . ASN A 1 382 ? -3.865 -4.924 -31.278 1.00 69.25 382 ASN A CA 1
ATOM 3030 C C . ASN A 1 382 ? -3.584 -6.067 -32.243 1.00 69.25 382 ASN A C 1
ATOM 3032 O O . ASN A 1 382 ? -2.770 -6.935 -31.937 1.00 69.25 382 ASN A O 1
ATOM 3036 N N . ASP A 1 383 ? -4.237 -6.080 -33.401 1.00 74.12 383 ASP A N 1
ATOM 3037 C CA . ASP A 1 383 ? -4.062 -7.124 -34.404 1.00 74.12 383 ASP A CA 1
ATOM 3038 C C . ASP A 1 383 ? -2.684 -7.019 -35.076 1.00 74.12 383 ASP A C 1
ATOM 3040 O O . ASP A 1 383 ? -2.031 -8.044 -35.299 1.00 74.12 383 ASP A O 1
ATOM 3044 N N . SER A 1 384 ? -2.176 -5.802 -35.297 1.00 68.69 384 SER A N 1
ATOM 3045 C CA . SER A 1 384 ? -0.812 -5.559 -35.791 1.00 68.69 384 SER A CA 1
ATOM 3046 C C . SER A 1 384 ? 0.249 -6.000 -34.779 1.00 68.69 384 SER A C 1
ATOM 3048 O O . SER A 1 384 ? 1.167 -6.747 -35.125 1.00 68.69 384 SER A O 1
ATOM 3050 N N . ILE A 1 385 ? 0.078 -5.621 -33.507 1.00 67.25 385 ILE A N 1
ATOM 3051 C CA . ILE A 1 385 ? 0.928 -6.035 -32.383 1.00 67.25 385 ILE A CA 1
ATOM 3052 C C . ILE A 1 385 ? 0.911 -7.560 -32.250 1.00 67.25 385 ILE A C 1
ATOM 3054 O O . ILE A 1 385 ? 1.968 -8.186 -32.235 1.00 67.25 385 ILE A O 1
ATOM 3058 N N . ARG A 1 386 ? -0.270 -8.190 -32.232 1.00 71.12 386 ARG A N 1
ATOM 3059 C CA . ARG A 1 386 ? -0.412 -9.654 -32.165 1.00 71.12 386 ARG A CA 1
ATOM 3060 C C . ARG A 1 386 ? 0.247 -10.351 -33.348 1.00 71.12 386 ARG A C 1
ATOM 3062 O O . ARG A 1 386 ? 0.925 -11.353 -33.146 1.00 71.12 386 ARG A O 1
ATOM 3069 N N . THR A 1 387 ? 0.072 -9.843 -34.566 1.00 73.88 387 THR A N 1
ATOM 3070 C CA . THR A 1 387 ? 0.677 -10.424 -35.775 1.00 73.88 387 THR A CA 1
ATOM 3071 C C . THR A 1 387 ? 2.200 -10.373 -35.699 1.00 73.88 387 THR A C 1
ATOM 3073 O O . THR A 1 387 ? 2.867 -11.388 -35.909 1.00 73.88 387 THR A O 1
ATOM 3076 N N . TYR A 1 388 ? 2.746 -9.217 -35.323 1.00 66.62 388 TYR A N 1
ATOM 3077 C CA . TYR A 1 388 ? 4.178 -9.029 -35.135 1.00 66.62 388 TYR A CA 1
ATOM 3078 C C . TYR A 1 388 ? 4.727 -9.936 -34.028 1.00 66.62 388 TYR A C 1
ATOM 3080 O O . TYR A 1 388 ? 5.703 -10.659 -34.227 1.00 66.62 388 TYR A O 1
ATOM 3088 N N . LEU A 1 389 ? 4.054 -9.999 -32.884 1.00 67.94 389 LEU A N 1
ATOM 3089 C CA . LEU A 1 389 ? 4.478 -10.842 -31.774 1.00 67.94 389 LEU A CA 1
ATOM 3090 C C . LEU A 1 389 ? 4.385 -12.322 -32.087 1.00 67.94 389 LEU A C 1
ATOM 3092 O O . LEU A 1 389 ? 5.294 -13.053 -31.727 1.00 67.94 389 LEU A O 1
ATOM 3096 N N . ASN A 1 390 ? 3.360 -12.776 -32.804 1.00 70.56 390 ASN A N 1
ATOM 3097 C CA . ASN A 1 390 ? 3.283 -14.159 -33.269 1.00 70.56 390 ASN A CA 1
ATOM 3098 C C . ASN A 1 390 ? 4.459 -14.518 -34.193 1.00 70.56 390 ASN A C 1
ATOM 3100 O O . ASN A 1 390 ? 4.862 -15.679 -34.236 1.00 70.56 390 ASN A O 1
ATOM 3104 N N . SER A 1 391 ? 5.054 -13.537 -34.884 1.00 67.19 391 SER A N 1
ATOM 3105 C CA . SER A 1 391 ? 6.255 -13.752 -35.698 1.00 67.19 391 SER A CA 1
ATOM 3106 C C . SER A 1 391 ? 7.542 -13.907 -34.865 1.00 67.19 391 SER A C 1
ATOM 3108 O O . SER A 1 391 ? 8.431 -14.674 -35.254 1.00 67.19 391 SER A O 1
ATOM 3110 N N . ILE A 1 392 ? 7.605 -13.254 -33.695 1.00 61.41 392 ILE A N 1
ATOM 3111 C CA . ILE A 1 392 ? 8.738 -13.284 -32.746 1.00 61.41 392 ILE A CA 1
ATOM 3112 C C . ILE A 1 392 ? 8.583 -14.382 -31.691 1.00 61.41 392 ILE A C 1
ATOM 3114 O O . ILE A 1 392 ? 9.568 -14.906 -31.176 1.00 61.41 392 ILE A O 1
ATOM 3118 N N . ASN A 1 393 ? 7.355 -14.811 -31.400 1.00 60.44 393 ASN A N 1
ATOM 3119 C CA . ASN A 1 393 ? 7.019 -15.791 -30.372 1.00 60.44 393 ASN A CA 1
ATOM 3120 C C . ASN A 1 393 ? 7.379 -17.231 -30.785 1.00 60.44 393 ASN A C 1
ATOM 3122 O O . ASN A 1 393 ? 6.618 -18.175 -30.594 1.00 60.44 393 ASN A O 1
ATOM 3126 N N . ARG A 1 394 ? 8.584 -17.434 -31.323 1.00 54.78 394 ARG A N 1
ATOM 3127 C CA . ARG A 1 394 ? 9.141 -18.741 -31.687 1.00 54.78 394 ARG A CA 1
ATOM 3128 C C . ARG A 1 394 ? 9.450 -19.616 -30.464 1.00 54.78 394 ARG A C 1
ATOM 3130 O O . ARG A 1 394 ? 9.836 -20.769 -30.632 1.00 54.78 394 ARG A O 1
ATOM 3137 N N . ARG A 1 395 ? 9.308 -19.088 -29.237 1.00 58.44 395 ARG A N 1
ATOM 3138 C CA . ARG A 1 395 ? 9.662 -19.778 -27.979 1.00 58.44 395 ARG A CA 1
ATOM 3139 C C . ARG A 1 395 ? 8.588 -19.765 -26.881 1.00 58.44 395 ARG A C 1
ATOM 3141 O O . ARG A 1 395 ? 8.836 -20.342 -25.826 1.00 58.44 395 ARG A O 1
ATOM 3148 N N . GLY A 1 396 ? 7.422 -19.147 -27.092 1.00 59.22 396 GLY A N 1
ATOM 3149 C CA . GLY A 1 396 ? 6.275 -19.229 -26.171 1.00 59.22 396 GLY A CA 1
ATOM 3150 C C . GLY A 1 396 ? 6.442 -18.541 -24.807 1.00 59.22 396 GLY A C 1
ATOM 3151 O O . GLY A 1 396 ? 5.690 -18.856 -23.890 1.00 59.22 396 GLY A O 1
ATOM 3152 N N . ARG A 1 397 ? 7.434 -17.652 -24.632 1.00 66.19 397 ARG A N 1
ATOM 3153 C CA . ARG A 1 397 ? 7.771 -17.044 -23.322 1.00 66.19 397 ARG A CA 1
ATOM 3154 C C . ARG A 1 397 ? 7.286 -15.606 -23.132 1.00 66.19 397 ARG A C 1
ATOM 3156 O O . ARG A 1 397 ? 7.213 -15.162 -21.988 1.00 66.19 397 ARG A O 1
ATOM 3163 N N . LEU A 1 398 ? 6.974 -14.889 -24.211 1.00 72.06 398 LEU A N 1
ATOM 3164 C CA . LEU A 1 398 ? 6.476 -13.514 -24.168 1.00 72.06 398 LEU A CA 1
ATOM 3165 C C . LEU A 1 398 ? 4.992 -13.513 -24.544 1.00 72.06 398 LEU A C 1
ATOM 3167 O O . LEU A 1 398 ? 4.625 -13.874 -25.661 1.00 72.06 398 LEU A O 1
ATOM 3171 N N . ILE A 1 399 ? 4.155 -13.122 -23.595 1.00 72.94 399 ILE A N 1
ATOM 3172 C CA . ILE A 1 399 ? 2.758 -12.770 -23.804 1.00 72.94 399 ILE A CA 1
ATOM 3173 C C . ILE A 1 399 ? 2.729 -11.248 -23.869 1.00 72.94 399 ILE A C 1
ATOM 3175 O O . ILE A 1 399 ? 3.322 -10.573 -23.033 1.00 72.94 399 ILE A O 1
ATOM 3179 N N . VAL A 1 400 ? 2.061 -10.685 -24.861 1.00 68.38 400 VAL A N 1
ATOM 3180 C CA . VAL A 1 400 ? 1.751 -9.258 -24.839 1.00 68.38 400 VAL A CA 1
ATOM 3181 C C . VAL A 1 400 ? 0.253 -9.143 -24.906 1.00 68.38 400 VAL A C 1
ATOM 3183 O O . VAL A 1 400 ? -0.393 -9.715 -25.787 1.00 68.38 400 VAL A O 1
ATOM 3186 N N . GLU A 1 401 ? -0.284 -8.423 -23.943 1.00 72.06 401 GLU A N 1
ATOM 3187 C CA . GLU A 1 401 ? -1.695 -8.109 -23.877 1.00 72.06 401 GLU A CA 1
ATOM 3188 C C . GLU A 1 401 ? -1.830 -6.618 -24.115 1.00 72.06 401 GLU A C 1
ATOM 3190 O O . GLU A 1 401 ? -1.139 -5.807 -23.503 1.00 72.06 401 GLU A O 1
ATOM 3195 N N . VAL A 1 402 ? -2.723 -6.237 -25.014 1.00 64.50 402 VAL A N 1
ATOM 3196 C CA . VAL A 1 402 ? -3.161 -4.849 -25.043 1.00 64.50 402 VAL A CA 1
ATOM 3197 C C . VAL A 1 402 ? -4.388 -4.783 -24.160 1.00 64.50 402 VAL A C 1
ATOM 3199 O O . VAL A 1 402 ? -5.394 -5.438 -24.438 1.00 64.50 402 VAL A O 1
ATOM 3202 N N . ALA A 1 403 ? -4.255 -4.074 -23.046 1.00 68.44 403 ALA A N 1
ATOM 3203 C CA . ALA A 1 403 ? -5.355 -3.881 -22.124 1.00 68.44 403 ALA A CA 1
ATOM 3204 C C . ALA A 1 403 ? -6.235 -2.756 -22.668 1.00 68.44 403 ALA A C 1
ATOM 3206 O O . ALA A 1 403 ? -5.778 -1.619 -22.818 1.00 68.44 403 ALA A O 1
ATOM 3207 N N . GLU A 1 404 ? -7.497 -3.074 -22.950 1.00 61.59 404 GLU A N 1
ATOM 3208 C CA . GLU A 1 404 ? -8.528 -2.055 -23.121 1.00 61.59 404 GLU A CA 1
ATOM 3209 C C . GLU A 1 404 ? -8.678 -1.343 -21.772 1.00 61.59 404 GLU A C 1
ATOM 3211 O O . GLU A 1 404 ? -8.920 -1.988 -20.749 1.00 61.59 404 GLU A O 1
ATOM 3216 N N . GLY A 1 405 ? -8.432 -0.031 -21.743 1.00 55.31 405 GLY A N 1
ATOM 3217 C CA . GLY A 1 405 ? -8.531 0.748 -20.514 1.00 55.31 405 GLY A CA 1
ATOM 3218 C C . GLY A 1 405 ? -9.920 0.586 -19.899 1.00 55.31 405 GLY A C 1
ATOM 3219 O O . GLY A 1 405 ? -10.918 0.946 -20.519 1.00 55.31 405 GLY A O 1
ATOM 3220 N N . ILE A 1 406 ? -9.985 0.039 -18.685 1.00 42.00 406 ILE A N 1
ATOM 3221 C CA . ILE A 1 406 ? -11.192 0.104 -17.862 1.00 42.00 406 ILE A CA 1
ATOM 3222 C C . ILE A 1 406 ? -11.286 1.562 -17.402 1.00 42.00 406 ILE A C 1
ATOM 3224 O O . ILE A 1 406 ? -10.414 2.011 -16.657 1.00 42.00 406 ILE A O 1
ATOM 3228 N N . GLN A 1 407 ? -12.270 2.294 -17.934 1.00 38.53 407 GLN A N 1
ATOM 3229 C CA . GLN A 1 407 ? -12.569 3.677 -17.542 1.00 38.53 407 GLN A CA 1
ATOM 3230 C C . GLN A 1 407 ? -12.924 3.795 -16.061 1.00 38.53 407 GLN A C 1
ATOM 3232 O O . GLN A 1 407 ? -13.634 2.896 -15.549 1.00 38.53 407 GLN A O 1
#

Mean predicted aligned error: 7.17 Å

Secondary structure (DSSP, 8-state):
-----PPPHHHHHHHHHTTTT-HHHHHHHHHH-GGGHHHHHHHHHSEEEEE-BTTB-HHHHHHHHHH-HHHHTT--EEEEE--S---STT--TTEE-HHHHHHHHHT-TT--EEEEES-EE---TT----GGGS-----SEEEEES-EESS-HHHHHHHHHT-TT-SEEEEEEEEES-GGG---GGGSPP---B-SEEEEEEE-HHHHHHHHHH-B-TT--EEEEE-SSS--TTHHHHHHHHHHHTTTT--EEEEEE-TTHHHHTTSHHHHHHTTGGG-TT--EEEEEEEE-HHHHHHS-GGGS-HHHHTGGGGGS-TT--EEEEEEEE---TT----HHHHHHT--HHHHHHHHTT-TT--EEEEEEEE-SS-HHHHHHHHHHHHHHHHHH-TTS-EEEEEEEP--

Solvent-accessible surface area (backbone atoms only — not comparable to full-atom values): 21623 Å² total; per-residue (Å²): 132,86,82,78,90,70,79,59,69,69,59,54,44,54,56,52,61,74,40,50,89,40,61,68,59,28,55,52,44,41,69,71,40,82,86,41,28,63,55,22,45,35,49,58,32,28,58,43,75,45,70,51,37,76,90,45,58,71,60,58,56,48,54,50,50,71,75,36,66,73,48,27,82,34,22,32,31,42,35,42,34,30,64,80,75,60,89,46,100,79,62,73,51,32,68,45,33,62,67,55,54,51,60,56,46,72,61,29,84,57,34,27,32,43,38,39,32,21,31,33,34,41,71,64,97,82,68,93,68,64,80,85,72,60,67,75,38,68,22,35,32,42,36,39,32,47,29,34,20,56,60,35,64,60,47,58,48,53,57,53,66,29,27,54,58,22,35,31,43,34,39,28,48,29,43,62,77,37,67,94,53,70,70,63,71,85,77,56,74,78,41,82,30,60,30,29,32,42,37,42,21,35,60,35,68,70,54,51,52,46,50,56,75,33,39,44,31,67,53,16,34,34,42,36,41,36,45,56,75,24,60,60,82,74,47,50,52,51,52,6,50,45,43,51,52,12,10,82,35,22,28,34,42,35,41,40,33,25,53,50,21,52,70,56,61,64,35,73,66,49,53,57,41,31,34,52,52,62,19,65,48,24,33,35,42,35,38,36,40,34,46,41,68,67,52,64,76,73,44,59,76,81,76,69,43,39,71,64,80,52,46,64,58,74,39,54,29,56,52,31,26,34,39,37,40,38,39,36,64,51,68,65,93,81,63,91,69,58,66,48,61,63,54,69,60,49,50,56,69,60,52,49,57,46,54,67,70,31,82,53,50,63,35,34,38,37,35,39,37,61,55,86,66,58,72,68,61,51,48,55,36,47,52,50,51,49,54,55,45,64,71,67,45,83,76,76,37,68,48,74,46,72,43,77,58,82,127

pLDDT: mean 83.55, std 13.57, range [38.53, 98.12]

Organism: NCBI:txid2056292

Sequence (407 aa):
MPFSCTLPPEIWDYIIDNVHGDKKTLKACSLVAKSWLPSSHYNLFFSLSFHTRPERELEDIFNFLQTSSKVHSFTYEVKLFGSFEAKNAHDTKDVVCAHVLRNVFSYLPKVASLAMSGLFVTCRTACDHDPSDYPKLSLSRLSLVGLSARSSIFDLWQILIMAPTLDHLALEEVTVLSPDQDIPLNTLEDTALDIKYVVLSTVHLSLLRAVIQKMTFQNCLMLVYKPKLGPPMEEIPLIGHLICSAAQSLRTLHIFAGEVGAQRLIDDHEWASLNISKCINLQTFCADFMFSEFLRRMVPADYMSTEFKFKVLSYLPPSTRRITLYYHPNQDLNAQVDGATAFASFDWDYVEGLLSRLPHLVSALMTISAIGSEPEQNKEANDSIRTYLNSINRRGRLIVEVAEGIQ

Foldseek 3Di:
DDPPPDDDLVVLLVVLLVCLVPLPVLVVQCVPDPSSVVSSLLSNLQEAEDEQFLPDDLVVLVVCLVVCLVSLVNYAEYEYHYDLPCVDPPCQRFEDELVSVQSSCVSRQNHQYYAYEQHEFDDDPPPPDDLVPRAQHCHQYYAYELYEYEPELVSVLSVVLSHLAYAEYHDANYYYNDCVCHDPLVVRAQRARAYQYYHAAAHDPSNLVSCLVRYAPCQHAEYAYHYDQADDLSVLLSLLSVCLSNQAHHAEYEYECDANNLVVCLDPVSLVSNQQQSNQNHAEYEYEYEHDVVCVVVDDPVSVQQLRVCSNLLSHHLNHAEYEYEYEYDPPPPDPPQVLVVVVRHPVVSVVVSVVVNPNHNAYEYEYEPPDDDPVSLVVSQVVVVVVVVVVVPPVHYHYHHDDDPD